Protein AF-A0A2N0VEV2-F1 (afdb_monomer)

Organism: NCBI:txid2053187

Mean predicted aligned error: 15.15 Å

Foldseek 3Di:
DDDDDDDDDDQVPPDPVLQVQLQVLQAPDPQLLVLLQVPFFKEFEAEPDPPPVCVVVCARGWIWGRHRSHTPDIDGDHPVSVVRGQWYKYAHPVLLLCCLVVLHFPLVCCVVVRIPTPHHDSVVCVSSRSSSSVSSPSRDRDDDDDDDDDDDDDPPDDPPPDDPDDCCVPVRDPCVDPLNVLLVVLVVQVPDALVPFDQPQQQVLQVPDDPQLNVLVLLLLLLQLLLLVLLLVLLVLVLVLCVVVVVVSNNSSVVSLSVSSVRSNVNSVCNCVRRVPPPDDSCVSCDDLVCCQRVPQQNVLSVVSVVDVDLLSSLSNLLSNLQQSLLFQLVLSLVVCCLQDVVVVHRVSVNVSSVSSVSSSVSSNVSSLVSNLVSCVVPVVCLVVSVVSNVVSLVSSLVSLVSSPVVDPQRPSNDDSVVSNVRSVVSNVVSCVSSVHD

Secondary structure (DSSP, 8-state):
----PPPPPP--TT-HHHHHHHHHHHHT-HHHHHHHTT-EEEEEEEESS--GGGGGGT-SEEEEEEETTEEEEEEEEPHHHHHH-SEEEEE-HHHHHHHHHTT--HHHHHHTTSSEEEES-HHHHHHTHHHHHHHHHTSPP--SS---------------------GGGTT---TTSHHHHHHHHHHHHS---GGGS--HHHHHHHHHS-HHHHHHHHHHHHHHHHHHHHHHHHTHHHHHHHHHTT-HHHHHHHHHHHHHHHHHHHHHHHHHHHTSTT---GGGG--HHHHIIIIIIHHHHHHHTTT---HHHHHHHHIIIIIIIIIIIIHHHHHHHHHHHTTTT--HHHHHHHHHHHHHHHHHHHHHHHHHHHHHHH-GGGHHHHHHHHHHHHHHHHHHHHHHHTT-SS-GGG--HHHHHHHHHHHHHHHHHHHT--

Radius of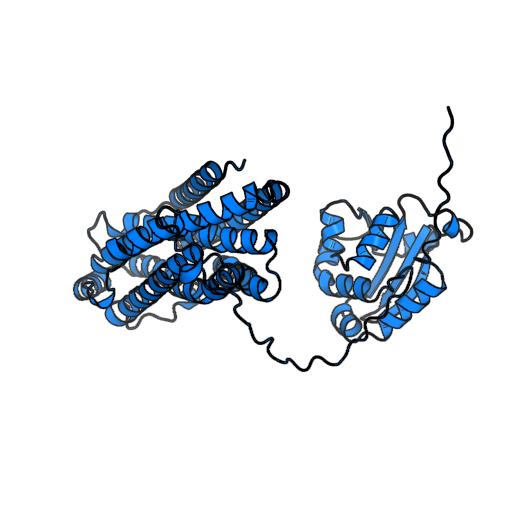 gyration: 28.13 Å; Cα contacts (8 Å, |Δi|>4): 532; chains: 1; bounding box: 86×48×64 Å

Nearest PDB structures (foldseek):
  6qk1-assembly1_A-2  TM=9.650E-01  e=7.739E-19  Geobacillus kaustophilus HTA426
  6f6l-assembly1_A  TM=9.617E-01  e=9.215E-19  Geobacillus kaustophilus HTA426
  6f6e-assembly1_A  TM=9.679E-01  e=2.022E-18  Geobacillus kaustophilus HTA426
  6f6m-assembly1_B  TM=9.683E-01  e=3.566E-18  Geobacillus kaustophilus HTA426
  6i93-assembly1_A-2  TM=9.655E-01  e=2.867E-18  Geobacillus kaustophilus HTA426

pLDDT: mean 89.66, std 15.18, range [25.98, 98.81]

Sequence (438 aa):
MWFKKKKQTDTGYFSQQWMNDWKDNLNESDTYSHHGKNWNTFVILKFDILPDRLKNFEAEGIYLDLNYGKCESIRYATKEDEDISDIILKAQEKTWIKLIEQKSDPTKQIMMGKVKLEKGSLVLLSTQRKAAMTLIECAPALQNGTQHKEHSPVNKTEQVLSKTHYKTTSSGLDHDSFPMKLFQKAKQFGIWNPSEIDLPTDKEHWKNLSNEEKEIIYHLISIFMAGEEAVTTDLLPLINIIAREGRLEEEIYLTSFLWEEAKHVEFFSLYKNNVLNQIPDPTKYHKPFYKVIFYEKLPRAMAQLHVDNSPESILKASITYNMIVEGTLAETGYAAFYNMLEKEDLLPGLREGITKLKMDESRHIAYGLFLINRILDENPKLTHYAEEELTTLLNDATNIIHEIFEPYEEVPFGLEKEWFLEYAIKQFQARIQKLGLK

InterPro domains:
  IPR000358 Ribonucleotide reductase small subunit family [PF00268] (191-432)
  IPR000358 Ribonucleotide reductase small subunit family [PTHR23409] (180-407)
  IPR003033 SCP2 sterol-binding domain [PF02036] (58-118)
  IPR009078 Ferritin-like superfamily [SSF47240] (176-438)
  IPR012348 Ribonucleotide reductase-like [G3DSA:1.10.620.20] (162-437)
  IPR033908 R2-like ligand binding oxidase [cd07911] (172-437)
  IPR036527 SCP2 sterol-binding domain superfamily [G3DSA:3.30.1050.10] (12-142)
  IPR036527 SCP2 sterol-binding domain superfamily [SSF55718] (13-133)

Solvent-accessible surface area (backbone atoms only — not comparable to full-atom values): 24287 Å² total; per-residue (Å²): 141,81,84,79,80,78,82,82,77,87,72,67,74,86,34,74,66,46,33,48,53,23,33,51,40,33,60,70,29,67,68,28,31,63,54,16,48,85,41,71,52,32,38,32,48,29,44,74,61,74,54,76,86,46,59,86,67,69,43,63,28,39,30,36,37,35,49,48,19,35,46,84,45,50,46,72,20,47,79,69,49,62,77,74,33,55,31,30,36,35,25,46,63,71,51,54,50,48,33,38,71,63,58,45,56,61,66,57,35,37,78,71,64,61,29,41,76,79,39,66,54,72,70,64,50,57,78,40,42,66,25,56,40,40,57,35,62,34,38,78,74,81,79,86,76,90,75,88,74,80,86,69,81,84,72,88,66,82,79,79,82,77,77,88,75,55,56,74,82,66,82,42,80,66,70,85,38,69,39,34,49,49,38,55,47,40,70,71,70,52,71,74,58,61,90,74,55,61,45,72,64,24,34,57,48,58,71,74,47,53,73,64,50,47,48,56,54,48,42,54,51,33,52,46,46,55,45,32,47,42,56,39,61,42,42,52,42,55,44,54,50,39,46,72,71,64,40,55,50,52,33,56,24,46,53,53,51,47,50,49,32,48,43,51,31,48,33,47,52,51,46,40,65,68,52,48,68,85,64,74,75,52,68,79,59,63,41,73,49,46,36,50,43,65,71,42,48,44,47,49,36,23,57,42,41,76,80,40,80,46,68,68,45,52,43,50,25,39,46,46,46,24,46,42,48,45,41,20,48,45,54,41,51,50,50,49,53,47,65,57,24,57,85,76,70,42,40,60,29,59,52,51,49,52,52,53,51,57,60,46,46,59,50,52,34,51,48,30,52,52,54,44,48,53,47,35,74,78,35,63,86,46,48,65,57,50,51,53,51,51,54,56,50,48,55,45,54,52,46,34,56,49,63,73,51,66,87,46,95,73,51,61,77,76,57,56,71,67,59,52,52,53,49,27,53,49,41,40,50,60,48,38,59,76,66,73,57,130

Structure (mmCIF, N/CA/C/O backbone):
data_AF-A0A2N0VEV2-F1
#
_entry.id   AF-A0A2N0VEV2-F1
#
loop_
_atom_site.group_PDB
_atom_site.id
_atom_site.type_symbol
_atom_site.label_atom_id
_atom_site.label_alt_id
_atom_site.label_comp_id
_atom_site.label_asym_id
_atom_site.label_entity_id
_atom_site.label_seq_id
_atom_site.pdbx_PDB_ins_code
_atom_site.Cartn_x
_atom_site.Cartn_y
_atom_site.Cartn_z
_atom_site.occupancy
_atom_site.B_iso_or_equiv
_atom_site.auth_seq_id
_atom_site.auth_comp_id
_atom_site.auth_asym_id
_atom_site.auth_atom_id
_atom_site.pdbx_PDB_model_num
ATOM 1 N N . MET A 1 1 ? 52.253 -20.551 -19.734 1.00 35.66 1 MET A N 1
ATOM 2 C CA . MET A 1 1 ? 52.060 -19.519 -18.691 1.00 35.66 1 MET A CA 1
ATOM 3 C C . MET A 1 1 ? 52.534 -18.185 -19.238 1.00 35.66 1 MET A C 1
ATOM 5 O O . MET A 1 1 ? 53.729 -18.036 -19.425 1.00 35.66 1 MET A O 1
ATOM 9 N N . TRP A 1 2 ? 51.639 -17.238 -19.514 1.00 33.59 2 TRP A N 1
ATOM 10 C CA . TRP A 1 2 ? 52.024 -15.843 -19.764 1.00 33.59 2 TRP A CA 1
ATOM 11 C C . TRP A 1 2 ? 50.979 -14.932 -19.116 1.00 33.59 2 TRP A C 1
ATOM 13 O O . TRP A 1 2 ? 49.914 -14.681 -19.672 1.00 33.59 2 TRP A O 1
ATOM 23 N N . PHE A 1 3 ? 51.271 -14.484 -17.8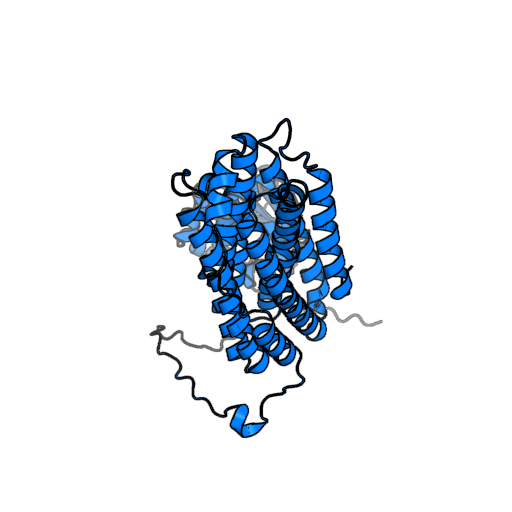95 1.00 38.34 3 PHE A N 1
ATOM 24 C CA . PHE A 1 3 ? 50.524 -13.417 -17.236 1.00 38.34 3 PHE A CA 1
ATOM 25 C C . PHE A 1 3 ? 51.013 -12.078 -17.800 1.00 38.34 3 PHE A C 1
ATOM 27 O O . PHE A 1 3 ? 52.135 -11.652 -17.530 1.00 38.34 3 PHE A O 1
ATOM 34 N N . LYS A 1 4 ? 50.176 -11.398 -18.590 1.00 37.44 4 LYS A N 1
ATOM 35 C CA . LYS A 1 4 ? 50.383 -9.983 -18.927 1.00 37.44 4 LYS A CA 1
ATOM 36 C C . LYS A 1 4 ? 50.155 -9.150 -17.660 1.00 37.44 4 LYS A C 1
ATOM 38 O O . LYS A 1 4 ? 49.035 -9.100 -17.156 1.00 37.44 4 LYS A O 1
ATOM 43 N N . LYS A 1 5 ? 51.199 -8.473 -17.165 1.00 39.75 5 LYS A N 1
ATOM 44 C CA . LYS A 1 5 ? 51.074 -7.392 -16.171 1.00 39.75 5 LYS A CA 1
ATOM 45 C C . LYS A 1 5 ? 50.119 -6.326 -16.728 1.00 39.75 5 LYS A C 1
ATOM 47 O O . LYS A 1 5 ? 50.413 -5.719 -17.758 1.00 39.75 5 LYS A O 1
ATOM 52 N N . LYS A 1 6 ? 48.975 -6.112 -16.070 1.00 36.47 6 LYS A N 1
ATOM 53 C CA . LYS A 1 6 ? 48.092 -4.969 -16.345 1.00 36.47 6 LYS A CA 1
ATOM 54 C C . LYS A 1 6 ? 48.868 -3.686 -16.031 1.00 36.47 6 LYS A C 1
ATOM 56 O O . LYS A 1 6 ? 49.301 -3.502 -14.900 1.00 36.47 6 LYS A O 1
ATOM 61 N N . LYS A 1 7 ? 49.044 -2.817 -17.031 1.00 40.81 7 LYS A N 1
ATOM 62 C CA . LYS A 1 7 ? 49.429 -1.414 -16.822 1.00 40.81 7 LYS A CA 1
ATOM 63 C C . LYS A 1 7 ? 48.332 -0.762 -15.977 1.00 40.81 7 LYS A C 1
ATOM 65 O O . LYS A 1 7 ? 47.178 -0.756 -16.398 1.00 40.81 7 LYS A O 1
ATOM 70 N N . GLN A 1 8 ? 48.687 -0.281 -14.792 1.00 45.31 8 GLN A N 1
ATOM 71 C CA . GLN A 1 8 ? 47.783 0.448 -13.911 1.00 45.31 8 GLN A CA 1
ATOM 72 C C . GLN A 1 8 ? 47.623 1.865 -14.473 1.00 45.31 8 GLN A C 1
ATOM 74 O O . GLN A 1 8 ? 48.607 2.571 -14.679 1.00 45.31 8 GLN A O 1
ATOM 79 N N . THR A 1 9 ? 46.393 2.221 -14.829 1.00 49.16 9 THR A N 1
ATOM 80 C CA . THR A 1 9 ? 46.006 3.557 -15.285 1.00 49.16 9 THR A CA 1
ATOM 81 C C . THR A 1 9 ? 46.067 4.516 -14.105 1.00 49.16 9 THR A C 1
ATOM 83 O O . THR A 1 9 ? 45.463 4.236 -13.071 1.00 49.16 9 THR A O 1
ATOM 86 N N . ASP A 1 10 ? 46.800 5.615 -14.256 1.00 60.25 10 ASP A N 1
ATOM 87 C CA . ASP A 1 10 ? 46.799 6.708 -13.290 1.00 60.25 10 ASP A CA 1
ATOM 88 C C . ASP A 1 10 ? 45.421 7.378 -13.313 1.00 60.25 10 ASP A C 1
ATOM 90 O O . ASP A 1 10 ? 44.946 7.789 -14.372 1.00 60.25 10 ASP A O 1
ATOM 94 N N . THR A 1 11 ? 44.732 7.380 -12.174 1.00 68.25 11 THR A N 1
ATOM 95 C CA . THR A 1 11 ? 43.344 7.845 -12.066 1.00 68.25 11 THR A CA 1
ATOM 96 C C . THR A 1 11 ? 43.255 9.309 -11.637 1.00 68.25 11 THR A C 1
ATOM 98 O O . THR A 1 11 ? 42.165 9.866 -11.643 1.00 68.25 11 THR A O 1
ATOM 101 N N . GLY A 1 12 ? 44.371 9.929 -11.228 1.00 79.62 12 GLY A N 1
ATOM 102 C CA . GLY A 1 12 ? 44.439 11.294 -10.686 1.00 79.62 12 GLY A CA 1
ATOM 103 C C . GLY A 1 12 ? 43.786 11.489 -9.304 1.00 79.62 12 GLY A C 1
ATOM 104 O O . GLY A 1 12 ? 44.133 12.435 -8.589 1.00 79.62 12 GLY A O 1
ATOM 105 N N . TYR A 1 13 ? 42.894 10.579 -8.891 1.00 87.25 13 TYR A N 1
ATOM 106 C CA . TYR A 1 13 ? 42.258 10.561 -7.573 1.00 87.25 13 TYR A CA 1
ATOM 107 C C . TYR A 1 13 ? 43.294 10.369 -6.460 1.00 87.25 13 TYR A C 1
ATOM 109 O O . TYR A 1 13 ? 44.251 9.598 -6.607 1.00 87.25 13 TYR A O 1
ATOM 117 N N . PHE A 1 14 ? 43.065 11.032 -5.323 1.00 91.50 14 PHE A N 1
ATOM 118 C CA . PHE A 1 14 ? 43.937 11.012 -4.139 1.00 91.50 14 PHE A CA 1
ATOM 119 C C . PHE A 1 14 ? 45.349 11.578 -4.365 1.00 91.50 14 PHE A C 1
ATOM 121 O O . PHE A 1 14 ? 46.247 11.305 -3.576 1.00 91.50 14 PHE A O 1
ATOM 128 N N . SER A 1 15 ? 45.570 12.350 -5.434 1.00 91.00 15 SER A N 1
ATOM 129 C CA . SER A 1 15 ? 46.790 13.152 -5.579 1.00 91.00 15 SER A CA 1
ATOM 130 C C . SER A 1 15 ? 46.775 14.351 -4.623 1.00 91.00 15 SER A C 1
ATOM 132 O O . SER A 1 15 ? 45.715 14.765 -4.154 1.00 91.00 15 SER A O 1
ATOM 134 N N . GLN A 1 16 ? 47.941 14.952 -4.363 1.00 89.50 16 GLN A N 1
ATOM 135 C CA . GLN A 1 16 ? 48.026 16.146 -3.513 1.00 89.50 16 GLN A CA 1
ATOM 136 C C . GLN A 1 16 ? 47.153 17.291 -4.042 1.00 89.50 16 GLN A C 1
ATOM 138 O O . GLN A 1 16 ? 46.460 17.937 -3.264 1.00 89.50 16 GLN A O 1
ATOM 143 N N . GLN A 1 17 ? 47.146 17.501 -5.363 1.00 88.62 17 GLN A N 1
ATOM 144 C CA . GLN A 1 17 ? 46.299 18.513 -5.990 1.00 88.62 17 GLN A CA 1
ATOM 145 C C . GLN A 1 17 ? 44.816 18.199 -5.780 1.00 88.62 17 GLN A C 1
ATOM 147 O O . GLN A 1 17 ? 44.073 19.056 -5.327 1.00 88.62 17 GLN A O 1
ATOM 152 N N . TRP A 1 18 ? 44.408 16.951 -6.016 1.00 93.69 18 TRP A N 1
ATOM 153 C CA . TRP A 1 18 ? 43.020 16.530 -5.833 1.00 93.69 18 TRP A CA 1
ATOM 154 C C . TRP A 1 18 ? 42.535 16.698 -4.383 1.00 93.69 18 TRP A C 1
ATOM 156 O O . TRP A 1 18 ? 41.400 17.104 -4.153 1.00 93.69 18 TRP A O 1
ATOM 166 N N . MET A 1 19 ? 43.392 16.410 -3.396 1.00 95.75 19 MET A N 1
ATOM 167 C CA . MET A 1 19 ? 43.074 16.623 -1.978 1.00 95.75 19 MET A CA 1
ATOM 168 C C . MET A 1 19 ? 42.938 18.107 -1.628 1.00 95.75 19 MET A C 1
ATOM 170 O O . MET A 1 19 ? 42.048 18.463 -0.856 1.00 95.75 19 MET A O 1
ATOM 174 N N . ASN A 1 20 ? 43.786 18.965 -2.202 1.00 94.06 20 ASN A N 1
ATOM 175 C CA . ASN A 1 20 ? 43.676 20.412 -2.026 1.00 94.06 20 ASN A CA 1
ATOM 176 C C . ASN A 1 20 ? 42.362 20.934 -2.631 1.00 94.06 20 ASN A C 1
ATOM 178 O O . ASN A 1 20 ? 41.611 21.609 -1.937 1.00 94.06 20 ASN A O 1
ATOM 182 N N . ASP A 1 21 ? 42.033 20.524 -3.860 1.00 92.50 21 ASP A N 1
ATOM 183 C CA . ASP A 1 21 ? 40.781 20.902 -4.528 1.00 92.50 21 ASP A CA 1
ATOM 184 C C . ASP A 1 21 ? 39.554 20.438 -3.720 1.00 92.50 21 ASP A C 1
ATOM 186 O O . ASP A 1 21 ? 38.564 21.155 -3.591 1.00 92.50 21 ASP A O 1
ATOM 190 N N . TRP A 1 22 ? 39.612 19.240 -3.124 1.00 97.12 22 TRP A N 1
ATOM 191 C CA . TRP A 1 22 ? 38.540 18.747 -2.259 1.00 97.12 22 TRP A CA 1
ATOM 192 C C . TRP A 1 22 ? 38.374 19.594 -0.995 1.00 97.12 22 TRP A C 1
ATOM 194 O O . TRP A 1 22 ? 37.249 19.931 -0.621 1.00 97.12 22 TRP A O 1
ATOM 204 N N . LYS A 1 23 ? 39.480 19.969 -0.347 1.00 97.56 23 LYS A N 1
ATOM 205 C CA . LYS A 1 23 ? 39.454 20.844 0.829 1.00 97.56 23 LYS A CA 1
ATOM 206 C C . LYS A 1 23 ? 38.830 22.200 0.491 1.00 97.56 23 LYS A C 1
ATOM 208 O O . LYS A 1 23 ? 37.996 22.686 1.257 1.00 97.56 23 LYS A O 1
ATOM 213 N N . ASP A 1 24 ? 39.219 22.795 -0.631 1.00 94.00 24 ASP A N 1
ATOM 214 C CA . ASP A 1 24 ? 38.705 24.097 -1.055 1.00 94.00 24 ASP A CA 1
ATOM 215 C C . ASP A 1 24 ? 37.197 24.007 -1.346 1.00 94.00 24 ASP A C 1
ATOM 217 O O . ASP A 1 24 ? 36.416 24.761 -0.763 1.00 94.00 24 ASP A O 1
ATOM 221 N N . ASN A 1 25 ? 36.755 22.978 -2.079 1.00 95.38 25 ASN A N 1
ATOM 222 C CA . ASN A 1 25 ? 35.332 22.716 -2.327 1.00 95.38 25 ASN A CA 1
ATOM 223 C C . ASN A 1 25 ? 34.503 22.536 -1.043 1.00 95.38 25 ASN A C 1
ATOM 225 O O . ASN A 1 25 ? 33.331 22.914 -1.001 1.00 95.38 25 ASN A O 1
ATOM 229 N N . LEU A 1 26 ? 35.066 21.912 -0.001 1.00 95.44 26 LEU A N 1
ATOM 230 C CA . LEU A 1 26 ? 34.381 21.759 1.288 1.00 95.44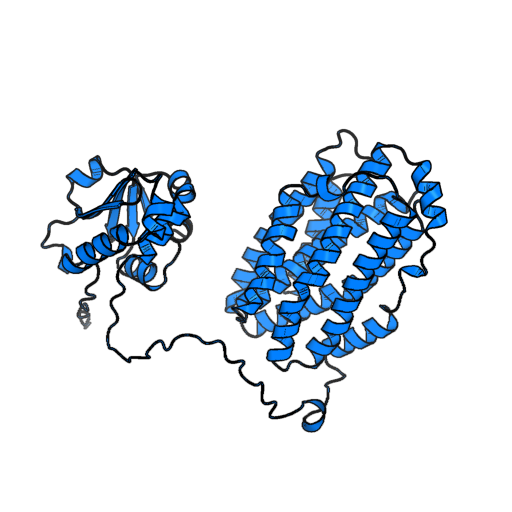 26 LEU A CA 1
ATOM 231 C C . LEU A 1 26 ? 34.214 23.105 1.991 1.00 95.44 26 LEU A C 1
ATOM 233 O O . LEU A 1 26 ? 33.145 23.383 2.529 1.00 95.44 26 LEU A O 1
ATOM 237 N N . ASN A 1 27 ? 35.254 23.939 1.976 1.00 95.75 27 ASN A N 1
ATOM 238 C CA . ASN A 1 27 ? 35.251 25.234 2.653 1.00 95.75 27 ASN A CA 1
ATOM 239 C C . ASN A 1 27 ? 34.438 26.308 1.913 1.00 95.75 27 ASN A C 1
ATOM 241 O O . ASN A 1 27 ? 33.992 27.264 2.546 1.00 95.75 27 ASN A O 1
ATOM 245 N N . GLU A 1 28 ? 34.208 26.141 0.610 1.00 93.56 28 GLU A N 1
ATOM 246 C CA . GLU A 1 28 ? 33.327 26.994 -0.201 1.00 93.56 28 GLU A CA 1
ATOM 247 C C . GLU A 1 28 ? 31.850 26.541 -0.186 1.00 93.56 28 GLU A C 1
ATOM 249 O O . GLU A 1 28 ? 30.972 27.264 -0.654 1.00 93.56 28 GLU A O 1
ATOM 254 N N . SER A 1 29 ? 31.543 25.355 0.354 1.00 93.88 29 SER A N 1
ATOM 255 C CA . SER A 1 29 ? 30.192 24.775 0.334 1.00 93.88 29 SER A CA 1
ATOM 256 C C . SER A 1 29 ? 29.343 25.214 1.530 1.00 93.88 29 SER A C 1
ATOM 258 O O . SER A 1 29 ? 29.494 24.705 2.644 1.00 93.88 29 SER A O 1
ATOM 260 N N . ASP A 1 30 ? 28.347 26.072 1.282 1.00 90.06 30 ASP A N 1
ATOM 261 C CA . ASP A 1 30 ? 27.330 26.456 2.278 1.00 90.06 30 ASP A CA 1
ATOM 262 C C . ASP A 1 30 ? 26.578 25.240 2.840 1.00 90.06 30 ASP A C 1
ATOM 264 O O . ASP A 1 30 ? 26.259 25.166 4.030 1.00 90.06 30 ASP A O 1
ATOM 268 N N . THR A 1 31 ? 26.326 24.245 1.989 1.00 87.44 31 THR A N 1
ATOM 269 C CA . THR A 1 31 ? 25.696 22.975 2.365 1.00 87.44 31 THR A CA 1
ATOM 270 C C . THR A 1 31 ? 26.552 22.174 3.343 1.00 87.44 31 THR A C 1
ATOM 272 O O . THR A 1 31 ? 26.016 21.643 4.321 1.00 87.44 31 THR A O 1
ATOM 275 N N . TYR A 1 32 ? 27.870 22.104 3.122 1.00 93.94 32 TYR A N 1
ATOM 276 C CA . TYR A 1 32 ? 28.777 21.400 4.031 1.00 93.94 32 TYR A CA 1
ATOM 277 C C . TYR A 1 32 ? 28.935 22.171 5.340 1.00 93.94 32 TYR A C 1
ATOM 279 O O . TYR A 1 32 ? 28.809 21.581 6.411 1.00 93.94 32 TYR A O 1
ATOM 287 N N . SER A 1 33 ? 29.082 23.495 5.263 1.00 93.56 33 SER A N 1
ATOM 288 C CA . SER A 1 33 ? 29.100 24.389 6.423 1.00 93.56 33 SER A CA 1
ATOM 289 C C . SER A 1 33 ? 27.862 24.199 7.309 1.00 93.56 33 SER A C 1
ATOM 291 O O . SER A 1 33 ? 27.968 24.002 8.521 1.00 93.56 33 SER A O 1
ATOM 293 N N . HIS A 1 34 ? 26.670 24.140 6.706 1.00 91.50 34 HIS A N 1
ATOM 294 C CA . HIS A 1 34 ? 25.419 23.955 7.437 1.00 91.50 34 HIS A CA 1
ATOM 295 C C . HIS A 1 34 ? 25.278 22.562 8.068 1.00 91.50 34 HIS A C 1
ATOM 297 O O . HIS A 1 34 ? 24.906 22.448 9.240 1.00 91.50 34 HIS A O 1
ATOM 303 N N . HIS A 1 35 ? 25.525 21.492 7.305 1.00 92.62 35 HIS A N 1
ATOM 304 C CA . HIS A 1 35 ? 25.327 20.124 7.793 1.00 92.62 35 HIS A CA 1
ATOM 305 C C . HIS A 1 35 ? 26.464 19.642 8.697 1.00 92.62 35 HIS A C 1
ATOM 307 O O . HIS A 1 35 ? 26.204 18.910 9.649 1.00 92.62 35 HIS A O 1
ATOM 313 N N . GLY A 1 36 ? 27.694 20.089 8.448 1.00 91.56 36 GLY A N 1
ATOM 314 C CA . GLY A 1 36 ? 28.887 19.767 9.226 1.00 91.56 36 GLY A CA 1
ATOM 315 C C . GLY A 1 36 ? 29.069 20.608 10.489 1.00 91.56 36 GLY A C 1
ATOM 316 O O . GLY A 1 36 ? 29.983 20.327 11.256 1.00 91.56 36 GLY A O 1
ATOM 317 N N . LYS A 1 37 ? 28.208 21.599 10.768 1.00 91.50 37 LYS A N 1
ATOM 318 C CA . LYS A 1 37 ? 28.341 22.528 11.913 1.00 91.50 37 LYS A CA 1
ATOM 319 C C . LYS A 1 37 ? 28.491 21.871 13.290 1.00 91.50 37 LYS A C 1
ATOM 321 O O . LYS A 1 37 ? 28.986 22.504 14.209 1.00 91.50 37 LYS A O 1
ATOM 326 N N . ASN A 1 38 ? 28.029 20.628 13.439 1.00 87.06 38 ASN A N 1
ATOM 327 C CA . ASN A 1 38 ? 28.107 19.843 14.676 1.00 87.06 38 ASN A CA 1
ATOM 328 C C . ASN A 1 38 ? 29.077 18.655 14.544 1.00 87.06 38 ASN A C 1
ATOM 330 O O . ASN A 1 38 ? 29.036 17.736 15.362 1.00 87.06 38 ASN A O 1
ATOM 334 N N . TRP A 1 39 ? 29.895 18.630 13.491 1.00 90.50 39 TRP A N 1
ATOM 335 C CA . TRP A 1 39 ? 30.842 17.565 13.201 1.00 90.50 39 TRP A CA 1
ATOM 336 C C . TRP A 1 39 ? 32.264 18.091 13.395 1.00 90.50 39 TRP A C 1
ATOM 338 O O . TRP A 1 39 ? 32.756 18.896 12.607 1.00 90.50 39 TRP A O 1
ATOM 348 N N . ASN A 1 40 ? 32.889 17.669 14.492 1.00 92.88 40 ASN A N 1
ATOM 349 C CA . ASN A 1 40 ? 34.272 17.980 14.835 1.00 92.88 40 ASN A CA 1
ATOM 350 C C . ASN A 1 40 ? 34.988 16.664 15.125 1.00 92.88 40 ASN A C 1
ATOM 352 O O . ASN A 1 40 ? 34.657 16.005 16.112 1.00 92.88 40 ASN A O 1
ATOM 356 N N . THR A 1 41 ? 35.856 16.237 14.214 1.00 93.25 41 THR A N 1
ATOM 357 C CA . THR A 1 41 ? 36.497 14.925 14.280 1.00 93.25 41 THR A CA 1
ATOM 358 C C . THR A 1 41 ? 37.647 14.805 13.287 1.00 93.25 41 THR A C 1
ATOM 360 O O . THR A 1 41 ? 37.687 15.485 12.258 1.00 93.25 41 THR A O 1
ATOM 363 N N . PHE A 1 42 ? 38.531 13.852 13.554 1.00 95.69 42 PHE A N 1
ATOM 364 C CA . PHE A 1 42 ? 39.574 13.431 12.630 1.00 95.69 42 PHE A CA 1
ATOM 365 C C . PHE A 1 42 ? 39.197 12.101 11.965 1.00 95.69 42 PHE A C 1
ATOM 367 O O . PHE A 1 42 ? 38.884 11.114 12.644 1.00 95.69 42 PHE A O 1
ATOM 374 N N . VAL A 1 43 ? 39.225 12.070 10.629 1.00 96.06 43 VAL A N 1
ATOM 375 C CA . VAL A 1 43 ? 38.843 10.898 9.825 1.00 96.06 43 VAL A CA 1
ATOM 376 C C . VAL A 1 43 ? 40.020 10.417 8.988 1.00 96.06 43 VAL A C 1
ATOM 378 O O . VAL A 1 43 ? 40.634 11.203 8.273 1.00 96.06 43 VAL A O 1
ATOM 381 N N . ILE A 1 44 ? 40.277 9.107 8.990 1.00 97.31 44 ILE A N 1
ATOM 382 C CA . ILE A 1 44 ? 41.198 8.471 8.040 1.00 97.31 44 ILE A CA 1
ATOM 383 C C . ILE A 1 44 ? 40.431 7.575 7.071 1.00 97.31 44 ILE A C 1
ATOM 385 O O . ILE A 1 44 ? 39.678 6.688 7.479 1.00 97.31 44 ILE A O 1
ATOM 389 N N . LEU A 1 45 ? 40.684 7.763 5.775 1.00 96.38 45 LEU A N 1
ATOM 390 C CA . LEU A 1 45 ? 40.260 6.878 4.693 1.00 96.38 45 LEU A CA 1
ATOM 391 C C . LEU A 1 45 ? 41.443 6.002 4.260 1.00 96.38 45 LEU A C 1
ATOM 393 O O . LEU A 1 45 ? 42.330 6.436 3.524 1.00 96.38 45 LEU A O 1
ATOM 397 N N . LYS A 1 46 ? 41.463 4.757 4.732 1.00 95.62 46 LYS A N 1
ATOM 398 C CA . LYS A 1 46 ? 42.464 3.741 4.404 1.00 95.62 46 LYS A CA 1
ATOM 399 C C . LYS A 1 46 ? 42.109 2.957 3.149 1.00 95.62 46 LYS A C 1
ATOM 401 O O . LYS A 1 46 ? 40.942 2.757 2.793 1.00 95.62 46 LYS A O 1
ATOM 406 N N . PHE A 1 47 ? 43.148 2.412 2.531 1.00 93.31 47 PHE A N 1
ATOM 407 C CA . PHE A 1 47 ? 43.025 1.489 1.413 1.00 93.31 47 PHE A CA 1
ATOM 408 C C . PHE A 1 47 ? 43.260 0.049 1.880 1.00 93.31 47 PHE A C 1
ATOM 410 O O . PHE A 1 47 ? 44.166 -0.212 2.669 1.00 93.31 47 PHE A O 1
ATOM 417 N N . ASP A 1 48 ? 42.480 -0.909 1.373 1.00 87.50 48 ASP A N 1
ATOM 418 C CA . ASP A 1 48 ? 42.751 -2.339 1.611 1.00 87.50 48 ASP A CA 1
ATOM 419 C C . ASP A 1 48 ? 44.143 -2.745 1.122 1.00 87.50 48 ASP A C 1
ATOM 421 O O . ASP A 1 48 ? 44.839 -3.531 1.761 1.00 87.50 48 ASP A O 1
ATOM 425 N N . ILE A 1 49 ? 44.537 -2.186 -0.022 1.00 86.75 49 ILE A N 1
ATOM 426 C CA . ILE A 1 49 ? 45.872 -2.289 -0.598 1.00 86.75 49 ILE A CA 1
ATOM 427 C C . ILE A 1 49 ? 46.254 -0.876 -1.022 1.00 86.75 49 ILE A C 1
ATOM 429 O O . ILE A 1 49 ? 45.575 -0.298 -1.874 1.00 86.75 49 ILE A O 1
ATOM 433 N N . LEU A 1 50 ? 47.320 -0.327 -0.431 1.00 84.94 50 LEU A N 1
ATOM 434 C CA . LEU A 1 50 ? 47.797 1.010 -0.769 1.00 84.94 50 LEU A CA 1
ATOM 435 C C . LEU A 1 50 ? 48.200 1.056 -2.256 1.00 84.94 50 LEU A C 1
ATOM 437 O O . LEU A 1 50 ? 49.046 0.251 -2.672 1.00 84.94 50 LEU A O 1
ATOM 441 N N . PRO A 1 51 ? 47.613 1.960 -3.065 1.00 83.94 51 PRO A N 1
ATOM 442 C CA . PRO A 1 51 ? 47.973 2.105 -4.470 1.00 83.94 51 PRO A CA 1
ATOM 443 C C . PRO A 1 51 ? 49.471 2.370 -4.628 1.00 83.94 51 PRO A C 1
ATOM 445 O O . PRO A 1 51 ? 50.042 3.160 -3.879 1.00 83.94 51 PRO A O 1
ATOM 448 N N . ASP A 1 52 ? 50.114 1.759 -5.628 1.00 80.81 52 ASP A N 1
ATOM 449 C CA . ASP A 1 52 ? 51.572 1.853 -5.812 1.00 80.81 52 ASP A CA 1
ATOM 450 C C . ASP A 1 52 ? 52.070 3.305 -5.911 1.00 80.81 52 ASP A C 1
ATOM 452 O O . ASP A 1 52 ? 53.148 3.621 -5.414 1.00 80.81 52 ASP A O 1
ATOM 456 N N . ARG A 1 53 ? 51.253 4.208 -6.471 1.00 81.88 53 ARG A N 1
ATOM 457 C CA . ARG A 1 53 ? 51.559 5.645 -6.556 1.00 81.88 53 ARG A CA 1
ATOM 458 C C . ARG A 1 53 ? 51.655 6.341 -5.194 1.00 81.88 53 ARG A C 1
ATOM 460 O O . ARG A 1 53 ? 52.355 7.339 -5.084 1.00 81.88 53 ARG A O 1
ATOM 467 N N . LEU A 1 54 ? 50.973 5.818 -4.175 1.00 81.25 54 LEU A N 1
ATOM 468 C CA . LEU A 1 54 ? 50.951 6.384 -2.826 1.00 81.25 54 LEU A CA 1
ATOM 469 C C . LEU A 1 54 ? 52.052 5.807 -1.920 1.00 81.25 54 LEU A C 1
ATOM 471 O O . LEU A 1 54 ? 52.394 6.420 -0.915 1.00 81.25 54 LEU A O 1
ATOM 475 N N . LYS A 1 55 ? 52.673 4.676 -2.297 1.00 79.56 55 LYS A N 1
ATOM 476 C CA . LYS A 1 55 ? 53.743 4.027 -1.510 1.00 79.56 55 LYS A CA 1
ATOM 477 C C . LYS A 1 55 ? 54.975 4.908 -1.306 1.00 79.56 55 LYS A C 1
ATOM 479 O O . LYS A 1 55 ? 55.633 4.798 -0.281 1.00 79.56 55 LYS A O 1
ATOM 484 N N . ASN A 1 56 ? 55.266 5.790 -2.260 1.00 77.31 56 ASN A N 1
ATOM 485 C CA . ASN A 1 56 ? 56.413 6.700 -2.193 1.00 77.31 56 ASN A CA 1
ATOM 486 C C . ASN A 1 56 ? 56.242 7.825 -1.156 1.00 77.31 56 ASN A C 1
ATOM 488 O O . ASN A 1 56 ? 57.195 8.557 -0.913 1.00 77.31 56 ASN A O 1
ATOM 492 N N . PHE A 1 57 ? 55.048 7.975 -0.578 1.00 79.00 57 PHE A N 1
ATOM 493 C CA . PHE A 1 57 ? 54.725 9.011 0.405 1.00 79.00 57 PHE A CA 1
ATOM 494 C C . PHE A 1 57 ? 54.588 8.459 1.831 1.00 79.00 57 PHE A C 1
ATOM 496 O O . PHE A 1 57 ? 54.116 9.184 2.698 1.00 79.00 57 PHE A O 1
ATOM 503 N N . GLU A 1 58 ? 54.941 7.183 2.060 1.00 74.06 58 GLU A N 1
ATOM 504 C CA . GLU A 1 58 ? 54.771 6.485 3.352 1.00 74.06 58 GLU A CA 1
ATOM 505 C C . GLU A 1 58 ? 53.354 6.645 3.951 1.00 74.06 58 GLU A C 1
ATOM 507 O O . GLU A 1 58 ? 53.165 6.670 5.163 1.00 74.06 58 GLU A O 1
ATOM 512 N N . ALA A 1 59 ? 52.345 6.771 3.082 1.00 83.31 59 ALA A N 1
ATOM 513 C CA . ALA A 1 59 ? 50.976 7.084 3.468 1.00 83.31 59 ALA A CA 1
ATOM 514 C C . ALA A 1 59 ? 50.219 5.841 3.960 1.00 83.31 59 ALA A C 1
ATOM 516 O O . ALA A 1 59 ? 50.154 4.838 3.252 1.00 83.31 59 ALA A O 1
ATOM 517 N N . GLU A 1 60 ? 49.545 5.934 5.105 1.00 83.81 60 GLU A N 1
ATOM 518 C CA . GLU A 1 60 ? 48.631 4.885 5.601 1.00 83.81 60 GLU A CA 1
ATOM 519 C C . GLU A 1 60 ? 47.199 5.046 5.046 1.00 83.81 60 GLU A C 1
ATOM 521 O O . GLU A 1 60 ? 46.369 4.132 5.086 1.00 83.81 60 GLU A O 1
ATOM 526 N N . GLY A 1 61 ? 46.898 6.213 4.473 1.00 92.12 61 GLY A N 1
ATOM 527 C CA . GLY A 1 61 ? 45.591 6.574 3.934 1.00 92.12 61 GLY A CA 1
ATOM 528 C C . GLY A 1 61 ? 45.490 8.071 3.656 1.00 92.12 61 GLY A C 1
ATOM 529 O O . GLY A 1 61 ? 46.503 8.749 3.480 1.00 92.12 61 GLY A O 1
ATOM 530 N N . ILE A 1 62 ? 44.262 8.584 3.631 1.00 96.12 62 ILE A N 1
ATOM 531 C CA . ILE A 1 62 ? 43.964 10.016 3.531 1.00 96.12 62 ILE A CA 1
ATOM 532 C C . ILE A 1 62 ? 43.406 10.490 4.866 1.00 96.12 62 ILE A C 1
ATOM 534 O O . ILE A 1 62 ? 42.408 9.950 5.332 1.00 96.12 62 ILE A O 1
ATOM 538 N N . TYR A 1 63 ? 44.050 11.481 5.465 1.00 97.00 63 TYR A N 1
ATOM 539 C CA . TYR A 1 63 ? 43.637 12.133 6.699 1.00 97.00 63 TYR A CA 1
ATOM 540 C C . TYR A 1 63 ? 42.784 13.362 6.386 1.00 97.00 63 TYR A C 1
ATOM 542 O O . TYR A 1 63 ? 43.154 14.156 5.518 1.00 97.00 63 TYR A O 1
ATOM 550 N N . LEU A 1 64 ? 41.675 13.519 7.106 1.00 97.62 64 LEU A N 1
ATOM 551 C CA . LEU A 1 64 ? 40.782 14.668 7.048 1.00 97.62 64 LEU A CA 1
ATOM 552 C C . LEU A 1 64 ? 40.602 15.253 8.450 1.00 97.62 64 LEU A C 1
ATOM 554 O O . LEU A 1 64 ? 40.198 14.551 9.379 1.00 97.62 64 LEU A O 1
ATOM 558 N N . ASP A 1 65 ? 40.841 16.554 8.562 1.00 96.88 65 ASP A N 1
ATOM 559 C CA . ASP A 1 65 ? 40.552 17.360 9.746 1.00 96.88 65 ASP A CA 1
ATOM 560 C C . ASP A 1 65 ? 39.244 18.126 9.523 1.00 96.88 65 ASP A C 1
ATOM 562 O O . ASP A 1 65 ? 39.205 19.082 8.736 1.00 96.88 65 ASP A O 1
ATOM 566 N N . LEU A 1 66 ? 38.157 17.645 10.133 1.00 95.88 66 LEU A N 1
ATOM 567 C CA . LEU A 1 66 ? 36.814 18.199 9.980 1.00 95.88 66 LEU A CA 1
ATOM 568 C C . LEU A 1 66 ? 36.454 18.988 11.236 1.00 95.88 66 LEU A C 1
ATOM 570 O O . LEU A 1 66 ? 36.362 18.418 12.320 1.00 95.88 66 LEU A O 1
ATOM 574 N N . ASN A 1 67 ? 36.201 20.285 11.081 1.00 94.31 67 ASN A N 1
ATOM 575 C CA . ASN A 1 67 ? 36.033 21.207 12.196 1.00 94.31 67 ASN A CA 1
ATOM 576 C C . ASN A 1 67 ? 34.791 22.091 11.997 1.00 94.31 67 ASN A C 1
ATOM 578 O O . ASN A 1 67 ? 34.834 23.104 11.300 1.00 94.31 67 ASN A O 1
ATOM 582 N N . TYR A 1 68 ? 33.662 21.674 12.579 1.00 93.31 68 TYR A N 1
ATOM 583 C CA . TYR A 1 68 ? 32.393 22.415 12.643 1.00 93.31 68 TYR A CA 1
ATOM 584 C C . TYR A 1 68 ? 31.967 23.056 11.308 1.00 93.31 68 TYR A C 1
ATOM 586 O O . TYR A 1 68 ? 31.689 24.253 11.229 1.00 93.31 68 TYR A O 1
ATOM 594 N N . GLY A 1 69 ? 31.897 22.248 10.248 1.00 89.44 69 GLY A N 1
ATOM 595 C CA . GLY A 1 69 ? 31.469 22.693 8.915 1.00 89.44 69 GLY A CA 1
ATOM 596 C C . GLY A 1 69 ? 32.601 23.242 8.045 1.00 89.44 69 GLY A C 1
ATOM 597 O O . GLY A 1 69 ? 32.348 23.694 6.933 1.00 89.44 69 GLY A O 1
ATOM 598 N N . LYS A 1 70 ? 33.847 23.170 8.520 1.00 94.06 70 LYS A N 1
ATOM 599 C CA . LYS A 1 70 ? 35.058 23.437 7.740 1.00 94.06 70 LYS A CA 1
ATOM 600 C C . LYS A 1 70 ? 35.946 22.206 7.654 1.00 94.06 70 LYS A C 1
ATOM 602 O O . LYS A 1 70 ? 35.801 21.259 8.429 1.00 94.06 70 LYS A O 1
ATOM 607 N N . CYS A 1 71 ? 36.863 22.226 6.697 1.00 96.69 71 CYS A N 1
ATOM 608 C CA . CYS A 1 71 ? 37.937 21.255 6.586 1.00 96.69 71 CYS A CA 1
ATOM 609 C C . CYS A 1 71 ? 39.289 21.970 6.676 1.00 96.69 71 CYS A C 1
ATOM 611 O O . CYS A 1 71 ? 39.684 22.706 5.767 1.00 96.69 71 CYS A O 1
ATOM 613 N N . GLU A 1 72 ? 40.000 21.765 7.784 1.00 94.75 72 GLU A N 1
ATOM 614 C CA . GLU A 1 72 ? 41.272 22.445 8.055 1.00 94.75 72 GLU A CA 1
ATOM 615 C C . GLU A 1 72 ? 42.419 21.821 7.251 1.00 94.75 72 GLU A C 1
ATOM 617 O O . GLU A 1 72 ? 43.324 22.516 6.774 1.00 94.75 72 GLU A O 1
ATOM 622 N N . SER A 1 73 ? 42.367 20.506 7.025 1.00 94.88 73 SER A N 1
ATOM 623 C CA . SER A 1 73 ? 43.413 19.769 6.321 1.00 94.88 73 SER A CA 1
ATOM 624 C C . SER A 1 73 ? 42.880 18.507 5.649 1.00 94.88 73 SER A C 1
ATOM 626 O O . SER A 1 73 ? 42.128 17.750 6.259 1.00 94.88 73 SER A O 1
ATOM 628 N N . ILE A 1 74 ? 43.332 18.263 4.415 1.00 97.44 74 ILE A N 1
ATOM 629 C CA . ILE A 1 74 ? 43.281 16.953 3.759 1.00 97.44 74 ILE A CA 1
ATOM 630 C C . ILE A 1 74 ? 44.693 16.633 3.276 1.00 97.44 74 ILE A C 1
ATOM 632 O O . ILE A 1 74 ? 45.274 17.386 2.493 1.00 97.44 74 ILE A O 1
ATOM 636 N N . ARG A 1 75 ? 45.272 15.537 3.766 1.00 95.31 75 ARG A N 1
ATOM 637 C CA . ARG A 1 75 ? 46.648 15.134 3.438 1.00 95.31 75 ARG A CA 1
ATOM 638 C C . ARG A 1 75 ? 46.826 13.627 3.537 1.00 95.31 75 ARG A C 1
ATOM 640 O O . ARG A 1 75 ? 45.951 12.921 4.027 1.00 95.31 75 ARG A O 1
ATOM 647 N N . TYR A 1 76 ? 47.981 13.128 3.113 1.00 95.88 76 TYR A N 1
ATOM 648 C CA . TYR A 1 76 ? 48.354 11.747 3.399 1.00 95.88 76 TYR A CA 1
ATOM 649 C C . TYR A 1 76 ? 48.468 11.526 4.914 1.00 95.88 76 TYR A C 1
ATOM 651 O O . TYR A 1 76 ? 49.056 12.349 5.625 1.00 95.88 76 TYR A O 1
ATOM 659 N N . ALA A 1 77 ? 47.862 10.440 5.391 1.00 93.81 77 ALA A N 1
ATOM 660 C CA . ALA A 1 77 ? 47.882 10.050 6.795 1.00 93.81 77 ALA A CA 1
ATOM 661 C C . ALA A 1 77 ? 49.229 9.408 7.154 1.00 93.81 77 ALA A C 1
ATOM 663 O O . ALA A 1 77 ? 49.704 8.535 6.421 1.00 93.81 77 ALA A O 1
ATOM 664 N N . THR A 1 78 ? 49.815 9.817 8.277 1.00 91.12 78 THR A N 1
ATOM 665 C CA . THR A 1 78 ? 50.962 9.156 8.906 1.00 91.12 78 THR A CA 1
ATOM 666 C C . THR A 1 78 ? 50.478 8.112 9.909 1.00 91.12 78 THR A C 1
ATOM 668 O O . THR A 1 78 ? 49.297 8.036 10.253 1.00 91.12 78 THR A O 1
ATOM 671 N N . LYS A 1 79 ? 51.408 7.310 10.425 1.00 87.81 79 LYS A N 1
ATOM 672 C CA . LYS A 1 79 ? 51.100 6.328 11.465 1.00 87.81 79 LYS A CA 1
ATOM 673 C C . LYS A 1 79 ? 50.619 6.971 12.773 1.00 87.81 79 LYS A C 1
ATOM 675 O O . LYS A 1 79 ? 49.781 6.393 13.452 1.00 87.81 79 LYS A O 1
ATOM 680 N N . GLU A 1 80 ? 51.115 8.163 13.103 1.00 89.00 80 GLU A N 1
ATOM 681 C CA . GLU A 1 80 ? 50.699 8.908 14.302 1.00 89.00 80 GLU A CA 1
ATOM 682 C C . GLU A 1 80 ? 49.253 9.416 14.190 1.00 89.00 80 GLU A C 1
ATOM 684 O O . GLU A 1 80 ? 48.557 9.526 15.199 1.00 89.00 80 GLU A O 1
ATOM 689 N N . ASP A 1 81 ? 48.766 9.668 12.969 1.00 93.62 81 ASP A N 1
ATOM 690 C CA . ASP A 1 81 ? 47.389 10.121 12.754 1.00 93.62 81 ASP A CA 1
ATOM 691 C C . ASP A 1 81 ? 46.358 9.061 13.173 1.00 93.62 81 ASP A C 1
ATOM 693 O O . ASP A 1 81 ? 45.245 9.400 13.577 1.00 93.62 81 ASP A O 1
ATOM 697 N N . GLU A 1 82 ? 46.699 7.770 13.104 1.00 91.81 82 GLU A N 1
ATOM 698 C CA . GLU A 1 82 ? 45.797 6.684 13.511 1.00 91.81 82 GLU A CA 1
ATOM 699 C C . GLU A 1 82 ? 45.481 6.706 15.006 1.00 91.81 82 GLU A C 1
ATOM 701 O O . GLU A 1 82 ? 44.362 6.371 15.422 1.00 91.81 82 GLU A O 1
ATOM 706 N N . ASP A 1 83 ? 46.457 7.124 15.811 1.00 88.62 83 ASP A N 1
ATOM 707 C CA . ASP A 1 83 ? 46.316 7.194 17.259 1.00 88.62 83 ASP A CA 1
ATOM 708 C C . ASP A 1 83 ? 45.334 8.308 17.638 1.00 88.62 83 ASP A C 1
ATOM 710 O O . ASP A 1 83 ? 44.433 8.082 18.454 1.00 88.62 83 ASP A O 1
ATOM 714 N N . ILE A 1 84 ? 45.434 9.465 16.974 1.00 90.19 84 ILE A N 1
ATOM 715 C CA . ILE A 1 84 ? 44.593 10.640 17.244 1.00 90.19 84 ILE A CA 1
ATOM 716 C C . ILE A 1 84 ? 43.240 10.624 16.522 1.00 90.19 84 ILE A C 1
ATOM 718 O O . ILE A 1 84 ? 42.337 11.337 16.943 1.00 90.19 84 ILE A O 1
ATOM 722 N N . SER A 1 85 ? 43.065 9.821 15.466 1.00 92.50 85 SER A N 1
ATOM 723 C CA . SER A 1 85 ? 41.826 9.842 14.677 1.00 92.50 85 SER A CA 1
ATOM 724 C C . SER A 1 85 ? 40.654 9.170 15.382 1.00 92.50 85 SER A C 1
ATOM 726 O O . SER A 1 85 ? 40.795 8.053 15.881 1.00 92.50 85 SER A O 1
ATOM 728 N N . ASP A 1 86 ? 39.473 9.789 15.380 1.00 92.00 86 ASP A N 1
ATOM 729 C CA . ASP A 1 86 ? 38.279 9.196 16.000 1.00 92.00 86 ASP A CA 1
ATOM 730 C C . ASP A 1 86 ? 37.630 8.145 15.092 1.00 92.00 86 ASP A C 1
ATOM 732 O O . ASP A 1 86 ? 37.000 7.195 15.569 1.00 92.00 86 ASP A O 1
ATOM 736 N N . ILE A 1 87 ? 37.772 8.320 13.773 1.00 94.50 87 ILE A N 1
ATOM 737 C CA . ILE A 1 87 ? 37.156 7.468 12.758 1.00 94.50 87 ILE A CA 1
ATOM 738 C C . ILE A 1 87 ? 38.214 6.987 11.768 1.00 94.50 87 ILE A C 1
ATOM 740 O O . ILE A 1 87 ? 38.925 7.778 11.153 1.00 94.50 87 ILE A O 1
ATOM 744 N N . ILE A 1 88 ? 38.266 5.674 11.554 1.00 96.75 88 ILE A N 1
ATOM 745 C CA . ILE A 1 88 ? 39.090 5.053 10.516 1.00 96.75 88 ILE A CA 1
ATOM 746 C C . ILE A 1 88 ? 38.185 4.168 9.668 1.00 96.75 88 ILE A C 1
ATOM 748 O O . ILE A 1 88 ? 37.601 3.198 10.160 1.00 96.75 88 ILE A O 1
ATOM 752 N N . LEU A 1 89 ? 38.075 4.501 8.385 1.00 96.12 89 LEU A N 1
ATOM 753 C CA . LEU A 1 89 ? 37.332 3.740 7.390 1.00 96.12 89 LEU A CA 1
ATOM 754 C C . LEU A 1 89 ? 38.298 3.116 6.394 1.00 96.12 89 LEU A C 1
ATOM 756 O O . LEU A 1 89 ? 39.248 3.763 5.970 1.00 96.12 89 LEU A O 1
ATOM 760 N N . LYS A 1 90 ? 38.038 1.886 5.961 1.00 96.81 90 LYS A N 1
ATOM 761 C CA . LYS A 1 90 ? 38.911 1.157 5.042 1.00 96.81 90 LYS A CA 1
ATOM 762 C C . LYS A 1 90 ? 38.130 0.514 3.908 1.00 96.81 90 LYS A C 1
ATOM 764 O O . LYS A 1 90 ? 37.121 -0.142 4.149 1.00 96.81 90 LYS A O 1
ATOM 769 N N . ALA A 1 91 ? 38.594 0.685 2.675 1.00 95.12 91 ALA A N 1
ATOM 770 C CA . ALA A 1 91 ? 38.005 0.031 1.509 1.00 95.12 91 ALA A CA 1
ATOM 771 C C . ALA A 1 91 ? 39.009 -0.107 0.359 1.00 95.12 91 ALA A C 1
ATOM 773 O O . ALA A 1 91 ? 40.104 0.454 0.379 1.00 95.12 91 ALA A O 1
ATOM 774 N N . GLN A 1 92 ? 38.628 -0.825 -0.696 1.00 91.88 92 GLN A N 1
ATOM 775 C CA . GLN A 1 92 ? 39.399 -0.870 -1.941 1.00 91.88 92 GLN A CA 1
ATOM 776 C C . GLN A 1 92 ? 39.387 0.502 -2.634 1.00 91.88 92 GLN A C 1
ATOM 778 O O . GLN A 1 92 ? 38.368 1.188 -2.633 1.00 91.88 92 GLN A O 1
ATOM 783 N N . GLU A 1 93 ? 40.476 0.871 -3.320 1.00 91.50 93 GLU A N 1
ATOM 784 C CA . GLU A 1 93 ? 40.584 2.149 -4.052 1.00 91.50 93 GLU A CA 1
ATOM 785 C C . GLU A 1 93 ? 39.395 2.393 -4.998 1.00 91.50 93 GLU A C 1
ATOM 787 O O . GLU A 1 93 ? 38.775 3.453 -4.973 1.00 91.50 93 GLU A O 1
ATOM 792 N N . LYS A 1 94 ? 39.006 1.377 -5.778 1.00 89.31 94 LYS A N 1
ATOM 793 C CA . LYS A 1 94 ? 37.840 1.449 -6.675 1.00 89.31 94 LYS A CA 1
ATOM 794 C C . LYS A 1 94 ? 36.522 1.706 -5.937 1.00 89.31 94 LYS A C 1
ATOM 796 O O . LYS A 1 94 ? 35.599 2.244 -6.534 1.00 89.31 94 LYS A O 1
ATOM 801 N N . THR A 1 95 ? 36.412 1.286 -4.677 1.00 90.75 95 THR A N 1
ATOM 802 C CA . THR A 1 95 ? 35.220 1.518 -3.858 1.00 90.75 95 THR A CA 1
ATOM 803 C C . THR A 1 95 ? 35.158 2.982 -3.465 1.00 90.75 95 THR A C 1
ATOM 805 O O . THR A 1 95 ? 34.103 3.580 -3.630 1.00 90.75 95 THR A O 1
ATOM 808 N N . TRP A 1 96 ? 36.279 3.577 -3.044 1.00 93.69 96 TRP A N 1
ATOM 809 C CA . TRP A 1 96 ? 36.351 5.010 -2.754 1.00 93.69 96 TRP A CA 1
ATOM 810 C C . TRP A 1 96 ? 36.056 5.867 -3.983 1.00 93.69 96 TRP A C 1
ATOM 812 O O . TRP A 1 96 ? 35.212 6.755 -3.915 1.00 93.69 96 TRP A O 1
ATOM 822 N N . ILE A 1 97 ? 36.675 5.544 -5.122 1.00 92.44 97 ILE A N 1
ATOM 823 C CA . ILE A 1 97 ? 36.430 6.247 -6.389 1.00 92.44 97 ILE A CA 1
ATOM 824 C C . ILE A 1 97 ? 34.956 6.139 -6.785 1.00 92.44 97 ILE A C 1
ATOM 826 O O . ILE A 1 97 ? 34.314 7.152 -7.038 1.00 92.44 97 ILE A O 1
ATOM 830 N N . LYS A 1 98 ? 34.378 4.931 -6.753 1.00 88.44 98 LYS A N 1
ATOM 831 C CA . LYS A 1 98 ? 32.961 4.723 -7.070 1.00 88.44 98 LYS A CA 1
ATOM 832 C C . LYS A 1 98 ? 32.039 5.487 -6.119 1.00 88.44 98 LYS A C 1
ATOM 834 O O . LYS A 1 98 ? 31.013 5.995 -6.551 1.00 88.44 98 LYS A O 1
ATOM 839 N N . LEU A 1 99 ? 32.388 5.557 -4.836 1.00 90.50 99 LEU A N 1
ATOM 840 C CA . LEU A 1 99 ? 31.617 6.274 -3.824 1.00 90.50 99 LEU A CA 1
ATOM 841 C C . LEU A 1 99 ? 31.575 7.779 -4.142 1.00 90.50 99 LEU A C 1
ATOM 843 O O . LEU A 1 99 ? 30.492 8.360 -4.110 1.00 90.50 99 LEU A O 1
ATOM 847 N N . ILE A 1 100 ? 32.713 8.358 -4.541 1.00 91.44 100 ILE A N 1
ATOM 848 C CA . ILE A 1 100 ? 32.848 9.754 -4.990 1.00 91.44 100 ILE A CA 1
ATOM 849 C C . ILE A 1 100 ? 32.093 9.996 -6.305 1.00 91.44 100 ILE A C 1
ATOM 851 O O . ILE A 1 100 ? 31.236 10.872 -6.379 1.00 91.44 100 ILE A O 1
ATOM 855 N N . GLU A 1 101 ? 32.348 9.187 -7.336 1.00 87.06 101 GLU A N 1
ATOM 856 C CA . GLU A 1 101 ? 31.739 9.347 -8.665 1.00 87.06 101 GLU A CA 1
ATOM 857 C C . GLU A 1 101 ? 30.214 9.197 -8.641 1.00 87.06 101 GLU A C 1
ATOM 859 O O . GLU A 1 101 ? 29.504 9.893 -9.365 1.00 87.06 101 GLU A O 1
ATOM 864 N N . GLN A 1 102 ? 29.701 8.286 -7.812 1.00 86.19 102 GLN A N 1
ATOM 865 C CA . GLN A 1 102 ? 28.271 7.987 -7.719 1.00 86.19 102 GLN A CA 1
ATOM 866 C C . GLN A 1 102 ? 27.570 8.747 -6.596 1.00 86.19 102 GLN A C 1
ATOM 868 O O . GLN A 1 102 ? 26.392 8.479 -6.359 1.00 86.19 102 GLN A O 1
ATOM 873 N N . LYS A 1 103 ? 28.280 9.626 -5.874 1.00 86.88 103 LYS A N 1
ATOM 874 C CA . LYS A 1 103 ? 27.756 10.376 -4.719 1.00 86.88 103 LYS A CA 1
ATOM 875 C C . LYS A 1 103 ? 26.965 9.473 -3.765 1.00 86.88 103 LYS A C 1
ATOM 877 O O . LYS A 1 103 ? 25.843 9.766 -3.358 1.00 86.88 103 LYS A O 1
ATOM 882 N N . SER A 1 104 ? 27.524 8.294 -3.503 1.00 83.31 104 SER A N 1
ATOM 883 C CA . SER A 1 104 ? 26.840 7.227 -2.776 1.00 83.31 104 SER A CA 1
ATOM 884 C C . SER A 1 104 ? 26.951 7.417 -1.272 1.00 83.31 104 SER A C 1
ATOM 886 O O . SER A 1 104 ? 27.997 7.804 -0.765 1.00 83.31 104 SER A O 1
ATOM 888 N N . ASP A 1 105 ? 25.895 7.033 -0.559 1.00 84.81 105 ASP A N 1
ATOM 889 C CA . ASP A 1 105 ? 25.832 7.117 0.898 1.00 84.81 105 ASP A CA 1
ATOM 890 C C . ASP A 1 105 ? 26.928 6.286 1.591 1.00 84.81 105 ASP A C 1
ATOM 892 O O . ASP A 1 105 ? 26.893 5.049 1.513 1.00 84.81 105 ASP A O 1
ATOM 896 N N . PRO A 1 106 ? 27.891 6.932 2.283 1.00 83.19 106 PRO A N 1
ATOM 897 C CA . PRO A 1 106 ? 28.991 6.231 2.929 1.00 83.19 106 PRO A CA 1
ATOM 898 C C . PRO A 1 106 ? 28.520 5.352 4.093 1.00 83.19 106 PRO A C 1
ATOM 900 O O . PRO A 1 106 ? 29.059 4.260 4.273 1.00 83.19 106 PRO A O 1
ATOM 903 N N . THR A 1 107 ? 27.469 5.737 4.828 1.00 83.25 107 THR A N 1
ATOM 904 C CA . THR A 1 107 ? 26.888 4.909 5.898 1.00 83.25 107 THR A CA 1
ATOM 905 C C . THR A 1 107 ? 26.265 3.640 5.317 1.00 83.25 107 THR A C 1
ATOM 907 O O . THR A 1 107 ? 26.481 2.548 5.844 1.00 83.25 107 THR A O 1
ATOM 910 N N . LYS A 1 108 ? 25.587 3.748 4.165 1.00 81.31 108 LYS A N 1
ATOM 911 C CA . LYS A 1 108 ? 25.072 2.584 3.424 1.00 81.31 108 LYS A CA 1
ATOM 912 C C . LYS A 1 108 ? 26.205 1.662 2.964 1.00 81.31 108 LYS A C 1
ATOM 914 O O . LYS A 1 108 ? 26.084 0.447 3.094 1.00 81.31 108 LYS A O 1
ATOM 919 N N . GLN A 1 109 ? 27.322 2.203 2.464 1.00 86.94 109 GLN A N 1
ATOM 920 C CA . GLN A 1 109 ? 28.467 1.369 2.065 1.00 86.94 109 GLN A CA 1
ATOM 921 C C . GLN A 1 109 ? 29.105 0.635 3.253 1.00 86.94 109 GLN A C 1
ATOM 923 O O . GLN A 1 109 ? 29.579 -0.490 3.068 1.00 86.94 109 GLN A O 1
ATOM 928 N N . ILE A 1 110 ? 29.077 1.226 4.455 1.00 87.56 110 ILE A N 1
ATOM 929 C CA . ILE A 1 110 ? 29.529 0.559 5.682 1.00 87.56 110 ILE A CA 1
ATOM 930 C C . ILE A 1 110 ? 28.587 -0.584 6.070 1.00 87.56 110 ILE A C 1
ATOM 932 O O . ILE A 1 110 ? 29.045 -1.699 6.308 1.00 87.56 110 ILE A O 1
ATOM 936 N N . MET A 1 111 ? 27.271 -0.352 6.051 1.00 79.00 111 MET A N 1
ATOM 937 C CA . MET A 1 111 ? 26.271 -1.389 6.347 1.00 79.00 111 MET A CA 1
ATOM 938 C C . MET A 1 111 ? 26.312 -2.557 5.353 1.00 79.00 111 MET A C 1
ATOM 940 O O . MET A 1 111 ? 26.152 -3.708 5.742 1.00 79.00 111 MET A O 1
ATOM 944 N N . MET A 1 112 ? 26.589 -2.277 4.076 1.00 80.62 112 MET A N 1
ATOM 945 C CA . MET A 1 112 ? 26.774 -3.299 3.037 1.00 80.62 112 MET A CA 1
ATOM 946 C C . MET A 1 112 ? 28.136 -4.016 3.116 1.00 80.62 112 MET A C 1
ATOM 948 O O . MET A 1 112 ? 28.453 -4.813 2.232 1.00 80.62 112 MET A O 1
ATOM 952 N N . GLY A 1 113 ? 28.985 -3.689 4.098 1.00 86.00 113 GLY A N 1
ATOM 953 C CA . GLY A 1 113 ? 30.316 -4.278 4.279 1.00 86.00 113 GLY A CA 1
ATOM 954 C C . GLY A 1 113 ? 31.337 -3.915 3.193 1.00 86.00 113 GLY A C 1
ATOM 955 O O . GLY A 1 113 ? 32.403 -4.522 3.127 1.00 86.00 113 GLY A O 1
ATOM 956 N N . LYS A 1 114 ? 31.031 -2.943 2.323 1.00 86.88 114 LYS A N 1
ATOM 957 C CA . LYS A 1 114 ? 31.919 -2.495 1.233 1.00 86.88 114 LYS A CA 1
ATOM 958 C C . LYS A 1 114 ? 32.965 -1.492 1.708 1.00 86.88 114 LYS A C 1
ATOM 960 O O . LYS A 1 114 ? 34.034 -1.404 1.107 1.00 86.88 114 LYS A O 1
ATOM 965 N N . VAL A 1 115 ? 32.643 -0.749 2.763 1.00 94.31 115 VAL A N 1
ATOM 966 C CA . VAL A 1 115 ? 33.568 0.087 3.527 1.00 94.31 115 VAL A CA 1
ATOM 967 C C . VAL A 1 115 ? 33.605 -0.467 4.946 1.00 94.31 115 VAL A C 1
ATOM 969 O O . VAL A 1 115 ? 32.577 -0.620 5.591 1.00 94.31 115 VAL A O 1
ATOM 972 N N . LYS A 1 116 ? 34.784 -0.795 5.452 1.00 95.44 116 LYS A N 1
ATOM 973 C CA . LYS A 1 116 ? 34.963 -1.312 6.804 1.00 95.44 116 LYS A CA 1
ATOM 974 C C . LYS A 1 116 ? 35.206 -0.157 7.771 1.00 95.44 116 LYS A C 1
ATOM 976 O O . LYS A 1 116 ? 36.094 0.655 7.536 1.00 95.44 116 LYS A O 1
ATOM 981 N N . LEU A 1 117 ? 34.461 -0.108 8.871 1.00 94.75 117 LEU A N 1
ATOM 982 C CA . LEU A 1 117 ? 34.747 0.775 10.003 1.00 94.75 117 LEU A CA 1
ATOM 983 C C . LEU A 1 117 ? 35.784 0.091 10.907 1.00 94.75 117 LEU A C 1
ATOM 985 O O . LEU A 1 117 ? 35.459 -0.880 11.584 1.00 94.75 117 LEU A O 1
ATOM 989 N N . GLU A 1 118 ? 37.040 0.540 10.868 1.00 94.50 118 GLU A N 1
ATOM 990 C CA . GLU A 1 118 ? 38.123 -0.008 11.703 1.00 94.50 118 GLU A CA 1
ATOM 991 C C . GLU A 1 118 ? 38.193 0.659 13.083 1.00 94.50 118 GLU A C 1
ATOM 993 O O . GLU A 1 118 ? 38.515 -0.008 14.063 1.00 94.50 118 GLU A O 1
ATOM 998 N N . LYS A 1 119 ? 37.852 1.950 13.170 1.00 94.38 119 LYS A N 1
ATOM 999 C CA . LYS A 1 119 ? 37.771 2.727 14.419 1.00 94.38 119 LYS A CA 1
ATOM 1000 C C . LYS A 1 119 ? 36.608 3.714 14.311 1.00 94.38 119 LYS A C 1
ATOM 1002 O O . LYS A 1 119 ? 36.395 4.267 13.235 1.00 94.38 119 LYS A O 1
ATOM 1007 N N . GLY A 1 120 ? 35.856 3.912 15.393 1.00 90.00 120 GLY A N 1
ATOM 1008 C CA . GLY A 1 120 ? 34.701 4.818 15.451 1.00 90.00 120 GLY A CA 1
ATOM 1009 C C . GLY A 1 120 ? 33.367 4.101 15.697 1.00 90.00 120 GLY A C 1
ATOM 1010 O O . GLY A 1 120 ? 33.324 2.895 15.928 1.00 90.00 120 GLY A O 1
ATOM 1011 N N . SER A 1 121 ? 32.259 4.849 15.661 1.00 86.88 121 SER A N 1
ATOM 1012 C CA . SER A 1 121 ? 30.906 4.337 15.934 1.00 86.88 121 SER A CA 1
ATOM 1013 C C . SER A 1 121 ? 29.978 4.540 14.740 1.00 86.88 121 SER A C 1
ATOM 1015 O O . SER A 1 121 ? 29.778 5.664 14.281 1.00 86.88 121 SER A O 1
ATOM 1017 N N . LEU A 1 122 ? 29.355 3.454 14.272 1.00 79.50 122 LEU A N 1
ATOM 1018 C CA . LEU A 1 122 ? 28.383 3.504 13.177 1.00 79.50 122 LEU A CA 1
ATOM 1019 C C . LEU A 1 122 ? 27.142 4.329 13.549 1.00 79.50 122 LEU A C 1
ATOM 1021 O O . LEU A 1 122 ? 26.597 5.033 12.703 1.00 79.50 122 LEU A O 1
ATOM 1025 N N . VAL A 1 123 ? 26.739 4.297 14.823 1.00 78.50 123 VAL A N 1
ATOM 1026 C CA . VAL A 1 123 ? 25.631 5.112 15.338 1.00 78.50 123 VAL A CA 1
ATOM 1027 C C . VAL A 1 123 ? 25.979 6.598 15.228 1.00 78.50 123 VAL A C 1
ATOM 1029 O O . VAL A 1 123 ? 25.184 7.365 14.693 1.00 78.50 123 VAL A O 1
ATOM 1032 N N . LEU A 1 124 ? 27.191 7.002 15.627 1.00 76.19 124 LEU A N 1
ATOM 1033 C CA . LEU A 1 124 ? 27.641 8.397 15.502 1.00 76.19 124 LEU A CA 1
ATOM 1034 C C . LEU A 1 124 ? 27.813 8.834 14.038 1.00 76.19 124 LEU A C 1
ATOM 1036 O O . LEU A 1 124 ? 27.503 9.966 13.688 1.00 76.19 124 LEU A O 1
ATOM 1040 N N . LEU A 1 125 ? 28.251 7.936 13.154 1.00 80.75 125 LEU A N 1
ATOM 1041 C CA . LEU A 1 125 ? 28.319 8.225 11.719 1.00 80.75 125 LEU A CA 1
ATOM 1042 C C . LEU A 1 125 ? 26.927 8.378 11.091 1.00 80.75 125 LEU A C 1
ATOM 1044 O O . LEU A 1 125 ? 26.741 9.207 10.204 1.00 80.75 125 LEU A O 1
ATOM 1048 N N . SER A 1 126 ? 25.938 7.615 11.564 1.00 77.81 126 SER A N 1
ATOM 1049 C CA . SER A 1 126 ? 24.560 7.699 11.069 1.00 77.81 126 SER A CA 1
ATOM 1050 C C . SER A 1 126 ? 23.880 9.024 11.431 1.00 77.81 126 SER A C 1
ATOM 1052 O O . SER A 1 126 ? 23.133 9.570 10.618 1.00 77.81 126 SER A O 1
ATOM 1054 N N . THR A 1 127 ? 24.188 9.603 12.598 1.00 83.44 127 THR A N 1
ATOM 1055 C CA . THR A 1 127 ? 23.658 10.921 12.988 1.00 83.44 127 THR A CA 1
ATOM 1056 C C . THR A 1 127 ? 24.286 12.056 12.177 1.00 83.44 127 THR A C 1
ATOM 1058 O O . THR A 1 127 ? 23.634 13.072 11.947 1.00 83.44 127 THR A O 1
ATOM 1061 N N . GLN A 1 128 ? 25.502 11.853 11.658 1.00 87.00 128 GLN A N 1
ATOM 1062 C CA . GLN A 1 128 ? 26.209 12.785 10.772 1.00 87.00 128 GLN A CA 1
ATOM 1063 C C . GLN A 1 128 ? 26.035 12.460 9.280 1.00 87.00 128 GLN A C 1
ATOM 1065 O O . GLN A 1 128 ? 26.722 13.031 8.434 1.00 87.00 128 GLN A O 1
ATOM 1070 N N . ARG A 1 129 ? 25.085 11.583 8.917 1.00 87.44 129 ARG A N 1
ATOM 1071 C CA . ARG A 1 129 ? 24.884 11.097 7.539 1.00 87.44 129 ARG A CA 1
ATOM 1072 C C . ARG A 1 129 ? 24.800 12.216 6.500 1.00 87.44 129 ARG A C 1
ATOM 1074 O O . ARG A 1 129 ? 25.377 12.090 5.427 1.00 87.44 129 ARG A O 1
ATOM 1081 N N . LYS A 1 130 ? 24.091 13.310 6.799 1.00 89.50 130 LYS A N 1
ATOM 1082 C CA . LYS A 1 130 ? 23.969 14.451 5.872 1.00 89.50 130 LYS A CA 1
ATOM 1083 C C . LYS A 1 130 ? 25.312 15.148 5.648 1.00 89.50 130 LYS A C 1
ATOM 1085 O O . LYS A 1 130 ? 25.646 15.446 4.512 1.00 89.50 130 LYS A O 1
ATOM 1090 N N . ALA A 1 131 ? 26.100 15.338 6.704 1.00 90.12 131 ALA A N 1
ATOM 1091 C CA . ALA A 1 131 ? 27.429 15.928 6.598 1.00 90.12 131 ALA A CA 1
ATOM 1092 C C . ALA A 1 131 ? 28.399 14.999 5.848 1.00 90.12 131 ALA A C 1
ATOM 1094 O O . ALA A 1 131 ? 29.149 15.457 4.992 1.00 90.12 131 ALA A O 1
ATOM 1095 N N . ALA A 1 132 ? 28.327 13.687 6.099 1.00 91.38 132 ALA A N 1
ATOM 1096 C CA . ALA A 1 132 ? 29.116 12.682 5.388 1.00 91.38 132 ALA A CA 1
ATOM 1097 C C . ALA A 1 132 ? 28.746 12.586 3.895 1.00 91.38 132 ALA A C 1
ATOM 1099 O O . ALA A 1 132 ? 29.627 12.430 3.057 1.00 91.38 132 ALA A O 1
ATOM 1100 N N . MET A 1 133 ? 27.461 12.723 3.552 1.00 92.88 133 MET A N 1
ATOM 1101 C CA . MET A 1 133 ? 26.997 12.828 2.163 1.00 92.88 133 MET A CA 1
ATOM 1102 C C . MET A 1 133 ? 27.587 14.057 1.476 1.00 92.88 133 MET A C 1
ATOM 1104 O O . MET A 1 133 ? 28.225 13.926 0.435 1.00 92.88 133 MET A O 1
ATOM 1108 N N . THR A 1 134 ? 27.445 15.236 2.082 1.00 90.50 134 THR A N 1
ATOM 1109 C CA . THR A 1 134 ? 27.972 16.469 1.490 1.00 90.50 134 THR A CA 1
ATOM 1110 C C . THR A 1 134 ? 29.502 16.453 1.399 1.00 90.50 134 THR A C 1
ATOM 1112 O O . THR A 1 134 ? 30.060 16.963 0.432 1.00 90.50 134 THR A O 1
ATOM 1115 N N . LEU A 1 135 ? 30.190 15.787 2.337 1.00 93.31 135 LEU A N 1
ATOM 1116 C CA . LEU A 1 135 ? 31.639 15.580 2.278 1.00 93.31 135 LEU A CA 1
ATOM 1117 C C . LEU A 1 135 ? 32.063 14.849 0.993 1.00 93.31 135 LEU A C 1
ATOM 1119 O O . LEU A 1 135 ? 33.023 15.250 0.339 1.00 93.31 135 LEU A O 1
ATOM 1123 N N . ILE A 1 136 ? 31.316 13.815 0.603 1.00 93.06 136 ILE A N 1
ATOM 1124 C CA . ILE A 1 136 ? 31.529 13.058 -0.637 1.00 93.06 136 ILE A CA 1
ATOM 1125 C C . ILE A 1 136 ? 31.125 13.864 -1.873 1.00 93.06 136 ILE A C 1
ATOM 1127 O O . ILE A 1 136 ? 31.799 13.794 -2.896 1.00 93.06 136 ILE A O 1
ATOM 1131 N N . GLU A 1 137 ? 30.048 14.642 -1.799 1.00 90.81 137 GLU A N 1
ATOM 1132 C CA . GLU A 1 137 ? 29.576 15.464 -2.919 1.00 90.81 137 GLU A CA 1
ATOM 1133 C C . GLU A 1 137 ? 30.550 16.588 -3.294 1.00 90.81 137 GLU A C 1
ATOM 1135 O O . GLU A 1 137 ? 30.618 16.952 -4.469 1.00 90.81 137 GLU A O 1
ATOM 1140 N N . CYS A 1 138 ? 31.310 17.104 -2.323 1.00 92.88 138 CYS A N 1
ATOM 1141 C CA . CYS A 1 138 ? 32.364 18.099 -2.531 1.00 92.88 138 CYS A CA 1
ATOM 1142 C C . CYS A 1 138 ? 33.666 17.503 -3.103 1.00 92.88 138 CYS A C 1
ATOM 1144 O O . CYS A 1 138 ? 34.559 18.257 -3.497 1.00 92.88 138 CYS A O 1
ATOM 1146 N N . ALA A 1 139 ? 33.803 16.174 -3.163 1.00 93.94 139 ALA A N 1
ATOM 1147 C CA . ALA A 1 139 ? 34.996 15.526 -3.698 1.00 93.94 139 ALA A CA 1
ATOM 1148 C C . ALA A 1 139 ? 35.077 15.696 -5.232 1.00 93.94 139 ALA A C 1
ATOM 1150 O O . ALA A 1 139 ? 34.116 15.357 -5.930 1.00 93.94 139 ALA A O 1
ATOM 1151 N N . PRO A 1 140 ? 36.201 16.187 -5.795 1.00 90.06 140 PRO A N 1
ATOM 1152 C CA . PRO A 1 140 ? 36.319 16.403 -7.233 1.00 90.06 140 PRO A CA 1
ATOM 1153 C C . PRO A 1 140 ? 36.176 15.092 -8.018 1.00 90.06 140 PRO A C 1
ATOM 1155 O O . PRO A 1 140 ? 36.857 14.102 -7.740 1.00 90.06 140 PRO A O 1
ATOM 1158 N N . ALA A 1 141 ? 35.325 15.078 -9.043 1.00 82.12 141 ALA A N 1
ATOM 1159 C CA . ALA A 1 141 ? 35.248 13.967 -9.988 1.00 82.12 141 ALA A CA 1
ATOM 1160 C C . ALA A 1 141 ? 36.199 14.220 -11.168 1.00 82.12 141 ALA A C 1
ATOM 1162 O O . ALA A 1 141 ? 36.122 15.262 -11.817 1.00 82.12 141 ALA A O 1
ATOM 1163 N N . LEU A 1 142 ? 37.085 13.269 -11.471 1.00 73.88 142 LEU A N 1
ATOM 1164 C CA . LEU A 1 142 ? 38.041 13.379 -12.572 1.00 73.88 142 LEU A CA 1
ATOM 1165 C C . LEU A 1 142 ? 37.482 12.658 -13.803 1.00 73.88 142 LEU A C 1
ATOM 1167 O O . LEU A 1 142 ? 37.559 11.438 -13.916 1.00 73.88 142 LEU A O 1
ATOM 1171 N N . GLN A 1 143 ? 36.890 13.406 -14.737 1.00 62.06 143 GLN A N 1
ATOM 1172 C CA . GLN A 1 143 ? 36.435 12.841 -16.009 1.00 62.06 143 GLN A CA 1
ATOM 1173 C C . GLN A 1 143 ? 37.602 12.693 -16.998 1.00 62.06 143 GLN A C 1
ATOM 1175 O O . GLN A 1 143 ? 38.286 13.663 -17.322 1.00 62.06 143 GLN A O 1
ATOM 1180 N N . ASN A 1 144 ? 37.780 11.492 -17.554 1.00 39.34 144 ASN A N 1
ATOM 1181 C CA . ASN A 1 144 ? 38.538 11.300 -18.790 1.00 39.34 144 ASN A CA 1
ATOM 1182 C C . ASN A 1 144 ? 37.692 11.776 -19.981 1.00 39.34 144 ASN A C 1
ATOM 1184 O O . ASN A 1 144 ? 36.712 11.126 -20.330 1.00 39.34 144 ASN A O 1
ATOM 1188 N N . GLY A 1 145 ? 38.125 12.855 -20.636 1.00 31.52 145 GLY A N 1
ATOM 1189 C CA . GLY A 1 145 ? 37.704 13.214 -21.993 1.00 31.52 145 GLY A CA 1
ATOM 1190 C C . GLY A 1 145 ? 36.362 13.940 -22.090 1.00 31.52 145 GLY A C 1
ATOM 1191 O O . GLY A 1 145 ? 35.294 13.339 -22.121 1.00 31.52 145 GLY A O 1
ATOM 1192 N N . THR A 1 146 ? 36.453 15.255 -22.234 1.00 28.02 146 THR A N 1
ATOM 1193 C CA . THR A 1 146 ? 35.390 16.194 -22.589 1.00 28.02 146 THR A CA 1
ATOM 1194 C C . THR A 1 146 ? 34.587 15.772 -23.829 1.00 28.02 146 THR A C 1
ATOM 1196 O O . THR A 1 146 ? 35.113 15.685 -24.937 1.00 28.02 146 THR A O 1
ATOM 1199 N N . GLN A 1 147 ? 33.266 15.679 -23.673 1.00 25.98 147 GLN A N 1
ATOM 1200 C CA . GLN A 1 147 ? 32.345 16.335 -24.600 1.00 25.98 147 GLN A CA 1
ATOM 1201 C C . GLN A 1 147 ? 31.491 17.310 -23.794 1.00 25.98 147 GLN A C 1
ATOM 1203 O O . GLN A 1 147 ? 30.678 16.914 -22.962 1.00 25.98 147 GLN A O 1
ATOM 1208 N N . HIS A 1 148 ? 31.715 18.599 -24.043 1.00 28.00 148 HIS A N 1
ATOM 1209 C CA . HIS A 1 148 ? 30.857 19.673 -23.570 1.00 28.00 148 HIS A CA 1
ATOM 1210 C C . HIS A 1 148 ? 29.409 19.415 -24.006 1.00 28.00 148 HIS A C 1
ATOM 1212 O O . HIS A 1 148 ? 29.118 19.315 -25.197 1.00 28.00 148 HIS A O 1
ATOM 1218 N N . LYS A 1 149 ? 28.490 19.391 -23.041 1.00 27.34 149 LYS A N 1
ATOM 1219 C CA . LYS A 1 149 ? 27.151 19.939 -23.245 1.00 27.34 149 LYS A CA 1
ATOM 1220 C C . LYS A 1 149 ? 26.994 21.089 -22.268 1.00 27.34 149 LYS A C 1
ATOM 1222 O O . LYS A 1 149 ? 26.967 20.886 -21.059 1.00 27.34 149 LYS A O 1
ATOM 1227 N N . GLU A 1 150 ? 26.979 22.293 -22.820 1.00 27.80 150 GLU A N 1
ATOM 1228 C CA . GLU A 1 150 ? 26.667 23.521 -22.104 1.00 27.80 150 GLU A CA 1
ATOM 1229 C C . GLU A 1 150 ? 25.319 23.378 -21.387 1.00 27.80 150 GLU A C 1
ATOM 1231 O O . GLU A 1 150 ? 24.303 23.030 -21.997 1.00 27.80 150 GLU A O 1
ATOM 1236 N N . HIS A 1 151 ? 25.301 23.680 -20.089 1.00 29.92 151 HIS A N 1
ATOM 1237 C CA . HIS A 1 151 ? 24.071 24.041 -19.406 1.00 29.92 151 HIS A CA 1
ATOM 1238 C C . HIS A 1 151 ? 23.658 25.434 -19.881 1.00 29.92 151 HIS A C 1
ATOM 1240 O O . HIS A 1 151 ? 24.168 26.450 -19.417 1.00 29.92 151 HIS A O 1
ATOM 1246 N N . SER A 1 152 ? 22.715 25.465 -20.819 1.00 26.70 152 SER A N 1
ATOM 1247 C CA . SER A 1 152 ? 21.821 26.610 -20.964 1.00 26.70 152 SER A CA 1
ATOM 1248 C C . SER A 1 152 ? 20.877 26.682 -19.756 1.00 26.70 152 SER A C 1
ATOM 1250 O O . SER A 1 152 ? 20.537 25.639 -19.183 1.00 26.70 152 SER A O 1
ATOM 1252 N N . PRO A 1 153 ? 20.441 27.888 -19.357 1.00 34.50 153 PRO A N 1
ATOM 1253 C CA . PRO A 1 153 ? 19.550 28.062 -18.221 1.00 34.50 153 PRO A CA 1
ATOM 1254 C C . PRO A 1 153 ? 18.223 27.365 -18.521 1.00 34.50 153 PRO A C 1
ATOM 1256 O O . PRO A 1 153 ? 17.644 27.542 -19.595 1.00 34.50 153 PRO A O 1
ATOM 1259 N N . VAL A 1 154 ? 17.734 26.561 -17.576 1.00 33.50 154 VAL A N 1
ATOM 1260 C CA . VAL A 1 154 ? 16.416 25.931 -17.689 1.00 33.50 154 VAL A CA 1
ATOM 1261 C C . VAL A 1 154 ? 15.353 27.011 -17.498 1.00 33.50 154 VAL A C 1
ATOM 1263 O O . VAL A 1 154 ? 14.831 27.216 -16.407 1.00 33.50 154 VAL A O 1
ATOM 1266 N N . ASN A 1 155 ? 14.997 27.675 -18.594 1.00 32.19 155 ASN A N 1
ATOM 1267 C CA . ASN A 1 155 ? 13.610 28.046 -18.809 1.00 32.19 155 ASN A CA 1
ATOM 1268 C C . ASN A 1 155 ? 12.860 26.746 -19.107 1.00 32.19 155 ASN A C 1
ATOM 1270 O O . ASN A 1 155 ? 13.083 26.110 -20.140 1.00 32.19 155 ASN A O 1
ATOM 1274 N N . LYS A 1 156 ? 11.983 26.337 -18.184 1.00 42.19 156 LYS A N 1
ATOM 1275 C CA . LYS A 1 156 ? 10.966 25.316 -18.445 1.00 42.19 156 LYS A CA 1
ATOM 1276 C C . LYS A 1 156 ? 10.102 25.813 -19.601 1.00 42.19 156 LYS A C 1
ATOM 1278 O O . LYS A 1 156 ? 9.193 26.610 -19.404 1.00 42.19 156 LYS A O 1
ATOM 1283 N N . THR A 1 157 ? 10.415 25.348 -20.800 1.00 32.62 157 THR A N 1
ATOM 1284 C CA . THR A 1 157 ? 9.480 25.378 -21.919 1.00 32.62 157 THR A CA 1
ATOM 1285 C C . THR A 1 157 ? 8.844 23.999 -21.932 1.00 32.62 157 THR A C 1
ATOM 1287 O O . THR A 1 157 ? 9.560 22.998 -21.999 1.00 32.62 157 THR A O 1
ATOM 1290 N N . GLU A 1 158 ? 7.525 23.941 -21.770 1.00 42.56 158 GLU A N 1
ATOM 1291 C CA . GLU A 1 158 ? 6.735 22.725 -21.946 1.00 42.56 158 GLU A CA 1
ATOM 1292 C C . GLU A 1 158 ? 7.156 22.034 -23.246 1.00 42.56 158 GLU A C 1
ATOM 1294 O O . GLU A 1 158 ? 7.079 22.613 -24.332 1.00 42.56 158 GLU A O 1
ATOM 1299 N N . GLN A 1 159 ? 7.622 20.789 -23.147 1.00 40.31 159 GLN A N 1
ATOM 1300 C CA . GLN A 1 159 ? 7.694 19.930 -24.317 1.00 40.31 159 GLN A CA 1
ATOM 1301 C C . GLN A 1 159 ? 6.255 19.706 -24.775 1.00 40.31 159 GLN A C 1
ATOM 1303 O O . GLN A 1 159 ? 5.491 18.991 -24.129 1.00 40.31 159 GLN A O 1
ATOM 1308 N N . VAL A 1 160 ? 5.881 20.341 -25.881 1.00 40.47 160 VAL A N 1
ATOM 1309 C CA . VAL A 1 160 ? 4.627 20.052 -26.570 1.00 40.47 160 VAL A CA 1
ATOM 1310 C C . VAL A 1 160 ? 4.641 18.565 -26.936 1.00 40.47 160 VAL A C 1
ATOM 1312 O O . VAL A 1 160 ? 5.405 18.131 -27.798 1.00 40.47 160 VAL A O 1
ATOM 1315 N N . LEU A 1 161 ? 3.818 17.777 -26.240 1.00 55.47 161 LEU A N 1
ATOM 1316 C CA . LEU A 1 161 ? 3.558 16.362 -26.501 1.00 55.47 161 LEU A CA 1
ATOM 1317 C C . LEU A 1 161 ? 2.882 16.222 -27.873 1.00 55.47 161 LEU A C 1
ATOM 1319 O O . LEU A 1 161 ? 1.655 16.173 -27.969 1.00 55.47 161 LEU A O 1
ATOM 1323 N N . SER A 1 162 ? 3.652 16.170 -28.960 1.00 56.50 162 SER A N 1
ATOM 1324 C CA . SER A 1 162 ? 3.084 15.832 -30.265 1.00 56.50 162 SER A CA 1
ATOM 1325 C C . SER A 1 162 ? 2.738 14.340 -30.283 1.00 56.50 162 SER A C 1
ATOM 1327 O O . SER A 1 162 ? 3.625 13.493 -30.411 1.00 56.50 162 SER A O 1
ATOM 1329 N N . LYS A 1 163 ? 1.451 14.001 -30.143 1.00 69.50 163 LYS A N 1
ATOM 1330 C CA . LYS A 1 163 ? 0.959 12.628 -30.334 1.00 69.50 163 LYS A CA 1
ATOM 1331 C C . LYS A 1 163 ? 1.102 12.254 -31.811 1.00 69.50 163 LYS A C 1
ATOM 1333 O O . LYS A 1 163 ? 0.472 12.868 -32.666 1.00 69.50 163 LYS A O 1
ATOM 1338 N N . THR A 1 164 ? 1.939 11.264 -32.112 1.00 74.56 164 THR A N 1
ATOM 1339 C CA . THR A 1 164 ? 2.191 10.803 -33.489 1.00 74.56 164 THR A CA 1
ATOM 1340 C C . THR A 1 164 ? 1.209 9.724 -33.944 1.00 74.56 164 THR A C 1
ATOM 1342 O O . THR A 1 164 ? 0.980 9.579 -35.142 1.00 74.56 164 THR A O 1
ATOM 1345 N N . HIS A 1 165 ? 0.590 8.995 -33.010 1.00 80.25 165 HIS A N 1
ATOM 1346 C CA . HIS A 1 165 ? -0.509 8.069 -33.279 1.00 80.25 165 HIS A CA 1
ATOM 1347 C C . HIS A 1 165 ? -1.472 7.992 -32.080 1.00 80.25 165 HIS A C 1
ATOM 1349 O O . HIS A 1 165 ? -1.098 8.303 -30.949 1.00 80.25 165 HIS A O 1
ATOM 1355 N N . TYR A 1 166 ? -2.704 7.536 -32.327 1.00 89.50 166 TYR A N 1
ATOM 1356 C CA . TYR A 1 166 ? -3.640 7.101 -31.285 1.00 89.50 166 TYR A CA 1
ATOM 1357 C C . TYR A 1 166 ? -3.828 5.591 -31.375 1.00 89.50 166 TYR A C 1
ATOM 1359 O O . TYR A 1 166 ? -3.976 5.063 -32.475 1.00 89.50 166 TYR A O 1
ATOM 1367 N N . LYS A 1 167 ? -3.792 4.876 -30.245 1.00 91.88 167 LYS A N 1
ATOM 1368 C CA . LYS A 1 167 ? -3.919 3.408 -30.242 1.00 91.88 167 LYS A CA 1
ATOM 1369 C C . LYS A 1 167 ? -5.251 2.946 -30.835 1.00 91.88 167 LYS A C 1
ATOM 1371 O O . LYS A 1 167 ? -5.289 2.002 -31.611 1.00 91.88 167 LYS A O 1
ATOM 1376 N N . THR A 1 168 ? -6.328 3.669 -30.543 1.00 91.69 168 THR A N 1
ATOM 1377 C CA . THR A 1 168 ? -7.688 3.351 -31.002 1.00 91.69 168 THR A CA 1
ATOM 1378 C C . THR A 1 168 ? -7.885 3.464 -32.513 1.00 91.69 168 THR A C 1
ATOM 1380 O O . THR A 1 168 ? -8.761 2.791 -33.046 1.00 91.69 168 THR A O 1
ATOM 1383 N N . THR A 1 169 ? -7.088 4.277 -33.212 1.00 92.12 169 THR A N 1
ATOM 1384 C CA . THR A 1 169 ? -7.133 4.390 -34.680 1.00 92.12 169 THR A CA 1
ATOM 1385 C C . THR A 1 169 ? -6.079 3.538 -35.383 1.00 92.12 169 THR A C 1
ATOM 1387 O O . THR A 1 169 ? -6.161 3.375 -36.598 1.00 92.12 169 THR A O 1
ATOM 1390 N N . SER A 1 170 ? -5.098 3.001 -34.649 1.00 89.12 170 SER A N 1
ATOM 1391 C CA . SER A 1 170 ? -4.083 2.091 -35.180 1.00 89.12 170 SER A CA 1
ATOM 1392 C C . SER A 1 170 ? -4.427 0.629 -34.888 1.00 89.12 170 SER A C 1
ATOM 1394 O O . SER A 1 170 ? -5.045 -0.032 -35.715 1.00 89.12 170 SER A O 1
ATOM 1396 N N . SER A 1 171 ? -4.026 0.110 -33.728 1.00 89.94 171 SER A N 1
ATOM 1397 C CA . SER A 1 171 ? -4.179 -1.300 -33.355 1.00 89.94 171 SER A CA 1
ATOM 1398 C C . SER A 1 171 ? -5.470 -1.615 -32.595 1.00 89.94 171 SER A C 1
ATOM 1400 O O . SER A 1 171 ? -5.797 -2.787 -32.434 1.00 89.94 171 SER A O 1
ATOM 1402 N N . GLY A 1 172 ? -6.218 -0.601 -32.156 1.00 93.06 172 GLY A N 1
ATOM 1403 C CA . GLY A 1 172 ? -7.406 -0.777 -31.323 1.00 93.06 172 GLY A CA 1
ATOM 1404 C C . GLY A 1 172 ? -7.075 -1.122 -29.865 1.00 93.06 172 GLY A C 1
ATOM 1405 O O . GLY A 1 172 ? -5.909 -1.229 -29.478 1.00 93.06 172 GLY A O 1
ATOM 1406 N N . LEU A 1 173 ? -8.119 -1.252 -29.043 1.00 96.38 173 LEU A N 1
ATOM 1407 C CA . LEU A 1 173 ? -7.992 -1.723 -27.662 1.00 96.38 173 LEU A CA 1
ATOM 1408 C C . LEU A 1 173 ? -7.942 -3.249 -27.627 1.00 96.38 173 LEU A C 1
ATOM 1410 O O . LEU A 1 173 ? -8.760 -3.914 -28.265 1.00 96.38 173 LEU A O 1
ATOM 1414 N N . ASP A 1 174 ? -7.045 -3.795 -26.812 1.00 96.62 174 ASP A N 1
ATOM 1415 C CA . ASP A 1 174 ? -7.089 -5.209 -26.451 1.00 96.62 174 ASP A CA 1
ATOM 1416 C C . ASP A 1 174 ? -8.124 -5.433 -25.338 1.00 96.62 174 ASP A C 1
ATOM 1418 O O . ASP A 1 174 ? -7.839 -5.308 -24.142 1.00 96.62 174 ASP A O 1
ATOM 1422 N N . HIS A 1 175 ? -9.350 -5.766 -25.741 1.00 96.00 175 HIS A N 1
ATOM 1423 C CA . HIS A 1 175 ? -10.459 -6.041 -24.827 1.00 96.00 175 HIS A CA 1
ATOM 1424 C C . HIS A 1 175 ? -10.259 -7.304 -23.974 1.00 96.00 175 HIS A C 1
ATOM 1426 O O . HIS A 1 175 ? -10.897 -7.421 -22.925 1.00 96.00 175 HIS A O 1
ATOM 1432 N N . ASP A 1 176 ? -9.376 -8.217 -24.388 1.00 97.00 176 ASP A N 1
ATOM 1433 C CA . ASP A 1 176 ? -9.075 -9.453 -23.665 1.00 97.00 176 ASP A CA 1
ATOM 1434 C C . ASP A 1 176 ? -7.916 -9.296 -22.672 1.00 97.00 176 ASP A C 1
ATOM 1436 O O . ASP A 1 176 ? -7.689 -10.192 -21.842 1.00 97.00 176 ASP A O 1
ATOM 1440 N N . SER A 1 177 ? -7.225 -8.154 -22.703 1.00 97.88 177 SER A N 1
ATOM 1441 C CA . SER A 1 177 ? -6.181 -7.810 -21.742 1.00 97.88 177 SER A CA 1
ATOM 1442 C C . SER A 1 177 ? -6.698 -7.840 -20.299 1.00 97.88 177 SER A C 1
ATOM 1444 O O . SER A 1 177 ? -7.873 -7.593 -19.998 1.00 97.88 177 SER A O 1
ATOM 1446 N N . PHE A 1 178 ? -5.797 -8.153 -19.369 1.00 98.50 178 PHE A N 1
ATOM 1447 C CA . PHE A 1 178 ? -6.137 -8.222 -17.951 1.00 98.50 178 PHE A CA 1
ATOM 1448 C C . PHE A 1 178 ? -6.693 -6.893 -17.392 1.00 98.50 178 PHE A C 1
ATOM 1450 O O . PHE A 1 178 ? -7.754 -6.942 -16.763 1.00 98.50 178 PHE A O 1
ATOM 1457 N N . PRO A 1 179 ? -6.101 -5.712 -17.678 1.00 98.56 179 PRO A N 1
ATOM 1458 C CA . PRO A 1 179 ? -6.662 -4.431 -17.245 1.00 98.56 179 PRO A CA 1
ATOM 1459 C C . PRO A 1 179 ? -8.067 -4.168 -17.798 1.00 98.56 179 PRO A C 1
ATOM 1461 O O . PRO A 1 179 ? -8.950 -3.757 -17.049 1.00 98.56 179 PRO A O 1
ATOM 1464 N N . MET A 1 180 ? -8.341 -4.495 -19.069 1.00 98.50 180 MET A N 1
ATOM 1465 C CA . MET A 1 180 ? -9.689 -4.320 -19.625 1.00 98.50 180 MET A CA 1
ATOM 1466 C C . MET A 1 180 ? -10.719 -5.236 -18.962 1.00 98.50 180 MET A C 1
ATOM 1468 O O . MET A 1 180 ? -11.856 -4.813 -18.741 1.00 98.50 180 MET A O 1
ATOM 1472 N N . LYS A 1 181 ? -10.335 -6.461 -18.584 1.00 98.69 181 LYS A N 1
ATOM 1473 C CA . LYS A 1 181 ? -11.189 -7.359 -17.789 1.00 98.69 181 LYS A CA 1
ATOM 1474 C C . LYS A 1 181 ? -11.467 -6.795 -16.397 1.00 98.69 181 LYS A C 1
ATOM 1476 O O . LYS A 1 181 ? -12.607 -6.879 -15.940 1.00 98.69 181 LYS A O 1
ATOM 1481 N N . LEU A 1 182 ? -10.468 -6.206 -15.736 1.00 98.75 182 LEU A N 1
ATOM 1482 C CA . LEU A 1 182 ? -10.680 -5.507 -14.467 1.00 98.75 182 LEU A CA 1
ATOM 1483 C C . LEU A 1 182 ? -11.617 -4.306 -14.643 1.00 98.75 182 LEU A C 1
ATOM 1485 O O . LEU A 1 182 ? -12.551 -4.161 -13.862 1.00 98.75 182 LEU A O 1
ATOM 1489 N N . PHE A 1 183 ? -11.463 -3.525 -15.715 1.00 98.69 183 PHE A N 1
ATOM 1490 C CA . PHE A 1 183 ? -12.343 -2.395 -16.018 1.00 98.69 183 PHE A CA 1
ATOM 1491 C C . PHE A 1 183 ? -13.797 -2.824 -16.278 1.00 98.69 183 PHE A C 1
ATOM 1493 O O . PHE A 1 183 ? -14.735 -2.157 -15.842 1.00 98.69 183 PHE A O 1
ATOM 1500 N N . GLN A 1 184 ? -14.033 -3.966 -16.942 1.00 98.62 184 GLN A N 1
ATOM 1501 C CA . GLN A 1 184 ? -15.398 -4.505 -17.054 1.00 98.62 184 GLN A CA 1
ATOM 1502 C C . GLN A 1 184 ? -15.982 -4.861 -15.684 1.00 98.62 184 GLN A C 1
ATOM 1504 O O . GLN A 1 184 ? -17.144 -4.553 -15.427 1.00 98.62 184 GLN A O 1
ATOM 1509 N N . LYS A 1 185 ? -15.182 -5.469 -14.799 1.00 98.50 185 LYS A N 1
ATOM 1510 C CA . LYS A 1 185 ? -15.613 -5.797 -13.435 1.00 98.50 185 LYS A CA 1
ATOM 1511 C C . LYS A 1 185 ? -15.885 -4.543 -12.605 1.00 98.50 185 LYS A C 1
ATOM 1513 O O . LYS A 1 185 ? -16.896 -4.510 -11.918 1.00 98.50 185 LYS A O 1
ATOM 1518 N N . ALA A 1 186 ? -15.054 -3.509 -12.716 1.00 98.50 186 ALA A N 1
ATOM 1519 C CA . ALA A 1 186 ? -15.264 -2.224 -12.049 1.00 98.50 186 ALA A CA 1
ATOM 1520 C C . ALA A 1 186 ? -16.623 -1.610 -12.424 1.00 98.50 186 ALA A C 1
ATOM 1522 O O . ALA A 1 186 ? -17.419 -1.266 -11.559 1.00 98.50 186 ALA A O 1
ATOM 1523 N N . LYS A 1 187 ? -16.987 -1.606 -13.711 1.00 98.12 187 LYS A N 1
ATOM 1524 C CA . LYS A 1 187 ? -18.313 -1.124 -14.148 1.00 98.12 187 LYS A CA 1
ATOM 1525 C C . LYS A 1 187 ? -19.492 -1.979 -13.672 1.00 98.12 187 LYS A C 1
ATOM 1527 O O . LYS A 1 187 ? -20.615 -1.492 -13.652 1.00 98.12 187 LYS A O 1
ATOM 1532 N N . GLN A 1 188 ? -19.272 -3.257 -13.371 1.00 97.25 188 GLN A N 1
ATOM 1533 C CA . GLN A 1 188 ? -20.330 -4.163 -12.912 1.00 97.25 188 GLN A CA 1
ATOM 1534 C C . GLN A 1 188 ? -20.504 -4.128 -11.395 1.00 97.25 188 GLN A C 1
ATOM 1536 O O . GLN A 1 188 ? -21.630 -4.180 -10.909 1.00 97.25 188 GLN A O 1
ATOM 1541 N N . PHE A 1 189 ? -19.399 -4.057 -10.657 1.00 97.31 189 PHE A N 1
ATOM 1542 C CA . PHE A 1 189 ? -19.380 -4.259 -9.211 1.00 97.31 189 PHE A CA 1
ATOM 1543 C C . PHE A 1 189 ? -18.976 -2.997 -8.439 1.00 97.31 189 PHE A C 1
ATOM 1545 O O . PHE A 1 189 ? -19.426 -2.811 -7.316 1.00 97.31 189 PHE A O 1
ATOM 1552 N N . GLY A 1 190 ? -18.206 -2.093 -9.041 1.00 95.62 190 GLY A N 1
ATOM 1553 C CA . GLY A 1 190 ? -17.714 -0.862 -8.414 1.00 95.62 190 GLY A CA 1
ATOM 1554 C C . GLY A 1 190 ? -18.684 0.318 -8.445 1.00 95.62 190 GLY A C 1
ATOM 1555 O O . GLY A 1 190 ? -18.343 1.391 -7.966 1.00 95.62 190 GLY A O 1
ATOM 1556 N N . ILE A 1 191 ? -19.900 0.159 -8.974 1.00 96.75 191 ILE A N 1
ATOM 1557 C CA . ILE A 1 191 ? -20.841 1.275 -9.194 1.00 96.75 191 ILE A CA 1
ATOM 1558 C C . ILE A 1 191 ? -21.743 1.628 -8.004 1.00 96.75 191 ILE A C 1
ATOM 1560 O O . ILE A 1 191 ? -22.740 2.325 -8.172 1.00 96.75 191 ILE A O 1
ATOM 1564 N N . TRP A 1 192 ? -21.426 1.129 -6.812 1.00 98.19 192 TRP A N 1
ATOM 1565 C CA . TRP A 1 192 ? -22.147 1.486 -5.593 1.00 98.19 192 TRP A CA 1
ATOM 1566 C C . TRP A 1 192 ? -21.937 2.968 -5.244 1.00 98.19 192 TRP A C 1
ATOM 1568 O O . TRP A 1 192 ? -20.887 3.539 -5.541 1.00 98.19 192 TRP A O 1
ATOM 1578 N N . ASN A 1 193 ? -22.940 3.579 -4.614 1.00 98.38 193 ASN A N 1
ATOM 1579 C CA . ASN A 1 193 ? -22.955 4.998 -4.277 1.00 98.38 193 ASN A CA 1
ATOM 1580 C C . ASN A 1 193 ? -22.899 5.176 -2.749 1.00 98.38 193 ASN A C 1
ATOM 1582 O O . ASN A 1 193 ? -23.849 4.775 -2.073 1.00 98.38 193 ASN A O 1
ATOM 1586 N N . PRO A 1 194 ? -21.838 5.788 -2.190 1.00 98.38 194 PRO A N 1
ATOM 1587 C CA . PRO A 1 194 ? -21.736 6.034 -0.753 1.00 98.38 194 PRO A CA 1
ATOM 1588 C C . PRO A 1 194 ? -22.936 6.775 -0.150 1.00 98.38 194 PRO A C 1
ATOM 1590 O O . PRO A 1 194 ? -23.332 6.488 0.976 1.00 98.38 194 PRO A O 1
ATOM 1593 N N . SER A 1 195 ? -23.546 7.690 -0.910 1.00 97.50 195 SER A N 1
ATOM 1594 C CA . SER A 1 195 ? -24.697 8.488 -0.462 1.00 97.50 195 SER A CA 1
ATOM 1595 C C . SER A 1 195 ? -26.003 7.689 -0.317 1.00 97.50 195 SER A C 1
ATOM 1597 O O . SER A 1 195 ? -26.973 8.214 0.228 1.00 97.50 195 SER A O 1
ATOM 1599 N N . GLU A 1 196 ? -26.059 6.448 -0.811 1.00 98.06 196 GLU A N 1
ATOM 1600 C CA . GLU A 1 196 ? -27.244 5.577 -0.727 1.00 98.06 196 GLU A CA 1
ATOM 1601 C C . GLU A 1 196 ? -27.211 4.622 0.478 1.00 98.06 196 GLU A C 1
ATOM 1603 O O . GLU A 1 196 ? -28.209 3.956 0.749 1.00 98.06 196 GLU A O 1
ATOM 1608 N N . ILE A 1 197 ? -26.095 4.563 1.210 1.00 98.19 197 ILE A N 1
ATOM 1609 C CA . ILE A 1 197 ? -25.943 3.705 2.391 1.00 98.19 197 ILE A CA 1
ATOM 1610 C C . ILE A 1 197 ? -26.731 4.296 3.574 1.00 98.19 197 ILE A C 1
ATOM 1612 O O . ILE A 1 197 ? -26.605 5.482 3.892 1.00 98.19 197 ILE A O 1
ATOM 1616 N N . ASP A 1 198 ? -27.531 3.466 4.255 1.00 96.69 198 ASP A N 1
ATOM 1617 C CA . ASP A 1 198 ? -28.321 3.876 5.425 1.00 96.69 198 ASP A CA 1
ATOM 1618 C C . ASP A 1 198 ? -27.427 4.069 6.661 1.00 96.69 198 ASP A C 1
ATOM 1620 O O . ASP A 1 198 ? -26.912 3.116 7.236 1.00 96.69 198 ASP A O 1
ATOM 1624 N N . LEU A 1 199 ? -27.244 5.323 7.081 1.00 97.94 199 LEU A N 1
ATOM 1625 C CA . LEU A 1 199 ? -26.473 5.715 8.271 1.00 97.94 199 LEU A CA 1
ATOM 1626 C C . LEU A 1 199 ? -27.292 6.124 9.520 1.00 97.94 199 LEU A C 1
ATOM 1628 O O . LEU A 1 199 ? -26.710 6.167 10.610 1.00 97.94 199 LEU A O 1
ATOM 1632 N N . PRO A 1 200 ? -28.600 6.462 9.452 1.00 96.94 200 PRO A N 1
ATOM 1633 C CA . PRO A 1 200 ? -29.401 6.733 10.647 1.00 96.94 200 PRO A CA 1
ATOM 1634 C C . PRO A 1 200 ? -29.378 5.605 11.684 1.00 96.94 200 PRO A C 1
ATOM 1636 O O . PRO A 1 200 ? -29.302 5.893 12.879 1.00 96.94 200 PRO A O 1
ATOM 1639 N N . THR A 1 201 ? -29.396 4.343 11.248 1.00 96.44 201 THR A N 1
ATOM 1640 C CA . THR A 1 201 ? -29.329 3.180 12.148 1.00 96.44 201 THR A CA 1
ATOM 1641 C C . THR A 1 201 ? -28.003 3.148 12.915 1.00 96.44 201 THR A C 1
ATOM 1643 O O . THR A 1 201 ? -27.988 3.045 14.145 1.00 96.44 201 THR A O 1
ATOM 1646 N N . ASP A 1 202 ? -26.888 3.364 12.217 1.00 97.94 202 ASP A N 1
ATOM 1647 C CA . ASP A 1 202 ? -25.546 3.436 12.798 1.00 97.94 202 ASP A CA 1
ATOM 1648 C C . ASP A 1 202 ? -25.423 4.553 13.830 1.00 97.94 202 ASP A C 1
ATOM 1650 O O . ASP A 1 202 ? -24.798 4.365 14.871 1.00 97.94 202 ASP A O 1
ATOM 1654 N N . LYS A 1 203 ? -26.070 5.699 13.598 1.00 96.56 203 LYS A N 1
ATOM 1655 C CA . LYS A 1 203 ? -26.104 6.807 14.561 1.00 96.56 203 LYS A CA 1
ATOM 1656 C C . LYS A 1 203 ? -26.765 6.427 15.884 1.00 96.56 203 LYS A C 1
ATOM 1658 O O . LYS A 1 203 ? -26.317 6.883 16.937 1.00 96.56 203 LYS A O 1
ATOM 1663 N N . GLU A 1 204 ? -27.822 5.621 15.855 1.00 96.12 204 GLU A N 1
ATOM 1664 C CA . GLU A 1 204 ? -28.471 5.142 17.078 1.00 96.12 204 GLU A CA 1
ATOM 1665 C C . GLU A 1 204 ? -27.654 4.038 17.754 1.00 96.12 204 GLU A C 1
ATOM 1667 O O . GLU A 1 204 ? -27.448 4.099 18.967 1.00 96.12 204 GLU A O 1
ATOM 1672 N N . HIS A 1 205 ? -27.111 3.089 16.982 1.00 97.12 205 HIS A N 1
ATOM 1673 C CA . HIS A 1 205 ? -26.202 2.059 17.499 1.00 97.12 205 HIS A CA 1
ATOM 1674 C C . HIS A 1 205 ? -24.988 2.699 18.184 1.00 97.12 205 HIS A C 1
ATOM 1676 O O . HIS A 1 205 ? -24.672 2.362 19.325 1.00 97.12 205 HIS A O 1
ATOM 1682 N N . TRP A 1 206 ? -24.381 3.704 17.546 1.00 96.75 206 TRP A N 1
ATOM 1683 C CA . TRP A 1 206 ? -23.222 4.426 18.059 1.00 96.75 206 TRP A CA 1
ATOM 1684 C C . TRP A 1 206 ? -23.454 4.996 19.455 1.00 96.75 206 TRP A C 1
ATOM 1686 O O . TRP A 1 206 ? -22.576 4.894 20.301 1.00 96.75 206 TRP A O 1
ATOM 1696 N N . LYS A 1 207 ? -24.628 5.566 19.755 1.00 94.94 207 LYS A N 1
ATOM 1697 C CA . LYS A 1 207 ? -24.900 6.147 21.085 1.00 94.94 207 LYS A CA 1
ATOM 1698 C C . LYS A 1 207 ? -24.793 5.116 22.206 1.00 94.94 207 LYS A C 1
ATOM 1700 O O . LYS A 1 207 ? -24.300 5.468 23.277 1.00 94.94 207 LYS A O 1
ATOM 1705 N N . ASN A 1 208 ? -25.213 3.882 21.935 1.00 95.06 208 ASN A N 1
ATOM 1706 C CA . ASN A 1 208 ? -25.337 2.812 22.922 1.00 95.06 208 ASN A CA 1
ATOM 1707 C C . ASN A 1 208 ? -24.039 2.028 23.161 1.00 95.06 208 ASN A C 1
ATOM 1709 O O . ASN A 1 208 ? -23.969 1.297 24.144 1.00 95.06 208 ASN A O 1
ATOM 1713 N N . LEU A 1 209 ? -23.021 2.200 22.312 1.00 95.88 209 LEU A N 1
ATOM 1714 C CA . LEU A 1 209 ? -21.698 1.604 22.518 1.00 95.88 209 LEU A CA 1
ATOM 1715 C C . LEU A 1 209 ? -21.006 2.182 23.762 1.00 95.88 209 LEU A C 1
ATOM 1717 O O . LEU A 1 209 ? -21.177 3.368 24.091 1.00 95.88 209 LEU A O 1
ATOM 1721 N N . SER A 1 210 ? -20.182 1.366 24.418 1.00 94.56 210 SER A N 1
ATOM 1722 C CA . SER A 1 210 ? -19.298 1.814 25.496 1.00 94.56 210 SER A CA 1
ATOM 1723 C C . SER A 1 210 ? -18.256 2.816 24.982 1.00 94.56 210 SER A C 1
ATOM 1725 O O . SER A 1 210 ? -18.073 3.004 23.775 1.00 94.56 210 SER A O 1
ATOM 1727 N N . ASN A 1 211 ? -17.570 3.510 25.891 1.00 93.38 211 ASN A N 1
ATOM 1728 C CA . ASN A 1 211 ? -16.538 4.463 25.481 1.00 93.38 211 ASN A CA 1
ATOM 1729 C C . ASN A 1 211 ? -15.345 3.745 24.842 1.00 93.38 211 ASN A C 1
ATOM 1731 O O . ASN A 1 211 ? -14.773 4.248 23.882 1.00 93.38 211 ASN A O 1
ATOM 1735 N N . GLU A 1 212 ? -15.008 2.565 25.347 1.00 93.06 212 GLU A N 1
ATOM 1736 C CA . GLU A 1 212 ? -13.909 1.735 24.873 1.00 93.06 212 GLU A CA 1
ATOM 1737 C C . GLU A 1 212 ? -14.224 1.158 23.482 1.00 93.06 212 GLU A C 1
ATOM 1739 O O . GLU A 1 212 ? -13.386 1.216 22.583 1.00 93.06 212 GLU A O 1
ATOM 1744 N N . GLU A 1 213 ? -15.460 0.695 23.266 1.00 94.56 213 GLU A N 1
ATOM 1745 C CA . GLU A 1 213 ? -15.958 0.246 21.958 1.00 94.56 213 GLU A CA 1
ATOM 1746 C C . GLU A 1 213 ? -15.943 1.381 20.925 1.00 94.56 213 GLU A C 1
ATOM 1748 O O . GLU A 1 213 ? -15.475 1.204 19.797 1.00 94.56 213 GLU A O 1
ATOM 1753 N N . LYS A 1 214 ? -16.405 2.576 21.318 1.00 94.56 214 LYS A N 1
ATOM 1754 C CA . LYS A 1 214 ? -16.329 3.778 20.477 1.00 94.56 214 LYS A CA 1
ATOM 1755 C C . LYS A 1 214 ? -14.888 4.132 20.133 1.00 94.56 214 LYS A C 1
ATOM 1757 O O . LYS A 1 214 ? -14.613 4.464 18.984 1.00 94.56 214 LYS A O 1
ATOM 1762 N N . GLU A 1 215 ? -13.977 4.082 21.101 1.00 93.62 215 GLU A N 1
ATOM 1763 C CA . GLU A 1 215 ? -12.583 4.486 20.910 1.00 93.62 215 GLU A CA 1
ATOM 1764 C C . GLU A 1 215 ? -11.872 3.585 19.890 1.00 93.62 215 GLU A C 1
ATOM 1766 O O . GLU A 1 215 ? -11.216 4.110 18.990 1.00 93.62 215 GLU A O 1
ATOM 1771 N N . ILE A 1 216 ? -12.044 2.257 19.953 1.00 94.88 216 ILE A N 1
ATOM 1772 C CA . ILE A 1 216 ? -11.380 1.344 19.005 1.00 94.88 216 ILE A CA 1
ATOM 1773 C C . ILE A 1 216 ? -11.977 1.425 17.596 1.00 94.88 216 ILE A C 1
ATOM 1775 O O . ILE A 1 216 ? -11.227 1.472 16.618 1.00 94.88 216 ILE A O 1
ATOM 1779 N N . ILE A 1 217 ? -13.306 1.532 17.472 1.00 95.88 217 ILE A N 1
ATOM 1780 C CA . ILE A 1 217 ? -13.958 1.714 16.168 1.00 95.88 217 ILE A CA 1
ATOM 1781 C C . ILE A 1 217 ? -13.549 3.062 15.568 1.00 95.88 217 ILE A C 1
ATOM 1783 O O . ILE A 1 217 ? -13.215 3.138 14.385 1.00 95.88 217 ILE A O 1
ATOM 1787 N N . TYR A 1 218 ? -13.530 4.128 16.373 1.00 95.69 218 TYR A N 1
ATOM 1788 C CA . TYR A 1 218 ? -13.153 5.453 15.894 1.00 95.69 218 TYR A CA 1
ATOM 1789 C C . TYR A 1 218 ? -11.672 5.549 15.521 1.00 95.69 218 TYR A C 1
ATOM 1791 O O . TYR A 1 218 ? -11.349 6.192 14.520 1.00 95.69 218 TYR A O 1
ATOM 1799 N N . HIS A 1 219 ? -10.781 4.883 16.264 1.00 95.38 219 HIS A N 1
ATOM 1800 C CA . HIS A 1 219 ? -9.372 4.746 15.893 1.00 95.38 219 HIS A CA 1
ATOM 1801 C C . HIS A 1 219 ? -9.259 4.152 14.487 1.00 95.38 219 HIS A C 1
ATOM 1803 O O . HIS A 1 219 ? -8.656 4.768 13.607 1.00 95.38 219 HIS A O 1
ATOM 1809 N N . LEU A 1 220 ? -9.899 3.003 14.255 1.00 96.38 220 LEU A N 1
ATOM 1810 C CA . LEU A 1 220 ? -9.823 2.311 12.973 1.00 96.38 220 LEU A CA 1
ATOM 1811 C C . LEU A 1 220 ? -10.411 3.149 11.827 1.00 96.38 220 LEU A C 1
ATOM 1813 O O . LEU A 1 220 ? -9.774 3.294 10.787 1.00 96.38 220 LEU A O 1
ATOM 1817 N N . ILE A 1 221 ? -11.576 3.774 12.028 1.00 97.38 221 ILE A N 1
ATOM 1818 C CA . ILE A 1 221 ? -12.170 4.688 11.038 1.00 97.38 221 ILE A CA 1
ATOM 1819 C C . ILE A 1 221 ? -11.228 5.856 10.728 1.00 97.38 221 ILE A C 1
ATOM 1821 O O . ILE A 1 221 ? -11.088 6.228 9.568 1.00 97.38 221 ILE A O 1
ATOM 1825 N N . SER A 1 222 ? -10.567 6.429 11.736 1.00 96.44 222 SER A N 1
ATOM 1826 C CA . SER A 1 222 ? -9.690 7.593 11.559 1.00 96.44 222 SER A CA 1
ATOM 1827 C C . SER A 1 222 ? -8.486 7.289 10.668 1.00 96.44 222 SER A C 1
ATOM 1829 O O . SER A 1 222 ? -8.137 8.105 9.816 1.00 96.44 222 SER A O 1
ATOM 1831 N N . ILE A 1 223 ? -7.868 6.117 10.835 1.00 97.06 223 ILE A N 1
ATOM 1832 C CA . ILE A 1 223 ? -6.735 5.720 9.992 1.00 97.06 223 ILE A CA 1
ATOM 1833 C C . ILE A 1 223 ? -7.185 5.322 8.582 1.00 97.06 223 ILE A C 1
ATOM 1835 O O . ILE A 1 223 ? -6.494 5.655 7.630 1.00 97.06 223 ILE A O 1
ATOM 1839 N N . PHE A 1 224 ? -8.365 4.715 8.413 1.00 98.31 224 PHE A N 1
ATOM 1840 C CA . PHE A 1 224 ? -8.928 4.491 7.078 1.00 98.31 224 PHE A CA 1
ATOM 1841 C C . PHE A 1 224 ? -9.230 5.811 6.370 1.00 98.31 224 PHE A C 1
ATOM 1843 O O . PHE A 1 224 ? -8.773 6.013 5.258 1.00 98.31 224 PHE A O 1
ATOM 1850 N N . MET A 1 225 ? -9.898 6.758 7.034 1.00 97.38 225 MET A N 1
ATOM 1851 C CA . MET A 1 225 ? -10.192 8.085 6.480 1.00 97.38 225 MET A CA 1
ATOM 1852 C C . MET A 1 225 ? -8.972 8.758 5.842 1.00 97.38 225 MET A C 1
ATOM 1854 O O . MET A 1 225 ? -9.050 9.244 4.717 1.00 97.38 225 MET A O 1
ATOM 1858 N N . ALA A 1 226 ? -7.857 8.807 6.574 1.00 97.56 226 ALA A N 1
ATOM 1859 C CA . ALA A 1 226 ? -6.623 9.400 6.071 1.00 97.56 226 ALA A CA 1
ATOM 1860 C C . ALA A 1 226 ? -5.926 8.503 5.037 1.00 97.56 226 ALA A C 1
ATOM 1862 O O . ALA A 1 226 ? -5.285 9.019 4.125 1.00 97.56 226 ALA A O 1
ATOM 1863 N N . GLY A 1 227 ? -6.040 7.182 5.190 1.00 98.31 227 GLY A N 1
ATOM 1864 C CA . GLY A 1 227 ? -5.522 6.194 4.253 1.00 98.31 227 GLY A CA 1
ATOM 1865 C C . GLY A 1 227 ? -6.144 6.353 2.871 1.00 98.31 227 GLY A C 1
ATOM 1866 O O . GLY A 1 227 ? -5.394 6.571 1.924 1.00 98.31 227 GLY A O 1
ATOM 1867 N N . GLU A 1 228 ? -7.479 6.371 2.785 1.00 98.62 228 GLU A N 1
ATOM 1868 C CA . GLU A 1 228 ? -8.221 6.497 1.520 1.00 98.62 228 GLU A CA 1
ATOM 1869 C C . GLU A 1 228 ? -7.904 7.820 0.808 1.00 98.62 228 GLU A C 1
ATOM 1871 O O . GLU A 1 228 ? -7.735 7.874 -0.412 1.00 98.62 228 GLU A O 1
ATOM 1876 N N . GLU A 1 229 ? -7.755 8.916 1.563 1.00 98.50 229 GLU A N 1
ATOM 1877 C CA . GLU A 1 229 ? -7.360 10.210 0.991 1.00 98.50 229 GLU A CA 1
ATOM 1878 C C . GLU A 1 229 ? -5.933 10.164 0.424 1.00 98.50 229 GLU A C 1
ATOM 1880 O O . GLU A 1 229 ? -5.676 10.677 -0.675 1.00 98.50 229 GLU A O 1
ATOM 1885 N N . ALA A 1 230 ? -5.011 9.527 1.156 1.00 98.25 230 ALA A N 1
ATOM 1886 C CA . ALA A 1 230 ? -3.629 9.365 0.729 1.00 98.25 230 ALA A CA 1
ATOM 1887 C C . ALA A 1 230 ? -3.549 8.529 -0.552 1.00 98.25 230 ALA A C 1
ATOM 1889 O O . ALA A 1 230 ? -2.971 8.988 -1.533 1.00 98.25 230 ALA A O 1
ATOM 1890 N N . VAL A 1 231 ? -4.184 7.355 -0.598 1.00 98.38 231 VAL A N 1
ATOM 1891 C CA . VAL A 1 231 ? -4.152 6.478 -1.779 1.00 98.38 231 VAL A CA 1
ATOM 1892 C C . VAL A 1 231 ? -4.881 7.093 -2.979 1.00 98.38 231 VAL A C 1
ATOM 1894 O O . VAL A 1 231 ? -4.405 6.942 -4.105 1.00 98.38 231 VAL A O 1
ATOM 1897 N N . THR A 1 232 ? -5.941 7.884 -2.770 1.00 98.44 232 THR A N 1
ATOM 1898 C CA . THR A 1 232 ? -6.590 8.657 -3.846 1.00 98.44 232 THR A CA 1
ATOM 1899 C C . THR A 1 232 ? -5.616 9.659 -4.472 1.00 98.44 232 THR A C 1
ATOM 1901 O O . THR A 1 232 ? -5.476 9.740 -5.695 1.00 98.44 232 THR A O 1
ATOM 1904 N N . THR A 1 233 ? -4.921 10.438 -3.642 1.00 94.94 233 THR A N 1
ATOM 1905 C CA . THR A 1 233 ? -4.025 11.508 -4.110 1.00 94.94 233 THR A CA 1
ATOM 1906 C C . THR A 1 233 ? -2.741 10.941 -4.705 1.00 94.94 233 THR A C 1
ATOM 1908 O O . THR A 1 233 ? -2.300 11.347 -5.786 1.00 94.94 233 THR A O 1
ATOM 1911 N N . ASP A 1 234 ? -2.159 9.967 -4.016 1.00 97.25 234 ASP A N 1
ATOM 1912 C CA . ASP A 1 234 ? -0.858 9.412 -4.340 1.00 97.25 234 ASP A CA 1
ATOM 1913 C C . ASP A 1 234 ? -0.919 8.433 -5.516 1.00 97.25 234 ASP A C 1
ATOM 1915 O O . ASP A 1 234 ? 0.131 8.101 -6.047 1.00 97.25 234 ASP A O 1
ATOM 1919 N N . LEU A 1 235 ? -2.096 8.009 -6.001 1.00 97.81 235 LEU A N 1
ATOM 1920 C CA . LEU A 1 235 ? -2.210 7.168 -7.204 1.00 97.81 235 LEU A CA 1
ATOM 1921 C C . LEU A 1 235 ? -1.871 7.917 -8.503 1.00 97.81 235 LEU A C 1
ATOM 1923 O O . LEU A 1 235 ? -1.337 7.329 -9.448 1.00 97.81 235 LEU A O 1
ATOM 1927 N N . LEU A 1 236 ? -2.151 9.222 -8.560 1.00 96.31 236 LEU A N 1
ATOM 1928 C CA . LEU A 1 236 ? -2.039 10.050 -9.769 1.00 96.31 236 LEU A CA 1
ATOM 1929 C C . LEU A 1 236 ? -0.681 9.958 -10.502 1.00 96.31 236 LEU A C 1
ATOM 1931 O O . LEU A 1 236 ? -0.683 9.858 -11.737 1.00 96.31 236 LEU A O 1
ATOM 1935 N N . PRO A 1 237 ? 0.484 9.960 -9.819 1.00 97.31 237 PRO A N 1
ATOM 1936 C CA . PRO A 1 237 ? 1.782 9.816 -10.472 1.00 97.31 237 PRO A CA 1
ATOM 1937 C C . PRO A 1 237 ? 1.919 8.492 -11.233 1.00 97.31 237 PRO A C 1
ATOM 1939 O O . PRO A 1 237 ? 2.464 8.488 -12.339 1.00 97.31 237 PRO A O 1
ATOM 1942 N N . LEU A 1 238 ? 1.382 7.390 -10.695 1.00 97.81 238 LEU A N 1
ATOM 1943 C CA . LEU A 1 238 ? 1.415 6.084 -11.355 1.00 97.81 238 LEU A CA 1
ATOM 1944 C C . LEU A 1 238 ? 0.567 6.088 -12.631 1.00 97.81 238 LEU A C 1
ATOM 1946 O O . LEU A 1 238 ? 1.048 5.644 -13.673 1.00 97.81 238 LEU A O 1
ATOM 1950 N N . ILE A 1 239 ? -0.644 6.657 -12.586 1.00 97.56 239 ILE A N 1
ATOM 1951 C CA . ILE A 1 239 ? -1.512 6.795 -13.772 1.00 97.56 239 ILE A CA 1
ATOM 1952 C C . ILE A 1 239 ? -0.783 7.553 -14.879 1.00 97.56 239 ILE A C 1
ATOM 1954 O O . ILE A 1 239 ? -0.742 7.109 -16.026 1.00 97.56 239 ILE A O 1
ATOM 1958 N N . ASN A 1 240 ? -0.148 8.672 -14.528 1.00 94.81 240 ASN A N 1
ATOM 1959 C CA . ASN A 1 240 ? 0.602 9.477 -15.482 1.00 94.81 240 ASN A CA 1
ATOM 1960 C C . ASN A 1 240 ? 1.778 8.705 -16.106 1.00 94.81 240 ASN A C 1
ATOM 1962 O O . ASN A 1 240 ? 2.023 8.834 -17.305 1.00 94.81 240 ASN A O 1
ATOM 1966 N N . ILE A 1 241 ? 2.507 7.893 -15.333 1.00 95.25 241 ILE A N 1
ATOM 1967 C CA . ILE A 1 241 ? 3.592 7.067 -15.882 1.00 95.25 241 ILE A CA 1
ATOM 1968 C C . ILE A 1 241 ? 3.060 6.000 -16.836 1.00 95.25 241 ILE A C 1
ATOM 1970 O O . ILE A 1 241 ? 3.555 5.901 -17.958 1.00 95.25 241 ILE A O 1
ATOM 1974 N N . ILE A 1 242 ? 2.014 5.273 -16.451 1.00 95.62 242 ILE A N 1
ATOM 1975 C CA . ILE A 1 242 ? 1.389 4.248 -17.296 1.00 95.62 242 ILE A CA 1
ATOM 1976 C C . ILE A 1 242 ? 0.850 4.851 -18.606 1.00 95.62 242 ILE A C 1
ATOM 1978 O O . ILE A 1 242 ? 1.067 4.292 -19.686 1.00 95.62 242 ILE A O 1
ATOM 1982 N N . ALA A 1 243 ? 0.241 6.038 -18.540 1.00 92.81 243 ALA A N 1
ATOM 1983 C CA . ALA A 1 243 ? -0.202 6.782 -19.718 1.00 92.81 243 ALA A CA 1
ATOM 1984 C C . ALA A 1 243 ? 0.978 7.179 -20.629 1.00 92.81 243 ALA A C 1
ATOM 1986 O O . ALA A 1 243 ? 0.916 7.028 -21.852 1.00 92.81 243 ALA A O 1
ATOM 1987 N N . ARG A 1 244 ? 2.097 7.642 -20.050 1.00 90.06 244 ARG A N 1
ATOM 1988 C CA . ARG A 1 244 ? 3.320 7.998 -20.797 1.00 90.06 244 ARG A CA 1
ATOM 1989 C C . ARG A 1 244 ? 4.013 6.794 -21.432 1.00 90.06 244 ARG A C 1
ATOM 1991 O O . ARG A 1 244 ? 4.653 6.962 -22.468 1.00 90.06 244 ARG A O 1
ATOM 1998 N N . GLU A 1 245 ? 3.870 5.602 -20.857 1.00 91.50 245 GLU A N 1
ATOM 1999 C CA . GLU A 1 245 ? 4.309 4.340 -21.469 1.00 91.50 245 GLU A CA 1
ATOM 2000 C C . GLU A 1 245 ? 3.414 3.900 -22.644 1.00 91.50 245 GLU A C 1
ATOM 2002 O O . GLU A 1 245 ? 3.747 2.950 -23.351 1.00 91.50 245 GLU A O 1
ATOM 2007 N N . GLY A 1 246 ? 2.286 4.580 -22.887 1.00 91.25 246 GLY A N 1
ATOM 2008 C CA . GLY A 1 246 ? 1.347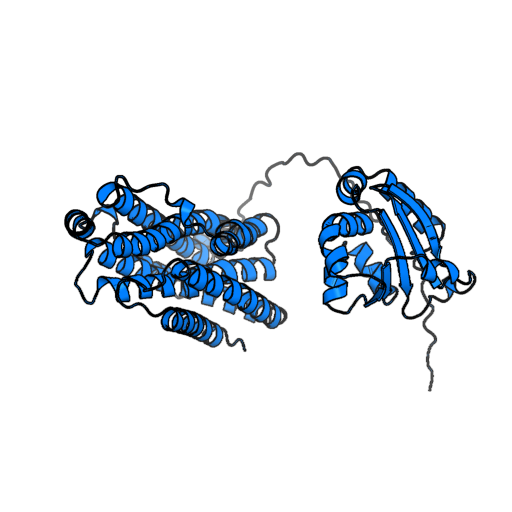 4.239 -23.958 1.00 91.25 246 GLY A CA 1
ATOM 2009 C C . GLY A 1 246 ? 0.506 2.993 -23.662 1.00 91.25 246 GLY A C 1
ATOM 2010 O O . GLY A 1 246 ? -0.066 2.394 -24.579 1.00 91.25 246 GLY A O 1
ATOM 2011 N N . ARG A 1 247 ? 0.414 2.593 -22.389 1.00 94.50 247 ARG A N 1
ATOM 2012 C CA . ARG A 1 247 ? -0.335 1.422 -21.911 1.00 94.50 247 ARG A CA 1
ATOM 2013 C C . ARG A 1 247 ? -1.800 1.781 -21.669 1.00 94.50 247 ARG A C 1
ATOM 2015 O O . ARG A 1 247 ? -2.286 1.785 -20.543 1.00 94.50 247 ARG A O 1
ATOM 2022 N N . LEU A 1 248 ? -2.500 2.104 -22.754 1.00 96.62 248 LEU A N 1
ATOM 2023 C CA . LEU A 1 248 ? -3.845 2.685 -22.705 1.00 96.62 248 LEU A CA 1
ATOM 2024 C C . LEU A 1 248 ? -4.874 1.824 -21.947 1.00 96.62 248 LEU A C 1
ATOM 2026 O O . LEU A 1 248 ? -5.735 2.366 -21.270 1.00 96.62 248 LEU A O 1
ATOM 2030 N N . GLU A 1 249 ? -4.815 0.495 -22.032 1.00 98.38 249 GLU A N 1
ATOM 2031 C CA . GLU A 1 249 ? -5.726 -0.392 -21.295 1.00 98.38 249 GLU A CA 1
ATOM 2032 C C . GLU A 1 249 ? -5.502 -0.329 -19.777 1.00 98.38 249 GLU A C 1
ATOM 2034 O O . GLU A 1 249 ? -6.465 -0.359 -19.012 1.00 98.38 249 GLU A O 1
ATOM 2039 N N . GLU A 1 250 ? -4.240 -0.220 -19.344 1.00 98.62 250 GLU A N 1
ATOM 2040 C CA . GLU A 1 250 ? -3.877 -0.007 -17.937 1.00 98.62 250 GLU A CA 1
ATOM 2041 C C . GLU A 1 250 ? -4.344 1.387 -17.487 1.00 98.62 250 GLU A C 1
ATOM 2043 O O . GLU A 1 250 ? -5.002 1.498 -16.457 1.00 98.62 250 GLU A O 1
ATOM 2048 N N . GLU A 1 251 ? -4.110 2.427 -18.298 1.00 98.25 251 GLU A N 1
ATOM 2049 C CA . GLU A 1 251 ? -4.606 3.791 -18.055 1.00 98.25 251 GLU A CA 1
ATOM 2050 C C . GLU A 1 251 ? -6.136 3.822 -17.886 1.00 98.25 251 GLU A C 1
ATOM 2052 O O . GLU A 1 251 ? -6.628 4.394 -16.917 1.00 98.25 251 GLU A O 1
ATOM 2057 N N . ILE A 1 252 ? -6.891 3.157 -18.771 1.00 98.62 252 ILE A N 1
ATOM 2058 C CA . ILE A 1 252 ? -8.359 3.064 -18.693 1.00 98.62 252 ILE A CA 1
ATOM 2059 C C . ILE A 1 252 ? -8.795 2.440 -17.366 1.00 98.62 252 ILE A C 1
ATOM 2061 O O . ILE A 1 252 ? -9.660 2.996 -16.691 1.00 98.62 252 ILE A O 1
ATOM 2065 N N . TYR A 1 253 ? -8.210 1.308 -16.972 1.00 98.81 253 TYR A N 1
ATOM 2066 C CA . TYR A 1 253 ? -8.554 0.674 -15.699 1.00 98.81 253 TYR A CA 1
ATOM 2067 C C . TYR A 1 253 ? -8.196 1.552 -14.492 1.00 98.81 253 TYR A C 1
ATOM 2069 O O . TYR A 1 253 ? -8.987 1.679 -13.558 1.00 98.81 253 TYR A O 1
ATOM 2077 N N . LEU A 1 254 ? -7.037 2.209 -14.522 1.00 98.75 254 LEU A N 1
ATOM 2078 C CA . LEU A 1 254 ? -6.615 3.101 -13.447 1.00 98.75 254 LEU A CA 1
ATOM 2079 C C . LEU A 1 254 ? -7.568 4.289 -13.243 1.00 98.75 254 LEU A C 1
ATOM 2081 O O . LEU A 1 254 ? -7.645 4.810 -12.134 1.00 98.75 254 LEU A O 1
ATOM 2085 N N . THR A 1 255 ? -8.350 4.684 -14.257 1.00 98.69 255 THR A N 1
ATOM 2086 C CA . THR A 1 255 ? -9.423 5.676 -14.057 1.00 98.69 255 THR A CA 1
ATOM 2087 C C . THR A 1 255 ? -10.540 5.164 -13.148 1.00 98.69 255 THR A C 1
ATOM 2089 O O . THR A 1 255 ? -11.024 5.922 -12.310 1.00 98.69 255 THR A O 1
ATOM 2092 N N . SER A 1 256 ? -10.939 3.890 -13.273 1.00 98.69 256 SER A N 1
ATOM 2093 C CA . SER A 1 256 ? -11.937 3.309 -12.369 1.00 98.69 256 SER A CA 1
ATOM 2094 C C . SER A 1 256 ? -11.365 3.068 -10.982 1.00 98.69 256 SER A C 1
ATOM 2096 O O . SER A 1 256 ? -12.076 3.304 -10.021 1.00 98.69 256 SER A O 1
ATOM 2098 N N . PHE A 1 257 ? -10.091 2.675 -10.887 1.00 98.75 257 PHE A N 1
ATOM 2099 C CA . PHE A 1 257 ? -9.385 2.541 -9.610 1.00 98.75 257 PHE A CA 1
ATOM 2100 C C . PHE A 1 257 ? -9.401 3.881 -8.857 1.00 98.75 257 PHE A C 1
ATOM 2102 O O . PHE A 1 257 ? -9.940 3.968 -7.762 1.00 98.75 257 PHE A O 1
ATOM 2109 N N . LEU A 1 258 ? -8.937 4.970 -9.481 1.00 98.75 258 LEU A N 1
ATOM 2110 C CA . LEU A 1 258 ? -8.945 6.294 -8.849 1.00 98.75 258 LEU A CA 1
ATOM 2111 C C . LEU A 1 258 ? -10.351 6.748 -8.423 1.00 98.75 258 LEU A C 1
ATOM 2113 O O . LEU A 1 258 ? -10.518 7.396 -7.393 1.00 98.75 258 LEU A O 1
ATOM 2117 N N . TRP A 1 259 ? -11.367 6.435 -9.229 1.00 98.69 259 TRP A N 1
ATOM 2118 C CA . TRP A 1 259 ? -12.755 6.734 -8.884 1.00 98.69 259 TRP A CA 1
ATOM 2119 C C . TRP A 1 259 ? -13.273 5.881 -7.718 1.00 98.69 259 TRP A C 1
ATOM 2121 O O . TRP A 1 259 ? -14.041 6.377 -6.896 1.00 98.69 259 TRP A O 1
ATOM 2131 N N . GLU A 1 260 ? -12.860 4.617 -7.639 1.00 98.81 260 GLU A N 1
ATOM 2132 C CA . GLU A 1 260 ? -13.156 3.720 -6.522 1.00 98.81 260 GLU A CA 1
ATOM 2133 C C . GLU A 1 260 ? -12.583 4.284 -5.217 1.00 98.81 260 GLU A C 1
ATOM 2135 O O . GLU A 1 260 ? -13.367 4.514 -4.298 1.00 98.81 260 GLU A O 1
ATOM 2140 N N . GLU A 1 261 ? -11.310 4.687 -5.196 1.00 98.75 261 GLU A N 1
ATOM 2141 C CA . GLU A 1 261 ? -10.685 5.343 -4.034 1.00 98.75 261 GLU A CA 1
ATOM 2142 C C . GLU A 1 261 ? -11.397 6.637 -3.616 1.00 98.75 261 GLU A C 1
ATOM 2144 O O . GLU A 1 261 ? -11.718 6.855 -2.445 1.00 98.75 261 GLU A O 1
ATOM 2149 N N . ALA A 1 262 ? -11.765 7.478 -4.586 1.00 98.62 262 ALA A N 1
ATOM 2150 C CA . ALA A 1 262 ? -12.499 8.708 -4.303 1.00 98.62 262 ALA A CA 1
ATOM 2151 C C . ALA A 1 262 ? -13.865 8.444 -3.634 1.00 98.62 262 ALA A C 1
ATOM 2153 O O . ALA A 1 262 ? -14.290 9.215 -2.769 1.00 98.62 262 ALA A O 1
ATOM 2154 N N . LYS A 1 263 ? -14.550 7.347 -3.991 1.00 98.50 263 LYS A N 1
ATOM 2155 C CA . LYS A 1 263 ? -15.787 6.930 -3.308 1.00 98.50 263 LYS A CA 1
ATOM 2156 C C . LYS A 1 263 ? -15.519 6.445 -1.886 1.00 98.50 263 LYS A C 1
ATOM 2158 O O . LYS A 1 263 ? -16.373 6.633 -1.022 1.00 98.50 263 LYS A O 1
ATOM 2163 N N . HIS A 1 264 ? -14.374 5.820 -1.622 1.00 98.81 264 HIS A N 1
ATOM 2164 C CA . HIS A 1 264 ? -14.016 5.365 -0.275 1.00 98.81 264 HIS A CA 1
ATOM 2165 C C . HIS A 1 264 ? -13.793 6.569 0.649 1.00 98.81 264 HIS A C 1
ATOM 2167 O O . HIS A 1 264 ? -14.355 6.621 1.746 1.00 98.81 264 HIS A O 1
ATOM 2173 N N . VAL A 1 265 ? -13.106 7.605 0.150 1.00 98.69 265 VAL A N 1
ATOM 2174 C CA . VAL A 1 265 ? -12.985 8.910 0.827 1.00 98.69 265 VAL A CA 1
ATOM 2175 C C . VAL A 1 265 ? -14.359 9.521 1.110 1.00 98.69 265 VAL A C 1
ATOM 2177 O O . VAL A 1 265 ? -14.636 9.950 2.236 1.00 98.69 265 VAL A O 1
ATOM 2180 N N . GLU A 1 266 ? -15.243 9.556 0.107 1.00 98.62 266 GLU A N 1
ATOM 2181 C CA . GLU A 1 266 ? -16.606 10.071 0.269 1.00 98.62 266 GLU A CA 1
ATOM 2182 C C . GLU A 1 266 ? -17.371 9.294 1.348 1.00 98.62 266 GLU A C 1
ATOM 2184 O O . GLU A 1 266 ? -17.969 9.909 2.233 1.00 98.62 266 GLU A O 1
ATOM 2189 N N . PHE A 1 267 ? -17.315 7.960 1.320 1.00 98.75 267 PHE A N 1
ATOM 2190 C CA . PHE A 1 267 ? -17.991 7.103 2.288 1.00 98.75 267 PHE A CA 1
ATOM 2191 C C . PHE A 1 267 ? -17.582 7.426 3.725 1.00 98.75 267 PHE A C 1
ATOM 2193 O O . PHE A 1 267 ? -18.446 7.717 4.557 1.00 98.75 267 PHE A O 1
ATOM 2200 N N . PHE A 1 268 ? -16.283 7.444 4.030 1.00 98.19 268 PHE A N 1
ATOM 2201 C CA . PHE A 1 268 ? -15.856 7.737 5.395 1.00 98.19 268 PHE A CA 1
ATOM 2202 C C . PHE A 1 268 ? -16.128 9.192 5.801 1.00 98.19 268 PHE A C 1
ATOM 2204 O O . PHE A 1 268 ? -16.429 9.459 6.968 1.00 98.19 268 PHE A O 1
ATOM 2211 N N . SER A 1 269 ? -16.097 10.138 4.856 1.00 96.12 269 SER A N 1
ATOM 2212 C CA . SER A 1 269 ? -16.513 11.524 5.100 1.00 96.12 269 SER A CA 1
ATOM 2213 C C . SER A 1 269 ? -17.997 11.612 5.478 1.00 96.12 269 SER A C 1
ATOM 2215 O O . SER A 1 269 ? -18.351 12.234 6.486 1.00 96.12 269 SER A O 1
ATOM 2217 N N . LEU A 1 270 ? -18.875 10.934 4.732 1.00 97.44 270 LEU A N 1
ATOM 2218 C CA . LEU A 1 270 ? -20.302 10.834 5.042 1.00 97.44 270 LEU A CA 1
ATOM 2219 C C . LEU A 1 270 ? -20.527 10.161 6.396 1.00 97.44 270 LEU A C 1
ATOM 2221 O O . LEU A 1 270 ? -21.296 10.679 7.209 1.00 97.44 270 LEU A O 1
ATOM 2225 N N . TYR A 1 271 ? -19.828 9.060 6.671 1.00 97.81 271 TYR A N 1
ATOM 2226 C CA . TYR A 1 271 ? -19.925 8.353 7.943 1.00 97.81 271 TYR A CA 1
ATOM 2227 C C . TYR A 1 271 ? -19.544 9.261 9.117 1.00 97.81 271 TYR A C 1
ATOM 2229 O O . TYR A 1 271 ? -20.314 9.420 10.070 1.00 97.81 271 TYR A O 1
ATOM 2237 N N . LYS A 1 272 ? -18.407 9.963 9.013 1.00 95.19 272 LYS A N 1
ATOM 2238 C CA . LYS A 1 272 ? -17.971 10.932 10.023 1.00 95.19 272 LYS A CA 1
ATOM 2239 C C . LYS A 1 272 ? -19.015 12.025 10.257 1.00 95.19 272 LYS A C 1
ATOM 2241 O O . LYS A 1 272 ? -19.347 12.322 11.402 1.00 95.19 272 LYS A O 1
ATOM 2246 N N . ASN A 1 273 ? -19.548 12.612 9.189 1.00 93.94 273 ASN A N 1
ATOM 2247 C CA . ASN A 1 273 ? -20.461 13.753 9.281 1.00 93.94 273 ASN A CA 1
ATOM 2248 C C . ASN A 1 273 ? -21.864 13.385 9.789 1.00 93.94 273 ASN A C 1
ATOM 2250 O O . ASN A 1 273 ? -22.543 14.232 10.375 1.00 93.94 273 ASN A O 1
ATOM 2254 N N . ASN A 1 274 ? -22.313 12.146 9.577 1.00 95.69 274 ASN A N 1
ATOM 2255 C CA . ASN A 1 274 ? -23.665 11.715 9.940 1.00 95.69 274 ASN A CA 1
ATOM 2256 C C . ASN A 1 274 ? -23.722 10.948 11.269 1.00 95.69 274 ASN A C 1
ATOM 2258 O O . ASN A 1 274 ? -24.669 11.144 12.039 1.00 95.69 274 ASN A O 1
ATOM 2262 N N . VAL A 1 275 ? -22.706 10.129 11.560 1.00 96.25 275 VAL A N 1
ATOM 2263 C CA . VAL A 1 275 ? -22.659 9.235 12.731 1.00 96.25 275 VAL A CA 1
ATOM 2264 C C . VAL A 1 275 ? -21.736 9.785 13.821 1.00 96.25 275 VAL A C 1
ATOM 2266 O O . VAL A 1 275 ? -22.118 9.832 14.988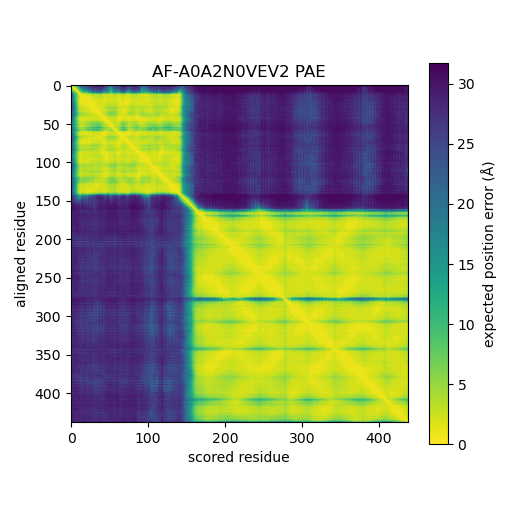 1.00 96.25 275 VAL A O 1
ATOM 2269 N N . LEU A 1 276 ? -20.553 10.280 13.443 1.00 93.62 276 LEU A N 1
ATOM 2270 C CA . LEU A 1 276 ? -19.480 10.697 14.363 1.00 93.62 276 LEU A CA 1
ATOM 2271 C C . LEU A 1 276 ? -19.421 12.221 14.584 1.00 93.62 276 LEU A C 1
ATOM 2273 O O . LEU A 1 276 ? -18.409 12.775 15.020 1.00 93.62 276 LEU A O 1
ATOM 2277 N N . ASN A 1 277 ? -20.507 12.922 14.261 1.00 76.62 277 ASN A N 1
ATOM 2278 C CA . ASN A 1 277 ? -20.594 14.376 14.303 1.00 76.62 277 ASN A CA 1
ATOM 2279 C C . ASN A 1 277 ? -20.536 14.854 15.762 1.00 76.62 277 ASN A C 1
ATOM 2281 O O . ASN A 1 277 ? -21.554 14.762 16.443 1.00 76.62 277 ASN A O 1
ATOM 2285 N N . GLN A 1 278 ? -19.347 15.289 16.213 1.00 75.19 278 GLN A N 1
ATOM 2286 C CA . GLN A 1 278 ? -18.936 15.806 17.546 1.00 75.19 278 GLN A CA 1
ATOM 2287 C C . GLN A 1 278 ? -17.674 15.126 18.110 1.00 75.19 278 GLN A C 1
ATOM 2289 O O . GLN A 1 278 ? -17.188 15.529 19.167 1.00 75.19 278 GLN A O 1
ATOM 2294 N N . ILE A 1 279 ? -17.123 14.116 17.436 1.00 74.56 279 ILE A N 1
ATOM 2295 C CA . ILE A 1 279 ? -15.935 13.420 17.934 1.00 74.56 279 ILE A CA 1
ATOM 2296 C C . ILE A 1 279 ? -14.660 14.251 17.653 1.00 74.56 279 ILE A C 1
ATOM 2298 O O . ILE A 1 279 ? -14.564 14.868 16.587 1.00 74.56 279 ILE A O 1
ATOM 2302 N N . PRO A 1 280 ? -13.697 14.320 18.601 1.00 75.94 280 PRO A N 1
ATOM 2303 C CA . PRO A 1 280 ? -12.448 15.074 18.465 1.00 75.94 280 PRO A CA 1
ATOM 2304 C C . PRO A 1 280 ? -11.614 14.697 17.238 1.00 75.94 280 PRO A C 1
ATOM 2306 O O . PRO A 1 280 ? -11.813 13.655 16.622 1.00 75.94 280 PRO A O 1
ATOM 2309 N N . ASP A 1 281 ? -10.642 15.557 16.932 1.00 86.50 281 ASP A N 1
ATOM 2310 C CA . ASP A 1 281 ? -9.742 15.455 15.782 1.00 86.50 281 ASP A CA 1
ATOM 2311 C C . ASP A 1 281 ? -9.215 14.017 15.541 1.00 86.50 281 ASP A C 1
ATOM 2313 O O . ASP A 1 281 ? -8.523 13.476 16.412 1.00 86.50 281 ASP A O 1
ATOM 2317 N N . PRO A 1 282 ? -9.512 13.395 14.377 1.00 89.06 282 PRO A N 1
ATOM 2318 C CA . PRO A 1 282 ? -9.064 12.038 14.057 1.00 89.06 282 PRO A CA 1
ATOM 2319 C C . PRO A 1 282 ? -7.534 11.907 13.988 1.00 89.06 282 PRO A C 1
ATOM 2321 O O . PRO A 1 282 ? -7.004 10.810 14.171 1.00 89.06 282 PRO A O 1
ATOM 2324 N N . THR A 1 283 ? -6.790 13.008 13.813 1.00 92.44 283 THR A N 1
ATOM 2325 C CA . THR A 1 283 ? -5.322 12.954 13.689 1.00 92.44 283 THR A CA 1
ATOM 2326 C C . THR A 1 283 ? -4.613 12.432 14.945 1.00 92.44 283 THR A C 1
ATOM 2328 O O . THR A 1 283 ? -3.460 11.996 14.856 1.00 92.44 283 THR A O 1
ATOM 2331 N N . LYS A 1 284 ? -5.287 12.390 16.111 1.00 92.38 284 LYS A N 1
ATOM 2332 C CA . LYS A 1 284 ? -4.735 11.802 17.352 1.00 92.38 284 LYS A CA 1
ATOM 2333 C C . LYS A 1 284 ? -4.361 10.319 17.212 1.00 92.38 284 LYS A C 1
ATOM 2335 O O . LYS A 1 284 ? -3.528 9.819 17.977 1.00 92.38 284 LYS A O 1
ATOM 2340 N N . TYR A 1 285 ? -4.963 9.633 16.242 1.00 93.75 285 TYR A N 1
ATOM 2341 C CA . TYR A 1 285 ? -4.716 8.225 15.937 1.00 93.75 285 TYR A CA 1
ATOM 2342 C C . TYR A 1 285 ? -3.651 8.001 14.871 1.00 93.75 285 TYR A C 1
ATOM 2344 O O . TYR A 1 285 ? -3.274 6.865 14.613 1.00 93.75 285 TYR A O 1
ATOM 2352 N N . HIS A 1 286 ? -3.104 9.062 14.278 1.00 95.00 286 HIS A N 1
ATOM 2353 C CA . HIS A 1 286 ? -1.988 8.936 13.346 1.00 95.00 286 HIS A CA 1
ATOM 2354 C C . HIS A 1 286 ? -0.696 8.765 14.151 1.00 95.00 286 HIS A C 1
ATOM 2356 O O . HIS A 1 286 ? 0.089 9.705 14.349 1.00 95.00 286 HIS A O 1
ATOM 2362 N N . LYS A 1 287 ? -0.538 7.557 14.690 1.00 94.75 287 LYS A N 1
ATOM 2363 C CA . LYS A 1 287 ? 0.594 7.130 15.505 1.00 94.75 287 LYS A CA 1
ATOM 2364 C C . LYS A 1 287 ? 1.885 7.039 14.663 1.00 94.75 287 LYS A C 1
ATOM 2366 O O . LYS A 1 287 ? 1.824 7.138 13.432 1.00 94.75 287 LYS A O 1
ATOM 2371 N N . PRO A 1 288 ? 3.072 7.002 15.299 1.00 96.00 288 PRO A N 1
ATOM 2372 C CA . PRO A 1 288 ? 4.354 7.045 14.595 1.00 96.00 288 PRO A CA 1
ATOM 2373 C C . PRO A 1 288 ? 4.505 6.071 13.417 1.00 96.00 288 PRO A C 1
ATOM 2375 O O . PRO A 1 288 ? 4.900 6.515 12.339 1.00 96.00 288 PRO A O 1
ATOM 2378 N N . PHE A 1 289 ? 4.174 4.788 13.564 1.00 95.00 289 PHE A N 1
ATOM 2379 C CA . PHE A 1 289 ? 4.322 3.802 12.488 1.00 95.00 289 PHE A CA 1
ATOM 2380 C C . PHE A 1 289 ? 3.286 4.000 11.381 1.00 95.00 289 PHE A C 1
ATOM 2382 O O . PHE A 1 289 ? 3.629 3.867 10.204 1.00 95.00 289 PHE A O 1
ATOM 2389 N N . TYR A 1 290 ? 2.069 4.442 11.718 1.00 97.44 290 TYR A N 1
ATOM 2390 C CA . TYR A 1 290 ? 1.105 4.881 10.702 1.00 97.44 290 TYR A CA 1
ATOM 2391 C C . TYR A 1 290 ? 1.682 6.017 9.841 1.00 97.44 290 TYR A C 1
ATOM 2393 O O . TYR A 1 290 ? 1.628 5.973 8.610 1.00 97.44 290 TYR A O 1
ATOM 2401 N N . LYS A 1 291 ? 2.322 7.010 10.474 1.00 97.06 291 LYS A N 1
ATOM 2402 C CA . LYS A 1 291 ? 2.983 8.119 9.767 1.00 97.06 291 LYS A CA 1
ATOM 2403 C C . LYS A 1 291 ? 4.153 7.655 8.903 1.00 97.06 291 LYS A C 1
ATOM 2405 O O . LYS A 1 291 ? 4.292 8.137 7.782 1.00 97.06 291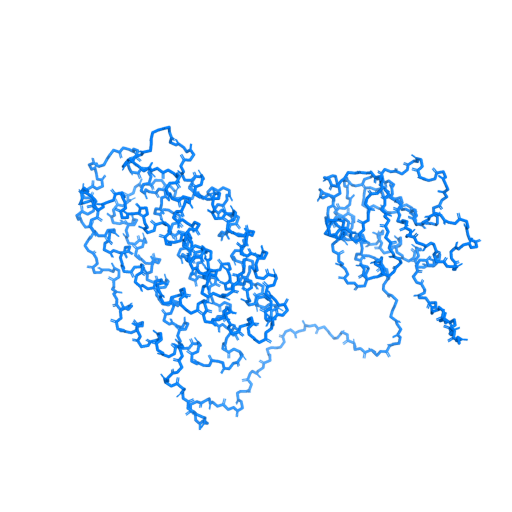 LYS A O 1
ATOM 2410 N N . VAL A 1 292 ? 4.954 6.694 9.362 1.00 97.44 292 VAL A N 1
ATOM 2411 C CA . VAL A 1 292 ? 6.047 6.132 8.547 1.00 97.44 292 VAL A CA 1
ATOM 2412 C C . VAL A 1 292 ? 5.523 5.626 7.202 1.00 97.44 292 VAL A C 1
ATOM 2414 O O . VAL A 1 292 ? 6.133 5.906 6.170 1.00 97.44 292 VAL A O 1
ATOM 2417 N N . ILE A 1 293 ? 4.386 4.929 7.175 1.00 97.69 293 ILE A N 1
ATOM 2418 C CA . ILE A 1 293 ? 3.819 4.439 5.915 1.00 97.69 293 ILE A CA 1
ATOM 2419 C C . ILE A 1 293 ? 3.114 5.562 5.150 1.00 97.69 293 ILE A C 1
ATOM 2421 O O . ILE A 1 293 ? 3.552 5.904 4.052 1.00 97.69 293 ILE A O 1
ATOM 2425 N N . PHE A 1 294 ? 2.071 6.162 5.722 1.00 98.12 294 PHE A N 1
ATOM 2426 C CA . PHE A 1 294 ? 1.148 7.027 4.978 1.00 98.12 294 PHE A CA 1
ATOM 2427 C C . PHE A 1 294 ? 1.629 8.471 4.807 1.00 98.12 294 PHE A C 1
ATOM 2429 O O . PHE A 1 294 ? 1.243 9.132 3.853 1.00 98.12 294 PHE A O 1
ATOM 2436 N N . TYR A 1 295 ? 2.490 8.977 5.695 1.00 97.19 295 TYR A N 1
ATOM 2437 C CA . TYR A 1 295 ? 3.007 10.351 5.608 1.00 97.19 295 TYR A CA 1
AT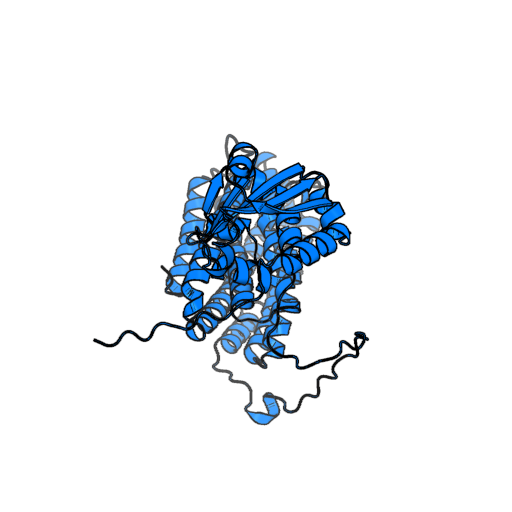OM 2438 C C . TYR A 1 295 ? 4.393 10.417 4.969 1.00 97.19 295 TYR A C 1
ATOM 2440 O O . TYR A 1 295 ? 4.808 11.479 4.505 1.00 97.19 295 TYR A O 1
ATOM 2448 N N . GLU A 1 296 ? 5.129 9.304 4.955 1.00 97.75 296 GLU A N 1
ATOM 2449 C CA . GLU A 1 296 ? 6.495 9.281 4.444 1.00 97.75 296 GLU A CA 1
ATOM 2450 C C . GLU A 1 296 ? 6.695 8.312 3.288 1.00 97.75 296 GLU A C 1
ATOM 2452 O O . GLU A 1 296 ? 7.100 8.751 2.215 1.00 97.75 296 GLU A O 1
ATOM 2457 N N . LYS A 1 297 ? 6.498 7.004 3.484 1.00 98.19 297 LYS A N 1
ATOM 2458 C CA . LYS A 1 297 ? 6.913 6.002 2.492 1.00 98.19 297 LYS A CA 1
ATOM 2459 C C . LYS A 1 297 ? 6.014 5.974 1.261 1.00 98.19 297 LYS A C 1
ATOM 2461 O O . LYS A 1 297 ? 6.556 6.005 0.158 1.00 98.19 297 LYS A O 1
ATOM 2466 N N . LEU A 1 298 ? 4.694 5.957 1.441 1.00 98.50 298 LEU A N 1
ATOM 2467 C CA . LEU A 1 298 ? 3.713 5.974 0.354 1.00 98.50 298 LEU A CA 1
ATOM 2468 C C . LEU A 1 298 ? 3.863 7.227 -0.529 1.00 98.50 298 LEU A C 1
ATOM 2470 O O . LEU A 1 298 ? 4.229 7.065 -1.700 1.00 98.50 298 LEU A O 1
ATOM 2474 N N . PRO A 1 299 ? 3.729 8.461 0.001 1.00 97.38 299 PRO A N 1
ATOM 2475 C CA . PRO A 1 299 ? 3.842 9.659 -0.825 1.00 97.38 299 PRO A CA 1
ATOM 2476 C C . PRO A 1 299 ? 5.237 9.806 -1.434 1.00 97.38 299 PRO A C 1
ATOM 2478 O O . PRO A 1 299 ? 5.370 10.248 -2.571 1.00 97.38 299 PRO A O 1
ATOM 2481 N N . ARG A 1 300 ? 6.311 9.389 -0.741 1.00 97.88 300 ARG A N 1
ATOM 2482 C CA . ARG A 1 300 ? 7.671 9.417 -1.309 1.00 97.88 300 ARG A CA 1
ATOM 2483 C C . ARG A 1 300 ? 7.828 8.442 -2.471 1.00 97.88 300 ARG A C 1
ATOM 2485 O O . ARG A 1 300 ? 8.435 8.816 -3.470 1.00 97.88 300 ARG A O 1
ATOM 2492 N N . ALA A 1 301 ? 7.325 7.213 -2.346 1.00 98.06 301 ALA A N 1
ATOM 2493 C CA . ALA A 1 301 ? 7.411 6.213 -3.407 1.00 98.06 301 ALA A CA 1
ATOM 2494 C C . ALA A 1 301 ? 6.626 6.654 -4.651 1.00 98.06 301 ALA A C 1
ATOM 2496 O O . ALA A 1 301 ? 7.139 6.537 -5.762 1.00 98.06 301 ALA A O 1
ATOM 2497 N N . MET A 1 302 ? 5.437 7.235 -4.467 1.00 97.88 302 MET A N 1
ATOM 2498 C CA . MET A 1 302 ? 4.613 7.716 -5.577 1.00 97.88 302 MET A CA 1
ATOM 2499 C C . MET A 1 302 ? 5.153 9.018 -6.184 1.00 97.88 302 MET A C 1
ATOM 2501 O O . MET A 1 302 ? 5.288 9.118 -7.403 1.00 97.88 302 MET A O 1
ATOM 2505 N N . ALA A 1 303 ? 5.561 9.997 -5.370 1.00 93.88 303 ALA A N 1
ATOM 2506 C CA . ALA A 1 303 ? 6.127 11.255 -5.865 1.00 93.88 303 ALA A CA 1
ATOM 2507 C C . ALA A 1 303 ? 7.453 11.057 -6.618 1.00 93.88 303 ALA A C 1
ATOM 2509 O O . ALA A 1 303 ? 7.751 11.815 -7.545 1.00 93.88 303 ALA A O 1
ATOM 2510 N N . GLN A 1 304 ? 8.232 10.023 -6.272 1.00 95.06 304 GLN A N 1
ATOM 2511 C CA . GLN A 1 304 ? 9.451 9.657 -6.998 1.00 95.06 304 GLN A CA 1
ATOM 2512 C C . GLN A 1 304 ? 9.171 9.389 -8.486 1.00 95.06 304 GLN A C 1
ATOM 2514 O O . GLN A 1 304 ? 10.006 9.723 -9.326 1.00 95.06 304 GLN A O 1
ATOM 2519 N N . LEU A 1 305 ? 7.974 8.902 -8.836 1.00 95.81 305 LEU A N 1
ATOM 2520 C CA . LEU A 1 305 ? 7.578 8.637 -10.223 1.00 95.81 305 LEU A CA 1
ATOM 2521 C C . LEU A 1 305 ? 7.534 9.899 -11.097 1.00 95.81 305 LEU A C 1
ATOM 2523 O O . LEU A 1 305 ? 7.637 9.808 -12.319 1.00 95.81 305 LEU A O 1
ATOM 2527 N N . HIS A 1 306 ? 7.434 11.097 -10.510 1.00 90.56 306 HIS A N 1
ATOM 2528 C CA . HIS A 1 306 ? 7.525 12.343 -11.277 1.00 90.56 306 HIS A CA 1
ATOM 2529 C C . HIS A 1 306 ? 8.922 12.605 -11.845 1.00 90.56 306 HIS A C 1
ATOM 2531 O O . HIS A 1 306 ? 9.046 13.297 -12.859 1.00 90.56 306 HIS A O 1
ATOM 2537 N N . VAL A 1 307 ? 9.962 12.086 -11.190 1.00 92.31 307 VAL A N 1
ATOM 2538 C CA . VAL A 1 307 ? 11.366 12.355 -11.529 1.00 92.31 307 VAL A CA 1
ATOM 2539 C C . VAL A 1 307 ? 12.114 11.112 -12.010 1.00 92.31 307 VAL A C 1
ATOM 2541 O O . VAL A 1 307 ? 13.082 11.252 -12.753 1.00 92.31 307 VAL A O 1
ATOM 2544 N N . ASP A 1 308 ? 11.657 9.916 -11.640 1.00 92.56 308 ASP A N 1
ATOM 2545 C CA . ASP A 1 308 ? 12.240 8.634 -12.025 1.00 92.56 308 ASP A CA 1
ATOM 2546 C C . ASP A 1 308 ? 11.146 7.612 -12.356 1.00 92.56 308 ASP A C 1
ATOM 2548 O O . ASP A 1 308 ? 10.421 7.139 -11.484 1.00 92.56 308 ASP A O 1
ATOM 2552 N N . ASN A 1 309 ? 11.060 7.248 -13.633 1.00 92.12 309 ASN A N 1
ATOM 2553 C CA . ASN A 1 309 ? 10.135 6.247 -14.153 1.00 92.12 309 ASN A CA 1
ATOM 2554 C C . ASN A 1 309 ? 10.826 4.905 -14.446 1.00 92.12 309 ASN A C 1
ATOM 2556 O O . ASN A 1 309 ? 10.389 4.165 -15.327 1.00 92.12 309 ASN A O 1
ATOM 2560 N N . SER A 1 310 ? 11.932 4.597 -13.763 1.00 96.94 310 SER A N 1
ATOM 2561 C CA . SER A 1 310 ? 12.584 3.297 -13.890 1.00 96.94 310 SER A CA 1
ATOM 2562 C C . SER A 1 310 ? 11.682 2.151 -13.398 1.00 96.94 310 SER A C 1
ATOM 2564 O O . SER A 1 310 ? 10.855 2.352 -12.502 1.00 96.94 310 SER A O 1
ATOM 2566 N N . PRO A 1 311 ? 11.870 0.917 -13.912 1.00 97.94 311 PRO A N 1
ATOM 2567 C CA . PRO A 1 311 ? 11.128 -0.246 -13.427 1.00 97.94 311 PRO A CA 1
ATOM 2568 C C . PRO A 1 311 ? 11.265 -0.471 -11.913 1.00 97.94 311 PRO A C 1
ATOM 2570 O O . PRO A 1 311 ? 10.308 -0.893 -11.279 1.00 97.94 311 PRO A O 1
ATOM 2573 N N . GLU A 1 312 ? 12.422 -0.150 -11.321 1.00 98.31 312 GLU A N 1
ATOM 2574 C CA . GLU A 1 312 ? 12.648 -0.234 -9.869 1.00 98.31 312 GLU A CA 1
ATOM 2575 C C . GLU A 1 312 ? 11.752 0.742 -9.089 1.00 98.31 312 GLU A C 1
ATOM 2577 O O . GLU A 1 312 ? 11.105 0.339 -8.124 1.00 98.31 312 GLU A O 1
ATOM 2582 N N . SER A 1 313 ? 11.648 1.998 -9.538 1.00 98.00 313 SER A N 1
ATOM 2583 C CA . SER A 1 313 ? 10.788 3.007 -8.904 1.00 98.00 313 SER A CA 1
ATOM 2584 C C . SER A 1 313 ? 9.295 2.680 -9.036 1.00 98.00 313 SER A C 1
ATOM 2586 O O . SER A 1 313 ? 8.559 2.801 -8.057 1.00 98.00 313 SER A O 1
ATOM 2588 N N . ILE A 1 314 ? 8.844 2.177 -10.194 1.00 98.50 314 ILE A N 1
ATOM 2589 C CA . ILE A 1 314 ? 7.450 1.716 -10.377 1.00 98.50 314 ILE A CA 1
ATOM 2590 C C . ILE A 1 314 ? 7.163 0.483 -9.507 1.00 98.50 314 ILE A C 1
ATOM 2592 O O . ILE A 1 314 ? 6.105 0.393 -8.882 1.00 98.50 314 ILE A O 1
ATOM 2596 N N . LEU A 1 315 ? 8.114 -0.451 -9.420 1.00 98.56 315 LEU A N 1
ATOM 2597 C CA . LEU A 1 315 ? 8.011 -1.637 -8.570 1.00 98.56 315 LEU A CA 1
ATOM 2598 C C . LEU A 1 315 ? 7.882 -1.256 -7.092 1.00 98.56 315 LEU A C 1
ATOM 2600 O O . LEU A 1 315 ? 6.988 -1.753 -6.413 1.00 98.56 315 LEU A O 1
ATOM 2604 N N . LYS A 1 316 ? 8.721 -0.335 -6.606 1.00 98.56 316 LYS A N 1
ATOM 2605 C CA . LYS A 1 316 ? 8.645 0.180 -5.234 1.00 98.56 316 LYS A CA 1
ATOM 2606 C C . LYS A 1 316 ? 7.294 0.827 -4.937 1.00 98.56 316 LYS A C 1
ATOM 2608 O O . LYS A 1 316 ? 6.705 0.568 -3.886 1.00 98.56 316 LYS A O 1
ATOM 2613 N N . ALA A 1 317 ? 6.816 1.664 -5.856 1.00 98.56 317 ALA A N 1
ATOM 2614 C CA . ALA A 1 317 ? 5.522 2.324 -5.757 1.00 98.56 317 ALA A CA 1
ATOM 2615 C C . ALA A 1 317 ? 4.382 1.301 -5.627 1.00 98.56 317 ALA A C 1
ATOM 2617 O O . ALA A 1 317 ? 3.627 1.350 -4.658 1.00 98.56 317 ALA A O 1
ATOM 2618 N N . SER A 1 318 ? 4.317 0.314 -6.527 1.00 98.50 318 SER A N 1
ATOM 2619 C CA . SER A 1 318 ? 3.260 -0.706 -6.501 1.00 98.50 318 SER A CA 1
ATOM 2620 C C . SER A 1 318 ? 3.369 -1.663 -5.306 1.00 98.50 318 SER A C 1
ATOM 2622 O O . SER A 1 318 ? 2.347 -2.050 -4.747 1.00 98.50 318 SER A O 1
ATOM 2624 N N . ILE A 1 319 ? 4.579 -2.005 -4.844 1.00 98.50 319 ILE A N 1
ATOM 2625 C CA . ILE A 1 319 ? 4.765 -2.776 -3.603 1.00 98.50 319 ILE A CA 1
ATOM 2626 C C . ILE A 1 319 ? 4.214 -1.998 -2.400 1.00 98.50 319 ILE A C 1
ATOM 2628 O O . ILE A 1 319 ? 3.449 -2.547 -1.609 1.00 98.50 319 ILE A O 1
ATOM 2632 N N . THR A 1 320 ? 4.579 -0.719 -2.272 1.00 98.69 320 THR A N 1
ATOM 2633 C CA . THR A 1 320 ? 4.161 0.116 -1.136 1.00 98.69 320 THR A CA 1
ATOM 2634 C C . THR A 1 320 ? 2.647 0.316 -1.128 1.00 98.69 320 THR A C 1
ATOM 2636 O O . THR A 1 320 ? 2.011 0.109 -0.100 1.00 98.69 320 THR A O 1
ATOM 2639 N N . TYR A 1 321 ? 2.075 0.665 -2.280 1.00 98.75 321 TYR A N 1
ATOM 2640 C CA . TYR A 1 321 ? 0.648 0.922 -2.443 1.00 98.75 321 TYR A CA 1
ATOM 2641 C C . TYR A 1 321 ? -0.156 -0.386 -2.406 1.00 98.75 321 TYR A C 1
ATOM 2643 O O . TYR A 1 321 ? -0.864 -0.674 -1.448 1.00 98.75 321 TYR A O 1
ATOM 2651 N N . ASN A 1 322 ? -0.006 -1.241 -3.417 1.00 98.50 322 ASN A N 1
ATOM 2652 C CA . ASN A 1 322 ? -0.944 -2.340 -3.630 1.00 98.50 322 ASN A CA 1
ATOM 2653 C C . ASN A 1 322 ? -0.700 -3.544 -2.717 1.00 98.50 322 ASN A C 1
ATOM 2655 O O . ASN A 1 322 ? -1.636 -4.263 -2.373 1.00 98.50 322 ASN A O 1
ATOM 2659 N N . MET A 1 323 ? 0.553 -3.845 -2.361 1.00 97.38 323 MET A N 1
ATOM 2660 C CA . MET A 1 323 ? 0.839 -5.048 -1.563 1.00 97.38 323 MET A CA 1
ATOM 2661 C C . MET A 1 323 ? 0.742 -4.783 -0.064 1.00 97.38 323 MET A C 1
ATOM 2663 O O . MET A 1 323 ? 0.277 -5.650 0.679 1.00 97.38 323 MET A O 1
ATOM 2667 N N . ILE A 1 324 ? 1.184 -3.607 0.381 1.00 97.75 324 ILE A N 1
ATOM 2668 C CA . ILE A 1 324 ? 1.297 -3.291 1.805 1.00 97.75 324 ILE A CA 1
ATOM 2669 C C . ILE A 1 324 ? 0.103 -2.476 2.288 1.00 97.75 324 ILE A C 1
ATOM 2671 O O . ILE A 1 324 ? -0.580 -2.931 3.204 1.00 97.75 324 ILE A O 1
ATOM 2675 N N . VAL A 1 325 ? -0.170 -1.315 1.683 1.00 98.38 325 VAL A N 1
ATOM 2676 C CA . VAL A 1 325 ? -1.308 -0.474 2.089 1.00 98.38 325 VAL A CA 1
ATOM 2677 C C . VAL A 1 325 ? -2.630 -1.204 1.835 1.00 98.38 325 VAL A C 1
ATOM 2679 O O . VAL A 1 325 ? -3.364 -1.466 2.782 1.00 98.38 325 VAL A O 1
ATOM 2682 N N . GLU A 1 326 ? -2.872 -1.653 0.609 1.00 97.94 326 GLU A N 1
ATOM 2683 C CA . GLU A 1 326 ? -4.117 -2.348 0.246 1.00 97.94 326 GLU A CA 1
ATOM 2684 C C . GLU A 1 326 ? -4.088 -3.831 0.659 1.00 97.94 326 GLU A C 1
ATOM 2686 O O . GLU A 1 326 ? -4.868 -4.334 1.473 1.00 97.94 326 GLU A O 1
ATOM 2691 N N . GLY A 1 327 ? -3.108 -4.564 0.123 1.00 95.81 327 GLY A N 1
ATOM 2692 C CA . GLY A 1 327 ? -3.050 -6.021 0.206 1.00 95.81 327 GLY A CA 1
ATOM 2693 C C . GLY A 1 327 ? -2.764 -6.604 1.588 1.00 95.81 327 GLY A C 1
ATOM 2694 O O . GLY A 1 327 ? -2.932 -7.815 1.757 1.00 95.81 327 GLY A O 1
ATOM 2695 N N . THR A 1 328 ? -2.339 -5.778 2.550 1.00 96.69 328 THR A N 1
ATOM 2696 C CA . THR A 1 328 ? -2.007 -6.206 3.916 1.00 96.69 328 THR A CA 1
ATOM 2697 C C . THR A 1 328 ? -2.757 -5.381 4.962 1.00 96.69 328 THR A C 1
ATOM 2699 O O . THR A 1 328 ? -3.503 -5.961 5.754 1.00 96.69 328 THR A O 1
ATOM 2702 N N . LEU A 1 329 ? -2.594 -4.054 4.986 1.00 97.50 329 LEU A N 1
ATOM 2703 C CA . LEU A 1 329 ? -3.194 -3.200 6.017 1.00 97.50 329 LEU A CA 1
ATOM 2704 C C . LEU A 1 329 ? -4.711 -3.066 5.848 1.00 97.50 329 LEU A C 1
ATOM 2706 O O . LEU A 1 329 ? -5.432 -3.371 6.800 1.00 97.50 329 LEU A O 1
ATOM 2710 N N . ALA A 1 330 ? -5.198 -2.692 4.661 1.00 97.44 330 ALA A N 1
ATOM 2711 C CA . ALA A 1 330 ? -6.632 -2.537 4.410 1.00 97.44 330 ALA A CA 1
ATOM 2712 C C . ALA A 1 330 ? -7.383 -3.863 4.619 1.00 97.44 330 ALA A C 1
ATOM 2714 O O . ALA A 1 330 ? -8.333 -3.917 5.397 1.00 97.44 330 ALA A O 1
ATOM 2715 N N . GLU A 1 331 ? -6.886 -4.974 4.059 1.00 97.12 331 GLU A N 1
ATOM 2716 C CA . GLU A 1 331 ? -7.471 -6.309 4.273 1.00 97.12 331 GLU A CA 1
ATOM 2717 C C . GLU A 1 331 ? -7.536 -6.720 5.757 1.00 97.12 331 GLU A C 1
ATOM 2719 O O . GLU A 1 331 ? -8.515 -7.341 6.187 1.00 97.12 331 GLU A O 1
ATOM 2724 N N . THR A 1 332 ? -6.519 -6.374 6.553 1.00 97.00 332 THR A N 1
ATOM 2725 C CA . THR A 1 332 ? -6.518 -6.631 8.005 1.00 97.00 332 THR A CA 1
ATOM 2726 C C . THR A 1 332 ? -7.515 -5.725 8.729 1.00 97.00 332 THR A C 1
ATOM 2728 O O . THR A 1 332 ? -8.232 -6.184 9.618 1.00 97.00 332 THR A O 1
ATOM 2731 N N . GLY A 1 333 ? -7.623 -4.462 8.317 1.00 97.25 333 GLY A N 1
ATOM 2732 C CA . GLY A 1 333 ? -8.608 -3.518 8.837 1.00 97.25 333 GLY A CA 1
ATOM 2733 C C . GLY A 1 333 ? -10.051 -3.928 8.530 1.00 97.25 333 GLY A C 1
ATOM 2734 O O . GLY A 1 333 ? -10.904 -3.880 9.415 1.00 97.25 333 GLY A O 1
ATOM 2735 N N . TYR A 1 334 ? -10.330 -4.433 7.325 1.00 97.44 334 TYR A N 1
ATOM 2736 C CA . TYR A 1 334 ? -11.643 -4.988 6.992 1.00 97.44 334 TYR A CA 1
ATOM 2737 C C . TYR A 1 334 ? -11.981 -6.172 7.896 1.00 97.44 334 TYR A C 1
ATOM 2739 O O . TYR A 1 334 ? -13.077 -6.230 8.451 1.00 97.44 334 TYR A O 1
ATOM 2747 N N . ALA A 1 335 ? -11.032 -7.092 8.100 1.00 96.31 335 ALA A N 1
ATOM 2748 C CA . ALA A 1 335 ? -11.212 -8.211 9.020 1.00 96.31 335 ALA A CA 1
ATOM 2749 C C . ALA A 1 335 ? -11.498 -7.742 10.458 1.00 96.31 335 ALA A C 1
ATOM 2751 O O . ALA A 1 335 ? -12.330 -8.342 11.137 1.00 96.31 335 ALA A O 1
ATOM 2752 N N . ALA A 1 336 ? -10.871 -6.650 10.908 1.00 96.12 336 ALA A N 1
ATOM 2753 C CA . ALA A 1 336 ? -11.155 -6.053 12.212 1.00 96.12 336 ALA A CA 1
ATOM 2754 C C . ALA A 1 336 ? -12.596 -5.544 12.308 1.00 96.12 336 ALA A C 1
ATOM 2756 O O . ALA A 1 336 ? -13.282 -5.877 13.272 1.00 96.12 336 ALA A O 1
ATOM 2757 N N . PHE A 1 337 ? -13.093 -4.822 11.299 1.00 97.44 337 PHE A N 1
ATOM 2758 C CA . PHE A 1 337 ? -14.497 -4.402 11.272 1.00 97.44 337 PHE A CA 1
ATOM 2759 C C . PHE A 1 337 ? -15.465 -5.588 11.317 1.00 97.44 337 PHE A C 1
ATOM 2761 O O . PHE A 1 337 ? -16.410 -5.555 12.102 1.00 97.44 337 PHE A O 1
ATOM 2768 N N . TYR A 1 338 ? -15.233 -6.653 10.542 1.00 95.50 338 TYR A N 1
ATOM 2769 C CA . TYR A 1 338 ? -16.106 -7.833 10.586 1.00 95.50 338 TYR A CA 1
ATOM 2770 C C . TYR A 1 338 ? -16.096 -8.502 11.963 1.00 95.50 338 TYR A C 1
ATOM 2772 O O . TYR A 1 338 ? -17.162 -8.726 12.534 1.00 95.50 338 TYR A O 1
ATOM 2780 N N . ASN A 1 339 ? -14.912 -8.745 12.535 1.00 93.56 339 ASN A N 1
ATOM 2781 C CA . ASN A 1 339 ? -14.792 -9.372 13.853 1.00 93.56 339 ASN A CA 1
ATOM 2782 C C . ASN A 1 339 ? -15.455 -8.547 14.966 1.00 93.56 339 ASN A C 1
ATOM 2784 O O . ASN A 1 339 ? -16.045 -9.129 15.873 1.00 93.56 339 ASN A O 1
ATOM 2788 N N . MET A 1 340 ? -15.385 -7.213 14.897 1.00 94.88 340 MET A N 1
ATOM 2789 C CA . MET A 1 340 ? -16.033 -6.337 15.879 1.00 94.88 340 MET A CA 1
ATOM 2790 C C . MET A 1 340 ? -17.555 -6.286 15.716 1.00 94.88 340 MET A C 1
ATOM 2792 O O . MET A 1 340 ? -18.280 -6.283 16.707 1.00 94.88 340 MET A O 1
ATOM 2796 N N . LEU A 1 341 ? -18.050 -6.195 14.479 1.00 95.56 341 LEU A N 1
ATOM 2797 C CA . LEU A 1 341 ? -19.409 -5.704 14.225 1.00 95.56 341 LEU A CA 1
ATOM 2798 C C . LEU A 1 341 ? -20.402 -6.793 13.809 1.00 95.56 341 LEU A C 1
ATOM 2800 O O . LEU A 1 341 ? -21.605 -6.617 13.983 1.00 95.56 341 LEU A O 1
ATOM 2804 N N . GLU A 1 342 ? -19.936 -7.907 13.242 1.00 90.94 342 GLU A N 1
ATOM 2805 C CA . GLU A 1 342 ? -20.825 -8.899 12.629 1.00 90.94 342 GLU A CA 1
ATOM 2806 C C . GLU A 1 342 ? -21.588 -9.733 13.660 1.00 90.94 342 GLU A C 1
ATOM 2808 O O . GLU A 1 342 ? -22.789 -9.948 13.506 1.00 90.94 342 GLU A O 1
ATOM 2813 N N . LYS A 1 343 ? -20.909 -10.175 14.724 1.00 86.75 343 LYS A N 1
ATOM 2814 C CA . LYS A 1 343 ? -21.490 -11.081 15.724 1.00 86.75 343 LYS A CA 1
ATOM 2815 C C . LYS A 1 343 ? -22.691 -10.470 16.453 1.00 86.75 343 LYS A C 1
ATOM 2817 O O . LYS A 1 343 ? -23.674 -11.166 16.688 1.00 86.75 343 LYS A O 1
ATOM 2822 N N . GLU A 1 344 ? -22.594 -9.191 16.800 1.00 88.81 344 GLU A N 1
ATOM 2823 C CA . GLU A 1 344 ? -23.606 -8.460 17.576 1.00 88.81 344 GLU A CA 1
ATOM 2824 C C . GLU A 1 344 ? -24.506 -7.579 16.683 1.00 88.81 344 GLU A C 1
ATOM 2826 O O . GLU A 1 344 ? -25.254 -6.744 17.184 1.00 88.81 344 GLU A O 1
ATOM 2831 N N . ASP A 1 345 ? -24.428 -7.757 15.357 1.00 94.19 345 ASP A N 1
ATOM 2832 C CA . ASP A 1 345 ? -25.197 -7.021 14.342 1.00 94.19 345 ASP A CA 1
ATOM 2833 C C . ASP A 1 345 ? -25.129 -5.484 14.487 1.00 94.19 345 ASP A C 1
ATOM 2835 O O . ASP A 1 345 ? -26.116 -4.752 14.377 1.00 94.19 345 ASP A O 1
ATOM 2839 N N . LEU A 1 346 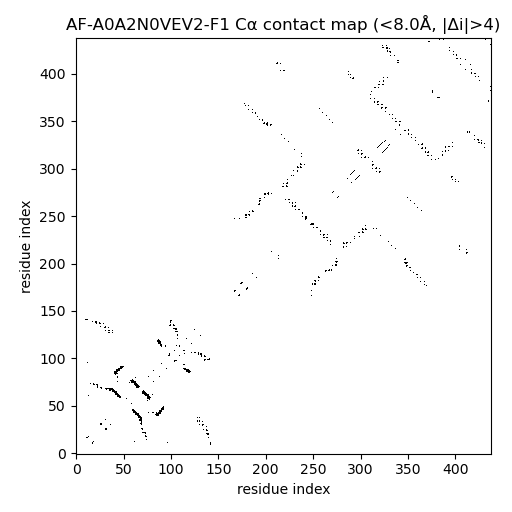? -23.924 -4.976 14.753 1.00 97.00 346 LEU A N 1
ATOM 2840 C CA . LEU A 1 346 ? -23.665 -3.560 15.003 1.00 97.00 346 LEU A CA 1
ATOM 2841 C C . LEU A 1 346 ? -23.363 -2.801 13.707 1.00 97.00 346 LEU A C 1
ATOM 2843 O O . LEU A 1 346 ? -22.832 -3.367 12.755 1.00 97.00 346 LEU A O 1
ATOM 2847 N N . LEU A 1 347 ? -23.659 -1.494 13.716 1.00 98.06 347 LEU A N 1
ATOM 2848 C CA . LEU A 1 347 ? -23.297 -0.525 12.666 1.00 98.06 347 LEU A CA 1
ATOM 2849 C C . LEU A 1 347 ? -23.494 -1.061 11.222 1.00 98.06 347 LEU A C 1
ATOM 2851 O O . LEU A 1 347 ? -22.516 -1.264 10.492 1.00 98.06 347 LEU A O 1
ATOM 2855 N N . PRO A 1 348 ? -24.741 -1.382 10.819 1.00 98.12 348 PRO A N 1
ATOM 2856 C CA . PRO A 1 348 ? -25.015 -2.035 9.539 1.00 98.12 348 PRO A CA 1
ATOM 2857 C C . PRO A 1 348 ? -24.579 -1.209 8.320 1.00 98.12 348 PRO A C 1
ATOM 2859 O O . PRO A 1 348 ? -24.074 -1.789 7.360 1.00 98.12 348 PRO A O 1
ATOM 2862 N N . GLY A 1 349 ? -24.701 0.119 8.360 1.00 98.44 349 GLY A N 1
ATOM 2863 C CA . GLY A 1 349 ? -24.232 1.014 7.303 1.00 98.44 349 GLY A CA 1
ATOM 2864 C C . GLY A 1 349 ? -22.708 1.010 7.170 1.00 98.44 349 GLY A C 1
ATOM 2865 O O . GLY A 1 349 ? -22.182 0.938 6.058 1.00 98.44 349 GLY A O 1
ATOM 2866 N N . LEU A 1 350 ? -21.977 0.996 8.292 1.00 98.44 350 LEU A N 1
ATOM 2867 C CA . LEU A 1 350 ? -20.523 0.829 8.290 1.00 98.44 350 LEU A CA 1
ATOM 2868 C C . LEU A 1 350 ? -20.126 -0.506 7.658 1.00 98.44 350 LEU A C 1
ATOM 2870 O O . LEU A 1 350 ? -19.274 -0.540 6.772 1.00 98.44 350 LEU A O 1
ATOM 2874 N N . ARG A 1 351 ? -20.765 -1.604 8.078 1.00 98.06 351 ARG A N 1
ATOM 2875 C CA . ARG A 1 351 ? -20.507 -2.948 7.537 1.00 98.06 351 ARG A CA 1
ATOM 2876 C C . ARG A 1 351 ? -20.806 -3.038 6.045 1.00 98.06 351 ARG A C 1
ATOM 2878 O O . ARG A 1 351 ? -20.025 -3.651 5.312 1.00 98.06 351 ARG A O 1
ATOM 2885 N N . GLU A 1 352 ? -21.905 -2.438 5.590 1.00 98.38 352 GLU A N 1
ATOM 2886 C CA . GLU A 1 352 ? -22.226 -2.365 4.167 1.00 98.38 352 GLU A CA 1
ATOM 2887 C C . GLU A 1 352 ? -21.110 -1.649 3.408 1.00 98.38 352 GLU A C 1
ATOM 2889 O O . GLU A 1 352 ? -20.563 -2.225 2.467 1.00 98.38 352 GLU A O 1
ATOM 2894 N N . GLY A 1 353 ? -20.717 -0.451 3.851 1.00 98.38 353 GLY A N 1
ATOM 2895 C CA . GLY A 1 353 ? -19.626 0.299 3.237 1.00 98.38 353 GLY A CA 1
ATOM 2896 C C . GLY A 1 353 ? -18.343 -0.519 3.163 1.00 98.38 353 GLY A C 1
ATOM 2897 O O . GLY A 1 353 ? -17.843 -0.761 2.070 1.00 98.38 353 GLY A O 1
ATOM 2898 N N . ILE A 1 354 ? -17.864 -1.062 4.286 1.00 98.31 354 ILE A N 1
ATOM 2899 C CA . ILE A 1 354 ? -16.651 -1.899 4.330 1.00 98.31 354 ILE A CA 1
ATOM 2900 C C . ILE A 1 354 ? -16.741 -3.112 3.387 1.00 98.31 354 ILE A C 1
ATOM 2902 O O . ILE A 1 354 ? -15.751 -3.494 2.761 1.00 98.31 354 ILE A O 1
ATOM 2906 N N . THR A 1 355 ? -17.927 -3.700 3.219 1.00 98.00 355 THR A N 1
ATOM 2907 C CA . THR A 1 355 ? -18.148 -4.776 2.239 1.00 98.00 355 THR A CA 1
ATOM 2908 C C . THR A 1 355 ? -17.958 -4.291 0.806 1.00 98.00 355 THR A C 1
ATOM 2910 O O . THR A 1 355 ? -17.355 -4.997 -0.008 1.00 98.00 355 THR A O 1
ATOM 2913 N N . LYS A 1 356 ? -18.446 -3.090 0.483 1.00 98.44 356 LYS A N 1
ATOM 2914 C CA . LYS A 1 356 ? -18.265 -2.481 -0.836 1.00 98.44 356 LYS A CA 1
ATOM 2915 C C . LYS A 1 356 ? -16.809 -2.085 -1.095 1.00 98.44 356 LYS A C 1
ATOM 2917 O O . LYS A 1 356 ? -16.305 -2.421 -2.163 1.00 98.44 356 LYS A O 1
ATOM 2922 N N . LEU A 1 357 ? -16.129 -1.481 -0.115 1.00 98.25 357 LEU A N 1
ATOM 2923 C CA . LEU A 1 357 ? -14.697 -1.159 -0.184 1.00 98.25 357 LEU A CA 1
ATOM 2924 C C . LEU A 1 357 ? -13.878 -2.417 -0.494 1.00 98.25 357 LEU A C 1
ATOM 2926 O O . LEU A 1 357 ? -13.213 -2.499 -1.520 1.00 98.25 357 LEU A O 1
ATOM 2930 N N . LYS A 1 358 ? -14.049 -3.474 0.308 1.00 97.44 358 LYS A N 1
ATOM 2931 C CA . LYS A 1 358 ? -13.353 -4.755 0.114 1.00 97.44 358 LYS A CA 1
ATOM 2932 C C . LYS A 1 358 ? -13.624 -5.407 -1.250 1.00 97.44 358 LYS A C 1
ATOM 2934 O O . LYS A 1 358 ? -12.788 -6.139 -1.786 1.00 97.44 358 LYS A O 1
ATOM 2939 N N . MET A 1 359 ? -14.813 -5.200 -1.817 1.00 97.44 359 MET A N 1
ATOM 2940 C CA . MET A 1 359 ? -15.138 -5.689 -3.158 1.00 97.44 359 MET A CA 1
ATOM 2941 C C . MET A 1 359 ? -14.342 -4.942 -4.239 1.00 97.44 359 MET A C 1
ATOM 2943 O O . MET A 1 359 ? -13.901 -5.578 -5.205 1.00 97.44 359 MET A O 1
ATOM 2947 N N . ASP A 1 360 ? -14.139 -3.634 -4.078 1.00 98.56 360 ASP A N 1
ATOM 2948 C CA . ASP A 1 360 ? -13.292 -2.804 -4.943 1.00 98.56 360 ASP A CA 1
ATOM 2949 C C . ASP A 1 360 ? -11.816 -3.208 -4.806 1.00 98.56 360 ASP A C 1
ATOM 2951 O O . ASP A 1 360 ? -11.197 -3.599 -5.802 1.00 98.56 360 ASP A O 1
ATOM 2955 N N . GLU A 1 361 ? -11.333 -3.339 -3.568 1.00 98.12 361 GLU A N 1
ATOM 2956 C CA . GLU A 1 361 ? -9.949 -3.687 -3.219 1.00 98.12 361 GLU A CA 1
ATOM 2957 C C . GLU A 1 361 ? -9.441 -4.967 -3.894 1.00 98.12 361 GLU A C 1
ATOM 2959 O O . GLU A 1 361 ? -8.283 -5.100 -4.304 1.00 98.12 361 GLU A O 1
ATOM 2964 N N . SER A 1 362 ? -10.342 -5.937 -4.086 1.00 96.50 362 SER A N 1
ATOM 2965 C CA . SER A 1 362 ? -10.023 -7.181 -4.787 1.00 96.50 362 SER A CA 1
ATOM 2966 C C . SER A 1 362 ? -9.475 -6.952 -6.204 1.00 96.50 362 SER A C 1
ATOM 2968 O O . SER A 1 362 ? -8.653 -7.742 -6.680 1.00 96.50 362 SER A O 1
ATOM 2970 N N . ARG A 1 363 ? -9.911 -5.884 -6.886 1.00 98.62 363 ARG A N 1
ATOM 2971 C CA . ARG A 1 363 ? -9.435 -5.490 -8.219 1.00 98.62 363 ARG A CA 1
ATOM 2972 C C . ARG A 1 363 ? -8.157 -4.665 -8.130 1.00 98.62 363 ARG A C 1
ATOM 2974 O O . ARG A 1 363 ? -7.265 -4.885 -8.950 1.00 98.62 363 ARG A O 1
ATOM 2981 N N . HIS A 1 364 ? -8.042 -3.788 -7.138 1.00 98.75 364 HIS A N 1
ATOM 2982 C CA . HIS A 1 364 ? -6.862 -2.954 -6.904 1.00 98.75 364 HIS A CA 1
ATOM 2983 C C . HIS A 1 364 ? -5.613 -3.815 -6.676 1.00 98.75 364 HIS A C 1
ATOM 2985 O O . HIS A 1 364 ? -4.649 -3.772 -7.448 1.00 98.75 364 HIS A O 1
ATOM 2991 N N . ILE A 1 365 ? -5.715 -4.761 -5.740 1.00 98.19 365 ILE A N 1
ATOM 2992 C CA . ILE A 1 365 ? -4.679 -5.757 -5.450 1.00 98.19 365 ILE A CA 1
ATOM 2993 C C . ILE A 1 365 ? -4.380 -6.615 -6.686 1.00 98.19 365 ILE A C 1
ATOM 2995 O O . ILE A 1 365 ? -3.223 -6.939 -6.965 1.00 98.19 365 ILE A O 1
ATOM 2999 N N . ALA A 1 366 ? -5.409 -7.014 -7.443 1.00 98.38 366 ALA A N 1
ATOM 3000 C CA . ALA A 1 366 ? -5.222 -7.817 -8.648 1.00 98.38 366 ALA A CA 1
ATOM 3001 C C . ALA A 1 366 ? -4.420 -7.067 -9.722 1.00 98.38 366 ALA A C 1
ATOM 3003 O O . ALA A 1 366 ? -3.562 -7.671 -10.369 1.00 98.38 366 ALA A O 1
ATOM 3004 N N . TYR A 1 367 ? -4.660 -5.765 -9.889 1.00 98.75 367 TYR A N 1
ATOM 3005 C CA . TYR A 1 367 ? -3.855 -4.914 -10.758 1.00 98.75 367 TYR A CA 1
ATOM 3006 C C . TYR A 1 367 ? -2.423 -4.759 -10.245 1.00 98.75 367 TYR A C 1
ATOM 3008 O O . TYR A 1 367 ? -1.492 -4.926 -11.030 1.00 98.75 367 TYR A O 1
ATOM 3016 N N . GLY A 1 368 ? -2.230 -4.529 -8.942 1.00 98.56 368 GLY A N 1
ATOM 3017 C CA . GLY A 1 368 ? -0.897 -4.467 -8.338 1.00 98.56 368 GLY A CA 1
ATOM 3018 C C . GLY A 1 368 ? -0.077 -5.733 -8.594 1.00 98.56 368 GLY A C 1
ATOM 3019 O O . GLY A 1 368 ? 1.057 -5.662 -9.058 1.00 98.56 368 GLY A O 1
ATOM 3020 N N . LEU A 1 369 ? -0.677 -6.914 -8.402 1.00 98.38 369 LEU A N 1
ATOM 3021 C CA . LEU A 1 369 ? -0.035 -8.194 -8.727 1.00 98.38 369 LEU A CA 1
ATOM 3022 C C . LEU A 1 369 ? 0.323 -8.305 -10.216 1.00 98.38 369 LEU A C 1
ATOM 3024 O O . LEU A 1 369 ? 1.402 -8.786 -10.552 1.00 98.38 369 LEU A O 1
ATOM 3028 N N . PHE A 1 370 ? -0.573 -7.877 -11.111 1.00 98.56 370 PHE A N 1
ATOM 3029 C CA . PHE A 1 370 ? -0.320 -7.862 -12.554 1.00 98.56 370 PHE A CA 1
ATOM 3030 C C . PHE A 1 370 ? 0.861 -6.951 -12.917 1.00 98.56 370 PHE A C 1
ATOM 3032 O O . PHE A 1 370 ? 1.753 -7.372 -13.653 1.00 98.56 370 PHE A O 1
ATOM 3039 N N . LEU A 1 371 ? 0.888 -5.733 -12.372 1.00 98.62 371 LEU A N 1
ATOM 3040 C CA . LEU A 1 371 ? 1.939 -4.751 -12.614 1.00 98.62 371 LEU A CA 1
ATOM 3041 C C . LEU A 1 371 ? 3.295 -5.242 -12.092 1.00 98.62 371 LEU A C 1
ATOM 3043 O O . LEU A 1 371 ? 4.283 -5.213 -12.826 1.00 98.62 371 LEU A O 1
ATOM 3047 N N . ILE A 1 372 ? 3.337 -5.740 -10.855 1.00 98.50 372 ILE A N 1
ATOM 3048 C CA . ILE A 1 372 ? 4.561 -6.253 -10.230 1.00 98.50 372 ILE A CA 1
ATOM 3049 C C . ILE A 1 372 ? 5.098 -7.461 -11.001 1.00 98.50 372 ILE A C 1
ATOM 3051 O O . ILE A 1 372 ? 6.275 -7.461 -11.357 1.00 98.50 372 ILE A O 1
ATOM 3055 N N . ASN A 1 373 ? 4.254 -8.449 -11.323 1.00 97.94 373 ASN A N 1
ATOM 3056 C CA . ASN A 1 373 ? 4.678 -9.617 -12.103 1.00 97.94 373 ASN A CA 1
ATOM 3057 C C . ASN A 1 373 ? 5.249 -9.208 -13.461 1.00 97.94 373 ASN A C 1
ATOM 3059 O O . ASN A 1 373 ? 6.339 -9.642 -13.815 1.00 97.94 373 ASN A O 1
ATOM 3063 N N . ARG A 1 374 ? 4.577 -8.300 -14.182 1.00 97.38 374 ARG A N 1
ATOM 3064 C CA . ARG A 1 374 ? 5.086 -7.779 -15.457 1.00 97.38 374 ARG A CA 1
ATOM 3065 C C . ARG A 1 374 ? 6.476 -7.162 -15.302 1.00 97.38 374 ARG A C 1
ATOM 3067 O O . ARG A 1 374 ? 7.363 -7.444 -16.103 1.00 97.38 374 ARG A O 1
ATOM 3074 N N . ILE A 1 375 ? 6.675 -6.324 -14.284 1.00 98.19 375 ILE A N 1
ATOM 3075 C CA . ILE A 1 375 ? 7.968 -5.671 -14.053 1.00 98.19 375 ILE A CA 1
ATOM 3076 C C . ILE A 1 375 ? 9.053 -6.698 -13.720 1.00 98.19 375 ILE A C 1
ATOM 3078 O O . ILE A 1 375 ? 10.159 -6.585 -14.250 1.00 98.19 375 ILE A O 1
ATOM 3082 N N . LEU A 1 376 ? 8.754 -7.682 -12.870 1.00 97.56 376 LEU A N 1
ATOM 3083 C CA . LEU A 1 376 ? 9.698 -8.727 -12.472 1.00 97.56 376 LEU A CA 1
ATOM 3084 C C . LEU A 1 376 ? 10.051 -9.665 -13.633 1.00 97.56 376 LEU A C 1
ATOM 3086 O O . LEU A 1 376 ? 11.227 -9.978 -13.810 1.00 97.56 376 LEU A O 1
ATOM 3090 N N . ASP A 1 377 ? 9.076 -10.033 -14.463 1.00 96.31 377 ASP A N 1
ATOM 3091 C CA . ASP A 1 377 ? 9.286 -10.839 -15.669 1.00 96.31 377 ASP A CA 1
ATOM 3092 C C . ASP A 1 377 ? 10.176 -10.103 -16.683 1.00 96.31 377 ASP A C 1
ATOM 3094 O O . ASP A 1 377 ? 11.119 -10.674 -17.236 1.00 96.31 377 ASP A O 1
ATOM 3098 N N . GLU A 1 378 ? 9.921 -8.808 -16.899 1.00 96.19 378 GLU A N 1
ATOM 3099 C CA . GLU A 1 378 ? 10.728 -7.952 -17.776 1.00 96.19 378 GLU A CA 1
ATOM 3100 C C . GLU A 1 378 ? 12.109 -7.626 -17.163 1.00 96.19 378 GLU A C 1
ATOM 3102 O O . GLU A 1 378 ? 13.070 -7.357 -17.889 1.00 96.19 378 GLU A O 1
ATOM 3107 N N . ASN A 1 379 ? 12.243 -7.664 -15.829 1.00 97.44 379 ASN A N 1
ATOM 3108 C CA . ASN A 1 379 ? 13.452 -7.282 -15.094 1.00 97.44 379 ASN A CA 1
ATOM 3109 C C . ASN A 1 379 ? 13.802 -8.262 -13.950 1.00 97.44 379 ASN A C 1
ATOM 3111 O O . ASN A 1 379 ? 13.838 -7.848 -12.786 1.00 97.44 379 ASN A O 1
ATOM 3115 N N . PRO A 1 380 ? 14.210 -9.516 -14.235 1.00 96.38 380 PRO A N 1
ATOM 3116 C CA . PRO A 1 380 ? 14.406 -10.541 -13.196 1.00 96.38 380 PRO A CA 1
ATOM 3117 C C . PRO A 1 380 ? 15.433 -10.179 -12.111 1.00 96.38 380 PRO A C 1
ATOM 3119 O O . PRO A 1 380 ? 15.374 -10.673 -10.986 1.00 96.38 380 PRO A O 1
ATOM 3122 N N . LYS A 1 381 ? 16.370 -9.273 -12.420 1.00 95.88 381 LYS A N 1
ATOM 3123 C CA . LYS A 1 381 ? 17.351 -8.723 -11.466 1.00 95.88 381 LYS A CA 1
ATOM 3124 C C . LYS A 1 381 ? 16.720 -7.963 -10.288 1.00 95.88 381 LYS A C 1
ATOM 3126 O O . LYS A 1 381 ? 17.403 -7.766 -9.289 1.00 95.88 381 LYS A O 1
ATOM 3131 N N . LEU A 1 382 ? 15.464 -7.524 -10.409 1.00 97.31 382 LEU A N 1
ATOM 3132 C CA . LEU A 1 382 ? 14.735 -6.792 -9.369 1.00 97.31 382 LEU A CA 1
ATOM 3133 C C . LEU A 1 382 ? 14.029 -7.708 -8.360 1.00 97.31 382 LEU A C 1
ATOM 3135 O O . LEU A 1 382 ? 13.537 -7.211 -7.355 1.00 97.31 382 LEU A O 1
ATOM 3139 N N . THR A 1 383 ? 14.021 -9.026 -8.575 1.00 96.38 383 THR A N 1
ATOM 3140 C CA . THR A 1 383 ? 13.375 -10.003 -7.676 1.00 96.38 383 THR A CA 1
ATOM 3141 C C . THR A 1 383 ? 13.860 -9.857 -6.234 1.00 96.38 383 THR A C 1
ATOM 3143 O O . THR A 1 383 ? 13.058 -9.693 -5.323 1.00 96.38 383 THR A O 1
ATOM 3146 N N . HIS A 1 384 ? 15.181 -9.818 -6.032 1.00 94.44 384 HIS A N 1
ATOM 3147 C CA . HIS A 1 384 ? 15.751 -9.689 -4.691 1.00 94.44 384 HIS A CA 1
ATOM 3148 C C . HIS A 1 384 ? 15.426 -8.334 -4.045 1.00 94.44 384 HIS A C 1
ATOM 3150 O O . HIS A 1 384 ? 15.139 -8.264 -2.856 1.00 94.44 384 HIS A O 1
ATOM 3156 N N . TYR A 1 385 ? 15.408 -7.263 -4.844 1.00 96.31 385 TYR A N 1
ATOM 3157 C CA . TYR A 1 385 ? 14.986 -5.946 -4.373 1.00 96.31 385 TYR A CA 1
ATOM 3158 C C . TYR A 1 385 ? 13.517 -5.954 -3.914 1.00 96.31 385 TYR A C 1
ATOM 3160 O O . TYR A 1 385 ? 13.204 -5.404 -2.861 1.00 96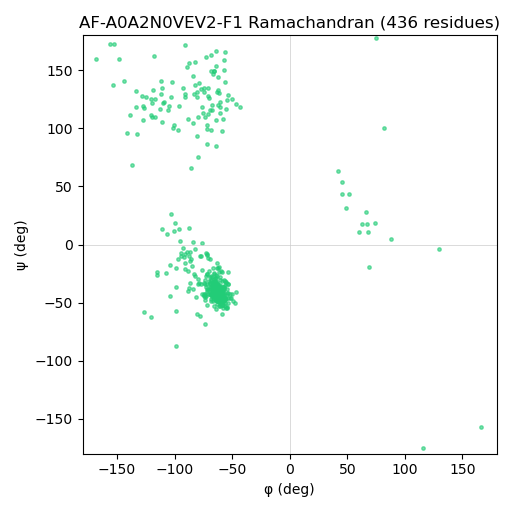.31 385 TYR A O 1
ATOM 3168 N N . ALA A 1 386 ? 12.628 -6.613 -4.665 1.00 96.44 386 ALA A N 1
ATOM 3169 C CA . ALA A 1 386 ? 11.223 -6.751 -4.292 1.00 96.44 386 ALA A CA 1
ATOM 3170 C C . ALA A 1 386 ? 11.054 -7.490 -2.958 1.00 96.44 386 ALA A C 1
ATOM 3172 O O . ALA A 1 386 ? 10.302 -7.025 -2.107 1.00 96.44 386 ALA A O 1
ATOM 3173 N N . GLU A 1 387 ? 11.767 -8.604 -2.762 1.00 94.88 387 GLU A N 1
ATOM 3174 C CA . GLU A 1 387 ? 11.751 -9.384 -1.514 1.00 94.88 387 GLU A CA 1
ATOM 3175 C C . GLU A 1 387 ? 12.209 -8.545 -0.307 1.00 94.88 387 GLU A C 1
ATOM 3177 O O . GLU A 1 387 ? 11.552 -8.542 0.739 1.00 94.88 387 GLU A O 1
ATOM 3182 N N . GLU A 1 388 ? 13.301 -7.785 -0.454 1.00 94.88 388 GLU A N 1
ATOM 3183 C CA . GLU A 1 388 ? 13.817 -6.901 0.600 1.00 94.88 388 GLU A CA 1
ATOM 3184 C C . GLU A 1 388 ? 12.842 -5.760 0.936 1.00 94.88 388 GLU A C 1
ATOM 3186 O O . GLU A 1 388 ? 12.587 -5.484 2.115 1.00 94.88 388 GLU A O 1
ATOM 3191 N N . GLU A 1 389 ? 12.275 -5.096 -0.078 1.00 95.69 389 GLU A N 1
ATOM 3192 C CA . GLU A 1 389 ? 11.341 -3.982 0.123 1.00 95.69 389 GLU A CA 1
ATOM 3193 C C . GLU A 1 389 ? 10.019 -4.475 0.740 1.00 95.69 389 GLU A C 1
ATOM 3195 O O . GLU A 1 389 ? 9.546 -3.876 1.707 1.00 95.69 389 GLU A O 1
ATOM 3200 N N . LEU A 1 390 ? 9.469 -5.605 0.270 1.00 95.50 390 LEU A N 1
ATOM 3201 C CA . LEU A 1 390 ? 8.283 -6.251 0.851 1.00 95.50 390 LEU A CA 1
ATOM 3202 C C . LEU A 1 390 ? 8.498 -6.616 2.324 1.00 95.50 390 LEU A C 1
ATOM 3204 O O . LEU A 1 390 ? 7.647 -6.318 3.157 1.00 95.50 390 LEU A O 1
ATOM 3208 N N . THR A 1 391 ? 9.642 -7.219 2.660 1.00 92.94 391 THR A N 1
ATOM 3209 C CA . THR A 1 391 ? 9.974 -7.594 4.046 1.00 92.94 391 THR A CA 1
ATOM 3210 C C . THR A 1 391 ? 10.094 -6.365 4.944 1.00 92.94 391 THR A C 1
ATOM 3212 O O . THR A 1 391 ? 9.564 -6.340 6.055 1.00 92.94 391 THR A O 1
ATOM 3215 N N . THR A 1 392 ? 10.767 -5.322 4.452 1.00 94.88 392 THR A N 1
ATOM 3216 C CA . THR A 1 392 ? 10.931 -4.061 5.184 1.00 94.88 392 THR A CA 1
ATOM 3217 C C . THR A 1 392 ? 9.576 -3.428 5.489 1.00 94.88 392 THR A C 1
ATOM 3219 O O . THR A 1 392 ? 9.323 -3.023 6.621 1.00 94.88 392 THR A O 1
ATOM 3222 N N . LEU A 1 393 ? 8.698 -3.354 4.490 1.00 96.44 393 LEU A N 1
ATOM 3223 C CA . LEU A 1 393 ? 7.388 -2.731 4.636 1.00 96.44 393 LEU A CA 1
ATOM 3224 C C . LEU A 1 393 ? 6.406 -3.585 5.444 1.00 96.44 393 LEU A C 1
ATOM 3226 O O . LEU A 1 393 ? 5.579 -3.018 6.155 1.00 96.44 393 LEU A O 1
ATOM 3230 N N . LEU A 1 394 ? 6.511 -4.919 5.398 1.00 95.19 394 LEU A N 1
ATOM 3231 C CA . LEU A 1 394 ? 5.721 -5.794 6.266 1.00 95.19 394 LEU A CA 1
ATOM 3232 C C . LEU A 1 394 ? 5.999 -5.490 7.738 1.00 95.19 394 LEU A C 1
ATOM 3234 O O . LEU A 1 394 ? 5.060 -5.386 8.520 1.00 95.19 394 LEU A O 1
ATOM 3238 N N . ASN A 1 395 ? 7.271 -5.318 8.107 1.00 94.25 395 ASN A N 1
ATOM 3239 C CA . ASN A 1 395 ? 7.643 -4.986 9.480 1.00 94.25 395 ASN A CA 1
ATOM 3240 C C . ASN A 1 395 ? 6.995 -3.668 9.940 1.00 94.25 395 ASN A C 1
ATOM 3242 O O . ASN A 1 395 ? 6.460 -3.588 11.045 1.00 94.25 395 ASN A O 1
ATOM 3246 N N . ASP A 1 396 ? 6.986 -2.645 9.082 1.00 95.12 396 ASP A N 1
ATOM 3247 C CA . ASP A 1 396 ? 6.298 -1.389 9.395 1.00 95.12 396 ASP A CA 1
ATOM 3248 C C . ASP A 1 396 ? 4.783 -1.586 9.519 1.00 95.12 396 ASP A C 1
ATOM 3250 O O . ASP A 1 396 ? 4.176 -1.072 10.456 1.00 95.12 396 ASP A O 1
ATOM 3254 N N . ALA A 1 397 ? 4.179 -2.377 8.628 1.00 95.12 397 ALA A N 1
ATOM 3255 C CA . ALA A 1 397 ? 2.751 -2.674 8.666 1.00 95.12 397 ALA A CA 1
ATOM 3256 C C . ALA A 1 397 ? 2.351 -3.408 9.956 1.00 95.12 397 ALA A C 1
ATOM 3258 O O . ALA A 1 397 ? 1.360 -3.050 10.590 1.00 95.12 397 ALA A O 1
ATOM 3259 N N . THR A 1 398 ? 3.144 -4.384 10.409 1.00 94.75 398 THR A N 1
ATOM 3260 C CA . THR A 1 398 ? 2.894 -5.073 11.685 1.00 94.75 398 THR A CA 1
ATOM 3261 C C . THR A 1 398 ? 3.034 -4.143 12.888 1.00 94.75 398 THR A C 1
ATOM 3263 O O . THR A 1 398 ? 2.291 -4.285 13.858 1.00 94.75 398 THR A O 1
ATOM 3266 N N . ASN A 1 399 ? 3.918 -3.142 12.822 1.00 95.75 399 ASN A N 1
ATOM 3267 C CA . ASN A 1 399 ? 4.044 -2.151 13.890 1.00 95.75 399 ASN A CA 1
ATOM 3268 C C . ASN A 1 399 ? 2.816 -1.236 13.995 1.00 95.75 399 ASN A C 1
ATOM 3270 O O . ASN A 1 399 ? 2.446 -0.870 15.106 1.00 95.75 399 ASN A O 1
ATOM 3274 N N . ILE A 1 400 ? 2.125 -0.942 12.889 1.00 96.31 400 ILE A N 1
ATOM 3275 C CA . ILE A 1 400 ? 0.832 -0.234 12.937 1.00 96.31 400 ILE A CA 1
ATOM 3276 C C . ILE A 1 400 ? -0.203 -1.061 13.705 1.00 96.31 400 ILE A C 1
ATOM 3278 O O . ILE A 1 400 ? -0.933 -0.522 14.533 1.00 96.31 400 ILE A O 1
ATOM 3282 N N . ILE A 1 401 ? -0.244 -2.379 13.483 1.00 95.00 401 ILE A N 1
ATOM 3283 C CA . ILE A 1 401 ? -1.141 -3.265 14.237 1.00 95.00 401 ILE A CA 1
ATOM 3284 C C . ILE A 1 401 ? -0.795 -3.192 15.728 1.00 95.00 401 ILE A C 1
ATOM 3286 O O . ILE A 1 401 ? -1.687 -3.019 16.547 1.00 95.00 401 ILE A O 1
ATOM 3290 N N . HIS A 1 402 ? 0.487 -3.233 16.101 1.00 93.44 402 HIS A N 1
ATOM 3291 C CA . HIS A 1 402 ? 0.887 -3.051 17.499 1.00 93.44 402 HIS A CA 1
ATOM 3292 C C . HIS A 1 402 ? 0.400 -1.718 18.101 1.00 93.44 402 HIS A C 1
ATOM 3294 O O . HIS A 1 402 ? -0.129 -1.730 19.212 1.00 93.44 402 HIS A O 1
ATOM 3300 N N . GLU A 1 403 ? 0.505 -0.602 17.371 1.00 93.38 403 GLU A N 1
ATOM 3301 C CA . GLU A 1 403 ? 0.047 0.724 17.827 1.00 93.38 403 GLU A CA 1
ATOM 3302 C C . GLU A 1 403 ? -1.461 0.800 18.086 1.00 93.38 403 GLU A C 1
ATOM 3304 O O . GLU A 1 403 ? -1.898 1.528 18.979 1.00 93.38 403 GLU A O 1
ATOM 3309 N N . ILE A 1 404 ? -2.269 0.068 17.313 1.00 93.38 404 ILE A N 1
ATOM 3310 C CA . ILE A 1 404 ? -3.728 0.066 17.483 1.00 93.38 404 ILE A CA 1
ATOM 3311 C C . ILE A 1 404 ? -4.115 -0.547 18.830 1.00 93.38 404 ILE A C 1
ATOM 3313 O O . ILE A 1 404 ? -5.007 -0.026 19.498 1.00 93.38 404 ILE A O 1
ATOM 3317 N N . PHE A 1 405 ? -3.435 -1.622 19.235 1.00 93.31 405 PHE A N 1
ATOM 3318 C CA . PHE A 1 405 ? -3.763 -2.381 20.444 1.00 93.31 405 PHE A CA 1
ATOM 3319 C C . PHE A 1 405 ? -3.024 -1.895 21.701 1.00 93.31 405 PHE A C 1
ATOM 3321 O O . PHE A 1 405 ? -3.506 -2.149 22.800 1.00 93.31 405 PHE A O 1
ATOM 3328 N N . GLU A 1 406 ? -1.896 -1.188 21.566 1.00 91.81 406 GLU A N 1
ATOM 3329 C CA . GLU A 1 406 ? -1.088 -0.673 22.690 1.00 91.81 406 GLU A CA 1
ATOM 3330 C C . GLU A 1 406 ? -1.898 0.040 23.798 1.00 91.81 406 GLU A C 1
ATOM 3332 O O . GLU A 1 406 ? -1.597 -0.190 24.970 1.00 91.81 406 GLU A O 1
ATOM 3337 N N . PRO A 1 407 ? -2.923 0.868 23.499 1.00 89.75 407 PRO A N 1
ATOM 3338 C CA . PRO A 1 407 ? -3.647 1.603 24.538 1.00 89.75 407 PRO A CA 1
ATOM 3339 C C . PRO A 1 407 ? -4.573 0.755 25.423 1.00 89.75 407 PRO A C 1
ATOM 3341 O O . PRO A 1 407 ? -5.124 1.298 26.380 1.00 89.75 407 PRO A O 1
ATOM 3344 N N . TYR A 1 408 ? -4.799 -0.523 25.101 1.00 89.19 408 TYR A N 1
ATOM 3345 C CA . TYR A 1 408 ? -5.824 -1.353 25.738 1.00 89.19 408 TYR A CA 1
ATOM 3346 C C . TYR A 1 408 ? -5.202 -2.441 26.623 1.00 89.19 408 TYR A C 1
ATOM 3348 O O . TYR A 1 408 ? -4.466 -3.298 26.139 1.00 89.19 408 TYR A O 1
ATOM 3356 N N . GLU A 1 409 ? -5.541 -2.444 27.917 1.00 83.88 409 GLU A N 1
ATOM 3357 C CA . GLU A 1 409 ? -5.234 -3.571 28.816 1.00 83.88 409 GLU A CA 1
ATOM 3358 C C . GLU A 1 409 ? -6.165 -4.764 28.547 1.00 83.88 409 GLU A C 1
ATOM 3360 O O . GLU A 1 409 ? -5.714 -5.904 28.453 1.00 83.88 409 GLU A O 1
ATOM 3365 N N . GLU A 1 410 ? -7.459 -4.484 28.371 1.00 88.94 410 GLU A N 1
ATOM 3366 C CA . GLU A 1 410 ? -8.472 -5.420 27.887 1.00 88.94 410 GLU A CA 1
ATOM 3367 C C . GLU A 1 410 ? -9.059 -4.856 26.593 1.00 88.94 410 GLU A C 1
ATOM 3369 O O . GLU A 1 410 ? -9.556 -3.727 26.556 1.00 88.94 410 GLU A O 1
ATOM 3374 N N . VAL A 1 411 ? -8.952 -5.619 25.506 1.00 91.94 411 VAL A N 1
ATOM 3375 C CA . VAL A 1 411 ? -9.353 -5.140 24.184 1.00 91.94 411 VAL A CA 1
ATOM 3376 C C . VAL A 1 411 ? -10.867 -5.309 24.004 1.00 91.94 411 VAL A C 1
ATOM 3378 O O . VAL A 1 411 ? -11.379 -6.418 24.197 1.00 91.94 411 VAL A O 1
ATOM 3381 N N . PRO A 1 412 ? -11.602 -4.259 23.588 1.00 91.94 412 PRO A N 1
ATOM 3382 C CA . PRO A 1 412 ? -13.032 -4.361 23.311 1.00 91.94 412 PRO A CA 1
ATOM 3383 C C . PRO A 1 412 ? -13.355 -5.421 22.250 1.00 91.94 412 PRO A C 1
ATOM 3385 O O . PRO A 1 412 ? -12.505 -5.792 21.440 1.00 91.94 412 PRO A O 1
ATOM 3388 N N . PHE A 1 413 ? -14.602 -5.900 22.246 1.00 93.62 413 PHE A N 1
ATOM 3389 C CA . PHE A 1 413 ? -15.102 -6.942 21.334 1.00 93.62 413 PHE A CA 1
ATOM 3390 C C . PHE A 1 413 ? -14.381 -8.302 21.427 1.00 93.62 413 PHE A C 1
ATOM 3392 O O . PHE A 1 413 ? -14.608 -9.173 20.588 1.00 93.62 413 PHE A O 1
ATOM 3399 N N . GLY A 1 414 ? -13.538 -8.517 22.446 1.00 90.94 414 GLY A N 1
ATOM 3400 C CA . GLY A 1 414 ? -12.781 -9.762 22.611 1.00 90.94 414 GLY A CA 1
ATOM 3401 C C . GLY A 1 414 ? -11.736 -9.978 21.515 1.00 90.94 414 GLY A C 1
ATOM 3402 O O . GLY A 1 414 ? -11.440 -11.117 21.162 1.00 90.94 414 GLY A O 1
ATOM 3403 N N . LEU A 1 415 ? -11.222 -8.892 20.933 1.00 92.75 415 LEU A N 1
ATOM 3404 C CA . LEU A 1 415 ? -10.213 -8.960 19.886 1.00 92.75 415 LEU A CA 1
ATOM 3405 C C . LEU A 1 415 ? -8.854 -9.403 20.440 1.00 92.75 415 LEU A C 1
ATOM 3407 O O . LEU A 1 415 ? -8.354 -8.851 21.417 1.00 92.75 415 LEU A O 1
ATOM 3411 N N . GLU A 1 416 ? -8.205 -10.330 19.741 1.00 93.06 416 GLU A N 1
ATOM 3412 C CA . GLU A 1 416 ? -6.857 -10.794 20.072 1.00 93.06 416 GLU A CA 1
ATOM 3413 C C . GLU A 1 416 ? -5.843 -10.215 19.081 1.00 93.06 416 GLU A C 1
ATOM 3415 O O . GLU A 1 416 ? -5.872 -10.529 17.891 1.00 93.06 416 GLU A O 1
ATOM 3420 N N . LYS A 1 417 ? -4.919 -9.376 19.562 1.00 93.50 417 LYS A N 1
ATOM 3421 C CA . LYS A 1 417 ? -3.880 -8.731 18.737 1.00 93.50 417 LYS A CA 1
ATOM 3422 C C . LYS A 1 417 ? -3.079 -9.751 17.919 1.00 93.50 417 LYS A C 1
ATOM 3424 O O . LYS A 1 417 ? -2.788 -9.517 16.747 1.00 93.50 417 LYS A O 1
ATOM 3429 N N . GLU A 1 418 ? -2.731 -10.881 18.527 1.00 93.62 418 GLU A N 1
ATOM 3430 C CA . GLU A 1 418 ? -1.983 -11.972 17.901 1.00 93.62 418 GLU A CA 1
ATOM 3431 C C . GLU A 1 418 ? -2.706 -12.518 16.659 1.00 93.62 418 GLU A C 1
ATOM 3433 O O . GLU A 1 418 ? -2.066 -12.714 15.625 1.00 93.62 418 GLU A O 1
ATOM 3438 N N . TRP A 1 419 ? -4.037 -12.643 16.700 1.00 95.62 419 TRP A N 1
ATOM 3439 C CA . TRP A 1 419 ? -4.833 -13.062 15.544 1.00 95.62 419 TRP A CA 1
ATOM 3440 C C . TRP A 1 419 ? -4.686 -12.093 14.363 1.00 95.62 419 TRP A C 1
ATOM 3442 O O . TRP A 1 419 ? -4.540 -12.522 13.219 1.00 95.62 419 TRP A O 1
ATOM 3452 N N . PHE A 1 420 ? -4.673 -10.780 14.623 1.00 94.75 420 PHE A N 1
ATOM 3453 C CA . PHE A 1 420 ? -4.527 -9.764 13.574 1.00 94.75 420 PHE A CA 1
ATOM 3454 C C . PHE A 1 420 ? -3.134 -9.754 12.950 1.00 94.75 420 PHE A C 1
ATOM 3456 O O . PHE A 1 420 ? -3.012 -9.604 11.734 1.00 94.75 420 PHE A O 1
ATOM 3463 N N . LEU A 1 421 ? -2.087 -9.958 13.753 1.00 94.12 421 LEU A N 1
ATOM 3464 C CA . LEU A 1 421 ? -0.719 -10.097 13.248 1.00 94.12 421 LEU A CA 1
ATOM 3465 C C . LEU A 1 421 ? -0.590 -11.331 12.349 1.00 94.12 421 LEU A C 1
ATOM 3467 O O . LEU A 1 421 ? -0.060 -11.238 11.241 1.00 94.12 421 LEU A O 1
ATOM 3471 N N . GLU A 1 422 ? -1.122 -12.473 12.785 1.00 94.38 422 GLU A N 1
ATOM 3472 C CA . GLU A 1 422 ? -1.136 -13.700 11.986 1.00 94.38 422 GLU A CA 1
ATOM 3473 C C . GLU A 1 422 ? -1.953 -13.539 10.701 1.00 94.38 422 GLU A C 1
ATOM 3475 O O . GLU A 1 422 ? -1.524 -13.982 9.631 1.00 94.38 422 GLU A O 1
ATOM 3480 N N . TYR A 1 423 ? -3.107 -12.870 10.774 1.00 95.19 423 TYR A N 1
ATOM 3481 C CA . TYR A 1 423 ? -3.942 -12.590 9.611 1.00 95.19 423 TYR A CA 1
ATOM 3482 C C . TYR A 1 423 ? -3.216 -11.702 8.592 1.00 95.19 423 TYR A C 1
ATOM 3484 O O . TYR A 1 423 ? -3.199 -12.034 7.403 1.00 95.19 423 TYR A O 1
ATOM 3492 N N . ALA A 1 424 ? -2.561 -10.628 9.043 1.00 94.62 424 ALA A N 1
ATOM 3493 C CA . ALA A 1 424 ? -1.777 -9.740 8.187 1.00 94.62 424 ALA A CA 1
ATOM 3494 C C . ALA A 1 424 ? -0.625 -10.489 7.499 1.00 94.62 424 ALA A C 1
ATOM 3496 O O . ALA A 1 424 ? -0.476 -10.422 6.277 1.00 94.62 424 ALA A O 1
ATOM 3497 N N . ILE A 1 425 ? 0.137 -11.285 8.259 1.00 94.12 425 ILE A N 1
ATOM 3498 C CA . ILE A 1 425 ? 1.221 -12.122 7.721 1.00 94.12 425 ILE A CA 1
ATOM 3499 C C . ILE A 1 425 ? 0.673 -13.123 6.699 1.00 94.12 425 ILE A C 1
ATOM 3501 O O . ILE A 1 425 ? 1.268 -13.313 5.638 1.00 94.12 425 ILE A O 1
ATOM 3505 N N . LYS A 1 426 ? -0.480 -13.741 6.970 1.00 94.19 426 LYS A N 1
ATOM 3506 C CA . LYS A 1 426 ? -1.121 -14.682 6.047 1.00 94.19 426 LYS A CA 1
ATOM 3507 C C . LYS A 1 426 ? -1.560 -14.007 4.746 1.00 94.19 426 LYS A C 1
ATOM 3509 O O . LYS A 1 426 ? -1.366 -14.587 3.675 1.00 94.19 426 LYS A O 1
ATOM 3514 N N . GLN A 1 427 ? -2.143 -12.807 4.809 1.00 92.56 427 GLN A N 1
ATOM 3515 C CA . GLN A 1 427 ? -2.504 -12.048 3.606 1.00 92.56 427 GLN A CA 1
ATOM 3516 C C . GLN A 1 427 ? -1.265 -11.724 2.777 1.00 92.56 427 GLN A C 1
ATOM 3518 O O . GLN A 1 427 ? -1.232 -12.040 1.585 1.00 92.56 427 GLN A O 1
ATOM 3523 N N . PHE A 1 428 ? -0.222 -11.211 3.428 1.00 92.69 428 PHE A N 1
ATOM 3524 C CA . PHE A 1 428 ? 1.062 -10.917 2.807 1.00 92.69 428 PHE A CA 1
ATOM 3525 C C . PHE A 1 428 ? 1.682 -12.153 2.131 1.00 92.69 428 PHE A C 1
ATOM 3527 O O . PHE A 1 428 ? 1.999 -12.119 0.940 1.00 92.69 428 PHE A O 1
ATOM 3534 N N . GLN A 1 429 ? 1.765 -13.287 2.835 1.00 91.25 429 GLN A N 1
ATOM 3535 C CA . GLN A 1 429 ? 2.287 -14.550 2.294 1.00 91.25 429 GLN A CA 1
ATOM 3536 C C . GLN A 1 429 ? 1.491 -15.035 1.078 1.00 91.25 429 GLN A C 1
ATOM 3538 O O . GLN A 1 429 ? 2.074 -15.471 0.084 1.00 91.25 429 GLN A O 1
ATOM 3543 N N . ALA A 1 430 ? 0.160 -14.919 1.111 1.00 90.12 430 ALA A N 1
ATOM 3544 C CA . ALA A 1 430 ? -0.683 -15.283 -0.022 1.00 90.12 430 ALA A CA 1
ATOM 3545 C C . ALA A 1 430 ? -0.410 -14.414 -1.265 1.00 90.12 430 ALA A C 1
ATOM 3547 O O . ALA A 1 430 ? -0.643 -14.866 -2.388 1.00 90.12 430 ALA A O 1
ATOM 3548 N N . ARG A 1 431 ? 0.065 -13.172 -1.099 1.00 88.94 431 ARG A N 1
ATOM 3549 C CA . ARG A 1 431 ? 0.479 -12.305 -2.215 1.00 88.94 431 ARG A CA 1
ATOM 3550 C C . ARG A 1 431 ? 1.887 -12.634 -2.700 1.00 88.94 431 ARG A C 1
ATOM 3552 O O . ARG A 1 431 ? 2.050 -12.823 -3.901 1.00 88.94 431 ARG A O 1
ATOM 3559 N N . ILE A 1 432 ? 2.852 -12.824 -1.796 1.00 90.00 432 ILE A N 1
ATOM 3560 C CA . ILE A 1 432 ? 4.206 -13.303 -2.137 1.00 90.00 432 ILE A CA 1
ATOM 3561 C C . ILE A 1 432 ? 4.144 -14.582 -2.973 1.00 90.00 432 ILE A C 1
ATOM 3563 O O . ILE A 1 432 ? 4.770 -14.668 -4.028 1.00 90.00 432 ILE A O 1
ATOM 3567 N N . GLN A 1 433 ? 3.312 -15.543 -2.562 1.00 90.06 433 GLN A N 1
ATOM 3568 C CA . GLN A 1 433 ? 3.145 -16.798 -3.290 1.00 90.06 433 GLN A CA 1
ATOM 3569 C C . GLN A 1 433 ? 2.626 -16.581 -4.720 1.00 90.06 433 GLN A C 1
ATOM 3571 O O . GLN A 1 433 ? 3.070 -17.260 -5.644 1.00 90.06 433 GLN A O 1
ATOM 3576 N N . LYS A 1 434 ? 1.709 -15.625 -4.926 1.00 89.38 434 LYS A N 1
ATOM 3577 C CA . LYS A 1 434 ? 1.196 -15.268 -6.262 1.00 89.38 434 LYS A CA 1
ATOM 3578 C C . LYS A 1 434 ? 2.230 -14.558 -7.140 1.00 89.38 434 LYS A C 1
ATOM 3580 O O . LYS A 1 434 ? 2.073 -14.578 -8.357 1.00 89.38 434 LYS A O 1
ATOM 3585 N N . LEU A 1 435 ? 3.242 -13.939 -6.534 1.00 87.88 435 LEU A N 1
ATOM 3586 C CA . LEU A 1 435 ? 4.369 -13.308 -7.226 1.00 87.88 435 LEU A CA 1
ATOM 3587 C C . LEU A 1 435 ? 5.537 -14.281 -7.474 1.00 87.88 435 LEU A C 1
ATOM 3589 O O . LEU A 1 435 ? 6.508 -13.922 -8.129 1.00 87.88 435 LEU A O 1
ATOM 3593 N N . GLY A 1 436 ? 5.477 -15.508 -6.939 1.00 84.94 436 GLY A N 1
ATOM 3594 C CA . GLY A 1 436 ? 6.569 -16.482 -7.048 1.00 84.94 436 GLY A CA 1
ATOM 3595 C C . GLY A 1 436 ? 7.843 -16.091 -6.285 1.00 84.94 436 GLY A C 1
ATOM 3596 O O . GLY A 1 436 ? 8.907 -16.646 -6.563 1.00 84.94 436 GLY A O 1
ATOM 3597 N N . LEU A 1 437 ? 7.734 -15.150 -5.344 1.00 79.94 437 LEU A N 1
ATOM 3598 C CA . LEU A 1 437 ? 8.825 -14.679 -4.488 1.00 79.94 437 LEU A CA 1
ATOM 3599 C C . LEU A 1 437 ? 9.030 -15.626 -3.294 1.00 79.94 437 LEU A C 1
ATOM 3601 O O . LEU A 1 437 ? 8.118 -16.389 -2.953 1.00 79.94 437 LEU A O 1
ATOM 3605 N N . LYS A 1 438 ? 10.231 -15.623 -2.701 1.00 65.75 438 LYS A N 1
ATOM 3606 C CA . LYS A 1 438 ? 10.608 -16.559 -1.627 1.00 65.75 438 LYS A CA 1
ATOM 3607 C C . LYS A 1 438 ? 10.604 -15.960 -0.233 1.00 65.75 438 LYS A C 1
ATOM 3609 O O . LYS A 1 438 ? 11.006 -14.789 -0.084 1.00 65.75 438 LYS A O 1
#